Protein AF-0000000083313053 (afdb_homodimer)

Sequence (604 aa):
MGTRPRGRLARRENLEGWLFASPWILGFLIFTLGPMVASAALSFAQWDIVTPPKWIGFDNFERLGTDASALHALKVTTVYAVVSVPLQIVLGVILALLLNAKISGLRIYRTIYYLPAVLSGVAVALLWRWIFSKEFGLLNLGLSFLGIEGPGWLTDPDWALWALILMSLWGVGDSMVIYLAGLQGIPTELYEAAEVDGANIIRRFFNITLPLLTPVLFFQLIIGIIRSLQVFVQAFIMTDGGPADATLFYVLYLYRNAFLYFRMGYASLLAWVLFVYVLLLTLLVFRSARFWVYYESEARSRMGTRPRGRLARRENLEGWLFASPWILGFLIFTLGPMVASAALSFAQWDIVTPPKWIGFDNFERLGTDASALHALKVTTVYAVVSVPLQIVLGVILALLLNAKISGLRIYRTIYYLPAVLSGVAVALLWRWIFSKEFGLLNLGLSFLGIEGPGWLTDPDWALWALILMSLWGVGDSMVIYLAGLQGIPTELYEAAEVDGANIIRRFFNITLPLLTPVLFFQLIIGIIRSLQVFVQAFIMTDGGPADATLFYVLYLYRNAFLYFRMGYASLLAWVLFVYVLLLTLLVFRSARFWVYYESEARSR

InterPro domains:
  IPR000515 ABC transporter type 1, transmembrane domain MetI-like [PF00528] (89-290)
  IPR000515 ABC transporter type 1, transmembrane domain MetI-like [PS50928] (74-285)
  IPR000515 ABC transporter type 1, transmembrane domain MetI-like [cd06261] (74-265)
  IPR035906 MetI-like superfamily [G3DSA:1.10.3720.10] (54-292)
  IPR035906 MetI-like superfamily [SSF161098] (58-284)
  IPR051393 ABC transporter permease component [PTHR30193] (9-296)

Organism: NCBI:txid1204385

Solvent-accessible surface area (backbone atoms only — not comparable to full-atom values): 30892 Å² total; per-residue (Å²): 135,88,82,65,65,62,56,58,52,47,45,50,51,45,49,50,33,45,59,64,27,38,63,50,51,48,44,42,44,54,66,47,49,37,41,51,51,50,34,56,54,31,23,28,21,50,24,52,84,81,53,77,69,38,82,53,54,62,53,42,56,55,48,55,78,70,32,63,64,58,53,49,11,44,48,44,24,48,52,48,27,67,50,36,40,56,51,30,49,53,51,14,45,53,49,17,53,32,53,63,46,85,51,85,55,53,69,60,43,55,54,58,50,45,49,65,74,58,46,34,71,62,51,50,43,52,37,47,49,47,33,43,26,58,89,77,6,57,54,30,54,56,34,44,77,73,71,38,85,57,63,42,30,48,70,29,50,89,33,21,45,57,44,54,38,57,56,57,50,66,62,23,52,67,53,15,56,52,43,30,54,48,55,69,66,51,63,62,64,61,55,54,53,37,46,73,73,64,48,51,73,67,53,42,38,67,72,45,51,49,39,69,35,23,51,61,49,51,52,51,48,50,53,35,47,55,52,40,57,40,47,36,68,60,39,53,73,64,40,60,18,26,28,93,56,40,33,26,27,39,45,46,52,32,44,39,30,36,73,71,67,33,31,34,7,47,21,33,38,48,45,49,51,48,38,52,51,51,49,52,52,46,47,51,54,58,67,49,35,80,77,65,45,49,57,68,74,59,52,73,74,98,135,86,83,63,66,62,54,58,51,46,47,50,51,46,48,50,34,46,59,64,27,36,64,49,50,48,44,42,44,54,69,46,49,37,41,51,51,50,34,57,54,33,22,28,20,49,24,53,83,80,52,78,70,38,82,53,54,59,51,44,56,54,47,54,76,69,33,63,65,60,56,49,10,44,49,44,24,48,53,48,28,68,50,37,40,55,49,30,49,53,52,13,45,53,50,16,54,30,53,63,45,83,51,85,54,55,69,60,44,56,55,59,50,45,49,66,73,59,47,35,71,65,53,50,42,54,37,47,50,47,33,42,27,59,90,77,6,57,55,29,54,55,33,44,78,74,70,39,83,57,63,42,28,48,68,28,48,90,33,21,46,56,44,53,40,57,55,57,49,66,61,24,52,66,53,15,56,52,42,30,54,49,55,69,66,52,63,64,62,61,54,53,54,37,46,74,73,63,47,50,72,67,52,42,36,68,70,46,51,49,39,69,36,22,51,61,50,49,52,50,48,50,53,36,46,56,50,42,57,39,46,37,68,60,40,52,72,63,40,59,17,25,30,93,56,40,32,25,26,40,45,45,54,32,46,40,30,35,72,71,66,35,32,36,7,48,20,31,37,47,44,49,50,49,38,50,50,51,50,50,52,47,48,52,54,56,65,49,36,80,76,65,45,48,57,66,73,60,52,74,75,98

Foldseek 3Di:
DDPPVCVVVVVVVVVVVCVVCVVVVVCCCVVPVVVLVVLVQLLQWFFLPPDDTHGNGCVLVVCCVVPPLLVVQQVLLVVLLVPLLVVLLVVLLVLLVVVLPPDPCVVVCVVVLCVVVPDDPLRLLVLLLQLLDQPRHPVQVVVVVVVDRDDNCQADLVRVSVSVSVSSSSNSSVLSVVLNVQQVPFDCVLVVVCVVVVDDPVRCCVPGSCQSSQVSSLVSSLVSSVDSLQDDSNLCSNHLCDDVSSSNHLNSVLCCCVPVVSRSSSSSVSVVVSVVVSVVVSVVSVVCCVVRHDDVVVVVVD/DDPPVCVVVVVVVVVVVCVVCVVVVVCCCCVPVVVLVVLVQLLQWFFLPPDDTHGNGCVLVVCVVVPPLLVVQQVLLVVLLVPLLVVLLVVLLVLLVVVLPPDPCVVVCVVVLCVVVPDDPLRLLVLLLQLLDQPRHVVQVVVVVVVDRDDNCQADLVRVSVSVSVSSSSNSSVLSVVLNVQQVPFDCVLVVVCVVVVDDPVRCCVPGSCQSSQVSSLVSSLVSSVDSLQDDSNLCSNHLCDDVSSSNHLNSVLCCCVPVVSRSSSSSVSVVVSVVVSVVVSVVSVVCCVVRHDDVVVVVVD

Secondary structure (DSSP, 8-state):
----HHHHHHHHHHHHHHHHHHHHHHHHIIIIIHHHHHHHHHTTEE--SSS--EE-TTHHHHHHHT-HHHHHHHHHHHHHHHHHHHHHHHHHHHHHHHHHTT-TTHHHHHHHHHHHHHS-HHHHHHHHHHHT-TTT-HHHHHHHHTT-----TTT-HHHHHHHHHHHHGGGHHHHHHHHHHHHHTS-HHHHHHHHHTT--HHHHIIIIIHHHHHHHHHHHHHHHHHHHHT--HHHHHHTTT-STTTT--HHHHHHIIIIIS--HHHHHHHHHHHHHHHHHHHHHHHHHHHHH---HHHHHH-/----HHHHHHHHHHHHHHHHHHHHHHHHIIIIIHHHHHHHHHTTEE--SSS--EE-TTHHHHHHHT-HHHHHHHHHHHHHHHHHHHHHHHHHHHHHHHHHTT-TTHHHHHHHHHHHHHS-HHHHHHHHHHHT-TTT-HHHHHHHHTT-----TTT-HHHHHHHHHHHHGGGHHHHHHHHHHHHHTS-HHHHHHHHHTT--HHHHIIIIIHHHHHHHHHHHHHHHHHHHHT--HHHHHHTTT-STTTT--HHHHHHIIIIIS--HHHHHHHHHHHHHHHHHHHHHHHHHHHHH---HHHHHH-

Radius of gyration: 26.34 Å; Cα contacts (8 Å, |Δi|>4): 734; chains: 2; bounding box: 68×81×76 Å

Structure (mmCIF, N/CA/C/O backbone):
data_AF-0000000083313053-model_v1
#
loop_
_entity.id
_entity.type
_entity.pdbx_description
1 polymer 'Sugar ABC transporter permease'
#
loop_
_atom_site.group_PDB
_atom_site.id
_atom_site.type_symbol
_atom_site.label_atom_id
_atom_site.label_alt_id
_atom_site.label_comp_id
_atom_site.label_asym_id
_atom_site.label_entity_id
_atom_site.label_seq_id
_atom_site.pdbx_PDB_ins_code
_atom_site.Cartn_x
_atom_site.Cartn_y
_atom_site.Cartn_z
_atom_site.occupancy
_atom_site.B_iso_or_equiv
_atom_site.auth_seq_id
_atom_site.auth_comp_id
_atom_site.auth_asym_id
_atom_site.auth_atom_id
_atom_site.pdbx_PDB_model_num
ATOM 1 N N . MET A 1 1 ? 25.672 52.25 -6.988 1 32.47 1 MET A N 1
ATOM 2 C CA . MET A 1 1 ? 25.438 51.219 -5.984 1 32.47 1 MET A CA 1
ATOM 3 C C . MET A 1 1 ? 25.172 49.875 -6.641 1 32.47 1 MET A C 1
ATOM 5 O O . MET A 1 1 ? 24.203 49.688 -7.379 1 32.47 1 MET A O 1
ATOM 9 N N . GLY A 1 2 ? 26.219 49.062 -7.074 1 36.16 2 GLY A N 1
ATOM 10 C CA . GLY A 1 2 ? 26.312 48 -8.047 1 36.16 2 GLY A CA 1
ATOM 11 C C . GLY A 1 2 ? 25.5 46.781 -7.664 1 36.16 2 GLY A C 1
ATOM 12 O O . GLY A 1 2 ? 25.594 46.281 -6.539 1 36.16 2 GLY A O 1
ATOM 13 N N . THR A 1 3 ? 24.281 46.562 -8.133 1 42.94 3 THR A N 1
ATOM 14 C CA . THR A 1 3 ? 23.203 45.594 -8.094 1 42.94 3 THR A CA 1
ATOM 15 C C . THR A 1 3 ? 23.719 44.188 -8.352 1 42.94 3 THR A C 1
ATOM 17 O O . THR A 1 3 ? 22.938 43.25 -8.516 1 42.94 3 THR A O 1
ATOM 20 N N . ARG A 1 4 ? 24.984 44 -8.852 1 46.38 4 ARG A N 1
ATOM 21 C CA . ARG A 1 4 ? 25.328 42.844 -9.695 1 46.38 4 ARG A CA 1
ATOM 22 C C . ARG A 1 4 ? 25.531 41.594 -8.867 1 46.38 4 ARG A C 1
ATOM 24 O O . ARG A 1 4 ? 25.812 40.531 -9.414 1 46.38 4 ARG A O 1
ATOM 31 N N . PRO A 1 5 ? 26.078 41.5 -7.645 1 50.81 5 PRO A N 1
ATOM 32 C CA . PRO A 1 5 ? 26.734 40.344 -7.047 1 50.81 5 PRO A CA 1
ATOM 33 C C . PRO A 1 5 ? 25.734 39.281 -6.602 1 50.81 5 PRO A C 1
ATOM 35 O O . PRO A 1 5 ? 26.156 38.219 -6.129 1 50.81 5 PRO A O 1
ATOM 38 N N . ARG A 1 6 ? 24.516 39.625 -6.398 1 56.5 6 ARG A N 1
ATOM 39 C CA . ARG A 1 6 ? 23.469 38.719 -5.914 1 56.5 6 ARG A CA 1
ATOM 40 C C . ARG A 1 6 ? 23.219 37.594 -6.891 1 56.5 6 ARG A C 1
ATOM 42 O O . ARG A 1 6 ? 22.828 36.469 -6.488 1 56.5 6 ARG A O 1
ATOM 49 N N . GLY A 1 7 ? 23.531 37.938 -8.148 1 53.97 7 GLY A N 1
ATOM 50 C CA . GLY A 1 7 ? 23.297 36.969 -9.195 1 53.97 7 GLY A CA 1
ATOM 51 C C . GLY A 1 7 ? 24.266 35.781 -9.133 1 53.97 7 GLY A C 1
ATOM 52 O O . GLY A 1 7 ? 23.844 34.625 -9.297 1 53.97 7 GLY A O 1
ATOM 53 N N . ARG A 1 8 ? 25.562 36.156 -9.062 1 55.84 8 ARG A N 1
ATOM 54 C CA . ARG A 1 8 ? 26.594 35.125 -9.023 1 55.84 8 ARG A CA 1
ATOM 55 C C . ARG A 1 8 ? 26.438 34.281 -7.77 1 55.84 8 ARG A C 1
ATOM 57 O O . ARG A 1 8 ? 26.641 33.062 -7.82 1 55.84 8 ARG A O 1
ATOM 64 N N . LEU A 1 9 ? 26.188 34.969 -6.645 1 57.5 9 LEU A N 1
ATOM 65 C CA . LEU A 1 9 ? 25.984 34.25 -5.402 1 57.5 9 LEU A CA 1
ATOM 66 C C . LEU A 1 9 ? 24.766 33.344 -5.496 1 57.5 9 LEU A C 1
ATOM 68 O O . LEU A 1 9 ? 24.797 32.188 -5.023 1 57.5 9 LEU A O 1
ATOM 72 N N . ALA A 1 10 ? 23.812 33.969 -6.09 1 59.34 10 ALA A N 1
ATOM 73 C CA . ALA A 1 10 ? 22.594 33.156 -6.281 1 59.34 10 ALA A CA 1
ATOM 74 C C . ALA A 1 10 ? 22.875 31.984 -7.211 1 59.34 10 ALA A C 1
ATOM 76 O O . ALA A 1 10 ? 22.375 30.875 -6.973 1 59.34 10 ALA A O 1
ATOM 77 N N . ARG A 1 11 ? 23.625 32.281 -8.234 1 58 11 ARG A N 1
ATOM 78 C CA . ARG A 1 11 ? 23.969 31.219 -9.18 1 58 11 ARG A CA 1
ATOM 79 C C . ARG A 1 11 ? 24.844 30.156 -8.516 1 58 11 ARG A C 1
ATOM 81 O O . ARG A 1 11 ? 24.688 28.969 -8.781 1 58 11 ARG A O 1
ATOM 88 N N . ARG A 1 12 ? 25.766 30.578 -7.781 1 56.81 12 ARG A N 1
ATOM 89 C CA . ARG A 1 12 ? 26.625 29.641 -7.07 1 56.81 12 ARG A CA 1
ATOM 90 C C . ARG A 1 12 ? 25.828 28.812 -6.062 1 56.81 12 ARG A C 1
ATOM 92 O O . ARG A 1 12 ? 26.078 27.625 -5.902 1 56.81 12 ARG A O 1
ATOM 99 N N . GLU A 1 13 ? 24.984 29.5 -5.43 1 58.34 13 GLU A N 1
ATOM 100 C CA . GLU A 1 13 ? 24.141 28.812 -4.465 1 58.34 13 GLU A CA 1
ATOM 101 C C . GLU A 1 13 ? 23.234 27.797 -5.152 1 58.34 13 GLU A C 1
ATOM 103 O O . GLU A 1 13 ? 23.016 26.688 -4.633 1 58.34 13 GLU A O 1
ATOM 108 N N . ASN A 1 14 ? 22.859 28.234 -6.277 1 59.16 14 ASN A N 1
ATOM 109 C CA . ASN A 1 14 ? 22.047 27.328 -7.066 1 59.16 14 ASN A CA 1
ATOM 110 C C . ASN A 1 14 ? 22.859 26.125 -7.566 1 59.16 14 ASN A C 1
ATOM 112 O O . ASN A 1 14 ? 22.375 25 -7.559 1 59.16 14 ASN A O 1
ATOM 116 N N . LEU A 1 15 ? 23.969 26.453 -8.055 1 59.69 15 LEU A N 1
ATOM 117 C CA . LEU A 1 15 ? 24.844 25.391 -8.547 1 59.69 15 LEU A CA 1
ATOM 118 C C . LEU A 1 15 ? 25.219 24.422 -7.426 1 59.69 15 LEU A C 1
ATOM 120 O O . LEU A 1 15 ? 25.297 23.219 -7.637 1 59.69 15 LEU A O 1
ATOM 124 N N . GLU A 1 16 ? 25.469 24.953 -6.293 1 57.25 16 GLU A N 1
ATOM 125 C CA . GLU A 1 16 ? 25.781 24.109 -5.141 1 57.25 16 GLU A CA 1
ATOM 126 C C . GLU A 1 16 ? 24.578 23.266 -4.742 1 57.25 16 GLU A C 1
ATOM 128 O O . GLU A 1 16 ? 24.734 22.109 -4.352 1 57.25 16 GLU A O 1
ATOM 133 N N . GLY A 1 17 ? 23.5 23.938 -4.82 1 57.78 17 GLY A N 1
ATOM 134 C CA . GLY A 1 17 ? 22.281 23.172 -4.566 1 57.78 17 GLY A CA 1
ATOM 135 C C . GLY A 1 17 ? 22.094 22.016 -5.523 1 57.78 17 GLY A C 1
ATOM 136 O O . GLY A 1 17 ? 21.781 20.906 -5.102 1 57.78 17 GLY A O 1
ATOM 137 N N . TRP A 1 18 ? 22.406 22.375 -6.762 1 60.16 18 TRP A N 1
ATOM 138 C CA . TRP A 1 18 ? 22.281 21.328 -7.777 1 60.16 18 TRP A CA 1
ATOM 139 C C . TRP A 1 18 ? 23.328 20.234 -7.586 1 60.16 18 TRP A C 1
ATOM 141 O O . TRP A 1 18 ? 23.047 19.062 -7.777 1 60.16 18 TRP A O 1
ATOM 151 N N . LEU A 1 19 ? 24.469 20.641 -7.305 1 60.62 19 LEU A N 1
ATOM 152 C CA . LEU A 1 19 ? 25.531 19.672 -7.098 1 60.62 19 LEU A CA 1
ATOM 153 C C . LEU A 1 19 ? 25.219 18.766 -5.914 1 60.62 19 LEU A C 1
ATOM 155 O O . LEU A 1 19 ? 25.469 17.562 -5.969 1 60.62 19 LEU A O 1
ATOM 159 N N . PHE A 1 20 ? 24.625 19.406 -4.957 1 58.34 20 PHE A N 1
ATOM 160 C CA . PHE A 1 20 ? 24.266 18.641 -3.773 1 58.34 20 PHE A CA 1
ATOM 161 C C . PHE A 1 20 ? 23.109 17.703 -4.066 1 58.34 20 PHE A C 1
ATOM 163 O O . PHE A 1 20 ? 23.031 16.594 -3.521 1 58.34 20 PHE A O 1
ATOM 170 N N . ALA A 1 21 ? 22.344 18.203 -5.027 1 61.66 21 ALA A N 1
ATOM 171 C CA . ALA A 1 21 ? 21.172 17.406 -5.359 1 61.66 21 ALA A CA 1
ATOM 172 C C . ALA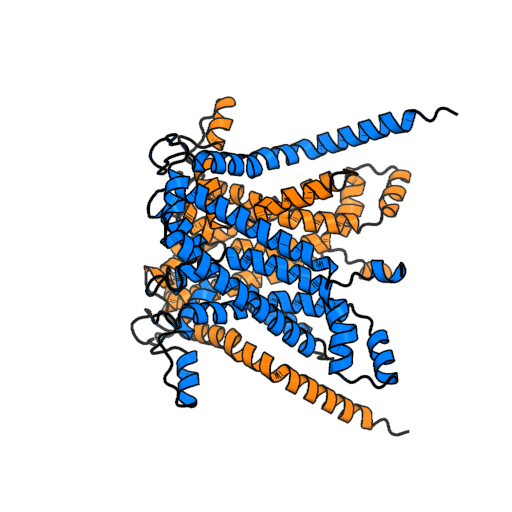 A 1 21 ? 21.5 16.359 -6.426 1 61.66 21 ALA A C 1
ATOM 174 O O . ALA A 1 21 ? 20.734 15.406 -6.633 1 61.66 21 ALA A O 1
ATOM 175 N N . SER A 1 22 ? 22.656 16.531 -7.016 1 67.25 22 SER A N 1
ATOM 176 C CA . SER A 1 22 ? 22.984 15.742 -8.203 1 67.25 22 SER A CA 1
ATOM 177 C C . SER A 1 22 ? 23 14.25 -7.898 1 67.25 22 SER A C 1
ATOM 179 O O . SER A 1 22 ? 22.531 13.438 -8.703 1 67.25 22 SER A O 1
ATOM 181 N N . PRO A 1 23 ? 23.547 13.82 -6.738 1 60.72 23 PRO A N 1
ATOM 182 C CA . PRO A 1 23 ? 23.531 12.367 -6.531 1 60.72 23 PRO A CA 1
ATOM 183 C C . PRO A 1 23 ? 22.109 11.789 -6.523 1 60.72 23 PRO A C 1
ATOM 185 O O . PRO A 1 23 ? 21.891 10.703 -7.059 1 60.72 23 PRO A O 1
ATOM 188 N N . TRP A 1 24 ? 21.328 12.539 -6 1 60.28 24 TRP A N 1
ATOM 189 C CA . TRP A 1 24 ? 19.953 12.086 -5.922 1 60.28 24 TRP A CA 1
ATOM 190 C C . TRP A 1 24 ? 19.281 12.109 -7.293 1 60.28 24 TRP A C 1
ATOM 192 O O . TRP A 1 24 ? 18.578 11.172 -7.668 1 60.28 24 TRP A O 1
ATOM 202 N N . ILE A 1 25 ? 19.531 13.273 -7.934 1 66.44 25 ILE A N 1
ATOM 203 C CA . ILE A 1 25 ? 18.938 13.398 -9.266 1 66.44 25 ILE A CA 1
ATOM 204 C C . ILE A 1 25 ? 19.438 12.258 -10.156 1 66.44 25 ILE A C 1
ATOM 206 O O . ILE A 1 25 ? 18.641 11.664 -10.898 1 66.44 25 ILE A O 1
ATOM 210 N N . LEU A 1 26 ? 20.656 11.992 -9.945 1 70 26 LEU A N 1
ATOM 211 C CA . LEU A 1 26 ? 21.219 10.914 -10.742 1 70 26 LEU A CA 1
ATOM 212 C C . LEU A 1 26 ? 20.609 9.57 -10.352 1 70 26 LEU A C 1
ATOM 214 O O . LEU A 1 26 ? 20.297 8.75 -11.227 1 70 26 LEU A O 1
ATOM 218 N N . GLY A 1 27 ? 20.516 9.445 -9.047 1 64.31 27 GLY A N 1
ATOM 219 C CA . GLY A 1 27 ? 19.891 8.211 -8.594 1 64.31 27 GLY A CA 1
ATOM 220 C C . GLY A 1 27 ? 18.453 8.062 -9.07 1 64.31 27 GLY A C 1
ATOM 221 O O . GLY A 1 27 ? 18.062 6.984 -9.523 1 64.31 27 GLY A O 1
ATOM 222 N N . PHE A 1 28 ? 17.797 9.109 -8.953 1 67.31 28 PHE A N 1
ATOM 223 C CA . PHE A 1 28 ? 16.422 9.117 -9.43 1 67.31 28 PHE A CA 1
ATOM 224 C C . PHE A 1 28 ? 16.359 8.828 -10.922 1 67.31 28 PHE A C 1
ATOM 226 O O . PHE A 1 28 ? 15.523 8.023 -11.367 1 67.31 28 PHE A O 1
ATOM 233 N N . LEU A 1 29 ? 17.172 9.562 -11.633 1 70.19 29 LEU A N 1
ATOM 234 C CA . LEU A 1 29 ? 17.172 9.414 -13.086 1 70.19 29 LEU A CA 1
ATOM 235 C C . LEU A 1 29 ? 17.547 7.988 -13.484 1 70.19 29 LEU A C 1
ATOM 237 O O . LEU A 1 29 ? 16.906 7.402 -14.367 1 70.19 29 LEU A O 1
ATOM 241 N N . ILE A 1 30 ? 18.438 7.438 -12.734 1 69.5 30 ILE A N 1
ATOM 242 C CA . ILE A 1 30 ? 18.969 6.137 -13.133 1 69.5 30 ILE A CA 1
ATOM 243 C C . ILE A 1 30 ? 18.047 5.031 -12.609 1 69.5 30 ILE A C 1
ATOM 245 O O . ILE A 1 30 ? 17.719 4.098 -13.336 1 69.5 30 ILE A O 1
ATOM 249 N N . PHE A 1 31 ? 17.547 5.273 -11.422 1 64.94 31 PHE A N 1
ATOM 250 C CA . PHE A 1 31 ? 16.891 4.133 -10.789 1 64.94 31 PHE A CA 1
ATOM 251 C C . PHE A 1 31 ? 15.375 4.27 -10.867 1 64.94 31 PHE A C 1
ATOM 253 O O . PHE A 1 31 ? 14.648 3.312 -10.586 1 64.94 31 PHE A O 1
ATOM 260 N N . THR A 1 32 ? 14.938 5.344 -11.234 1 69.62 32 THR A N 1
ATOM 261 C CA . THR A 1 32 ? 13.5 5.52 -11.391 1 69.62 32 THR A CA 1
ATOM 262 C C . THR A 1 32 ? 13.141 5.781 -12.852 1 69.62 32 THR A C 1
ATOM 264 O O . THR A 1 32 ? 12.547 4.93 -13.508 1 69.62 32 THR A O 1
ATOM 267 N N . LEU A 1 33 ? 13.711 6.848 -13.383 1 73.75 33 LEU A N 1
ATOM 268 C CA . LEU A 1 33 ? 13.375 7.223 -14.75 1 73.75 33 LEU A CA 1
ATOM 269 C C . LEU A 1 33 ? 13.992 6.242 -15.75 1 73.75 33 LEU A C 1
ATOM 271 O O . LEU A 1 33 ? 13.398 5.953 -16.781 1 73.75 33 LEU A O 1
ATOM 275 N N . GLY A 1 34 ? 15.102 5.773 -15.453 1 73.94 34 GLY A N 1
ATOM 276 C CA . GLY A 1 34 ? 15.773 4.824 -16.328 1 73.94 34 GLY A CA 1
ATOM 277 C C . GLY A 1 34 ? 14.945 3.58 -16.594 1 73.94 34 GLY A C 1
ATOM 278 O O . GLY A 1 34 ? 14.617 3.283 -17.75 1 73.94 34 GLY A O 1
ATOM 279 N N . PRO A 1 35 ? 14.578 2.943 -15.484 1 73.88 35 PRO A N 1
ATOM 280 C CA . PRO A 1 35 ? 13.742 1.751 -15.664 1 73.88 35 PRO A CA 1
ATOM 281 C C . PRO A 1 35 ? 12.406 2.059 -16.328 1 73.88 35 PRO A C 1
ATOM 283 O O . PRO A 1 35 ? 11.891 1.242 -17.094 1 73.88 35 PRO A O 1
ATOM 286 N N . MET A 1 36 ? 11.906 3.141 -16.047 1 78.44 36 MET A N 1
ATOM 287 C CA . MET A 1 36 ? 10.641 3.525 -16.672 1 78.44 36 MET A CA 1
ATOM 288 C C . MET A 1 36 ? 10.805 3.689 -18.172 1 78.44 36 MET A C 1
ATOM 290 O O . MET A 1 36 ? 9.977 3.219 -18.953 1 78.44 36 MET A O 1
ATOM 294 N N . VAL A 1 37 ? 11.875 4.355 -18.547 1 80.56 37 VAL A N 1
ATOM 295 C CA . VAL A 1 37 ? 12.148 4.559 -19.969 1 80.56 37 VAL A CA 1
ATOM 296 C C . VAL A 1 37 ? 12.438 3.217 -20.625 1 80.56 37 VAL A C 1
ATOM 298 O O . VAL A 1 37 ? 11.992 2.965 -21.75 1 80.56 37 VAL A O 1
ATOM 301 N N . ALA A 1 38 ? 13.164 2.428 -20 1 78.25 38 ALA A N 1
ATOM 302 C CA . ALA A 1 38 ? 13.461 1.097 -20.531 1 78.25 38 ALA A CA 1
ATOM 303 C C . ALA A 1 38 ? 12.18 0.287 -20.719 1 78.25 38 ALA A C 1
ATOM 305 O O . ALA A 1 38 ? 12.047 -0.432 -21.719 1 78.25 38 ALA A O 1
ATOM 306 N N . SER A 1 39 ? 11.344 0.428 -19.734 1 81.38 39 SER A N 1
ATOM 307 C CA . SER A 1 39 ? 10.078 -0.276 -19.859 1 81.38 39 SER A CA 1
ATOM 308 C C . SER A 1 39 ? 9.273 0.25 -21.047 1 81.38 39 SER A C 1
ATOM 310 O O . SER A 1 39 ? 8.562 -0.511 -21.719 1 81.38 39 SER A O 1
ATOM 312 N N . ALA A 1 40 ? 9.391 1.506 -21.297 1 87.88 40 ALA A N 1
ATOM 313 C CA . ALA A 1 40 ? 8.727 2.072 -22.469 1 87.88 40 ALA A CA 1
ATOM 314 C C . ALA A 1 40 ? 9.281 1.478 -23.75 1 87.88 40 ALA A C 1
ATOM 316 O O . ALA A 1 40 ? 8.531 1.181 -24.688 1 87.88 40 ALA A O 1
ATOM 317 N N . ALA A 1 41 ? 10.555 1.327 -23.75 1 87.62 41 ALA A N 1
ATOM 318 C CA . ALA A 1 41 ? 11.195 0.714 -24.922 1 87.62 41 ALA A CA 1
ATOM 319 C C . ALA A 1 41 ? 10.75 -0.737 -25.078 1 87.62 41 ALA A C 1
ATOM 321 O O . ALA A 1 41 ? 10.57 -1.212 -26.203 1 87.62 41 ALA A O 1
ATOM 322 N N . LEU A 1 42 ? 10.547 -1.406 -24.016 1 88.12 42 LEU A N 1
ATOM 323 C CA . LEU A 1 42 ? 10.141 -2.807 -24.047 1 88.12 42 LEU A CA 1
ATOM 324 C C . LEU A 1 42 ? 8.734 -2.949 -24.625 1 88.12 42 LEU A C 1
ATOM 326 O O . LEU A 1 42 ? 8.375 -4.008 -25.141 1 88.12 42 LEU A O 1
ATOM 330 N N . SER A 1 43 ? 7.938 -1.91 -24.469 1 92.5 43 SER A N 1
ATOM 331 C CA . SER A 1 43 ? 6.59 -1.936 -25.031 1 92.5 43 SER A CA 1
ATOM 332 C C . SER A 1 43 ? 6.633 -2.131 -26.547 1 92.5 43 SER A C 1
ATOM 334 O O . SER A 1 43 ? 5.645 -2.555 -27.141 1 92.5 43 SER A O 1
ATOM 336 N N . PHE A 1 44 ? 7.805 -1.822 -27.125 1 94.5 44 PHE A N 1
ATOM 337 C CA . PHE A 1 44 ? 7.973 -1.956 -28.578 1 94.5 44 PHE A CA 1
ATOM 338 C C . PHE A 1 44 ? 8.727 -3.234 -28.922 1 94.5 44 PHE A C 1
ATOM 340 O O . PHE A 1 44 ? 9.125 -3.438 -30.062 1 94.5 44 PHE A O 1
ATOM 347 N N . ALA A 1 45 ? 8.93 -4.059 -27.922 1 92.25 45 ALA A N 1
ATOM 348 C CA . ALA A 1 45 ? 9.719 -5.27 -28.125 1 92.25 45 ALA A CA 1
ATOM 349 C C . ALA A 1 45 ? 8.945 -6.512 -27.703 1 92.25 45 ALA A C 1
ATOM 351 O O . ALA A 1 45 ? 7.941 -6.414 -26.984 1 92.25 45 ALA A O 1
ATOM 352 N N . GLN A 1 46 ? 9.305 -7.602 -28.297 1 91.88 46 GLN A N 1
ATOM 353 C CA . GLN A 1 46 ? 8.93 -8.914 -27.797 1 91.88 46 GLN A CA 1
ATOM 354 C C . GLN A 1 46 ? 9.977 -9.453 -26.828 1 91.88 46 GLN A C 1
ATOM 356 O O . GLN A 1 46 ? 11.148 -9.586 -27.188 1 91.88 46 GLN A O 1
ATOM 361 N N . TRP A 1 47 ? 9.562 -9.602 -25.625 1 85.31 47 TRP A N 1
ATOM 362 C CA . TRP A 1 47 ? 10.5 -10.086 -24.625 1 85.31 47 TRP A CA 1
ATOM 363 C C . TRP A 1 47 ? 9.82 -11.047 -23.656 1 85.31 47 TRP A C 1
ATOM 365 O O . TRP A 1 47 ? 8.789 -10.719 -23.062 1 85.31 47 TRP A O 1
ATOM 375 N N . ASP A 1 48 ? 10.406 -12.258 -23.547 1 83.19 48 ASP A N 1
ATOM 376 C CA . ASP A 1 48 ? 9.836 -13.289 -22.688 1 83.19 48 ASP A CA 1
ATOM 377 C C . ASP A 1 48 ? 10.727 -13.531 -21.469 1 83.19 48 ASP A C 1
ATOM 379 O O . ASP A 1 48 ? 10.578 -14.555 -20.781 1 83.19 48 ASP A O 1
ATOM 383 N N . ILE A 1 49 ? 11.688 -12.703 -21.156 1 72.06 49 ILE A N 1
ATOM 384 C CA . ILE A 1 49 ? 12.555 -12.758 -19.984 1 72.06 49 ILE A CA 1
ATOM 385 C C . ILE A 1 49 ? 13.734 -13.695 -20.25 1 72.06 49 ILE A C 1
ATOM 387 O O . ILE A 1 49 ? 14.844 -13.453 -19.781 1 72.06 49 ILE A O 1
ATOM 391 N N . VAL A 1 50 ? 13.539 -14.703 -21.078 1 74.5 50 VAL A N 1
ATOM 392 C CA . VAL A 1 50 ? 14.539 -15.742 -21.297 1 74.5 50 VAL A CA 1
ATOM 393 C C . VAL A 1 50 ? 15.406 -15.367 -22.5 1 74.5 50 VAL A C 1
ATOM 395 O O . VAL A 1 50 ? 16.625 -15.547 -22.469 1 74.5 50 VAL A O 1
ATOM 398 N N . THR A 1 51 ? 14.773 -14.844 -23.5 1 81.81 51 THR A N 1
ATOM 399 C CA . THR A 1 51 ? 15.484 -14.5 -24.719 1 81.81 51 THR A CA 1
ATOM 400 C C . THR A 1 51 ? 15.672 -12.984 -24.828 1 81.81 51 THR A C 1
ATOM 402 O O . THR A 1 51 ? 14.945 -12.219 -24.188 1 81.81 51 THR A O 1
ATOM 405 N N . PRO A 1 52 ? 16.641 -12.578 -25.547 1 82.75 52 PRO A N 1
ATOM 406 C CA . PRO A 1 52 ? 16.812 -11.141 -25.734 1 82.75 52 PRO A CA 1
ATOM 407 C C . PRO A 1 52 ? 15.586 -10.477 -26.359 1 82.75 52 PRO A C 1
ATOM 409 O O . PRO A 1 52 ? 14.914 -11.086 -27.203 1 82.75 52 PRO A O 1
ATOM 412 N N . PRO A 1 53 ? 15.422 -9.328 -25.953 1 87.31 53 PRO A N 1
ATOM 413 C CA . PRO A 1 53 ? 14.289 -8.594 -26.531 1 87.31 53 PRO A CA 1
ATOM 414 C C . PRO A 1 53 ? 14.461 -8.328 -28.016 1 87.31 53 PRO A C 1
ATOM 416 O O . PRO A 1 53 ? 15.57 -8.062 -28.484 1 87.31 53 PRO A O 1
ATOM 419 N N . LYS A 1 54 ? 13.383 -8.555 -28.734 1 92.31 54 LYS A N 1
ATOM 420 C CA . LYS A 1 54 ? 13.344 -8.273 -30.172 1 92.31 54 LYS A CA 1
ATOM 421 C C . LYS A 1 54 ? 12.414 -7.105 -30.484 1 92.31 54 LYS A C 1
ATOM 423 O O . LYS A 1 54 ? 11.266 -7.086 -30.031 1 92.31 54 LYS A O 1
ATOM 428 N N . TRP A 1 55 ? 12.969 -6.176 -31.234 1 94.06 55 TRP A N 1
ATOM 429 C CA . TRP A 1 55 ? 12.164 -5.023 -31.609 1 94.06 55 TRP A CA 1
ATOM 430 C C . TRP A 1 55 ? 11.062 -5.426 -32.594 1 94.06 55 TRP A C 1
ATOM 432 O O . TRP A 1 55 ? 11.344 -6.016 -33.625 1 94.06 55 TRP A O 1
ATOM 442 N N . ILE A 1 56 ? 9.836 -5.172 -32.281 1 95.31 56 ILE A N 1
ATOM 443 C CA . ILE A 1 56 ? 8.727 -5.57 -33.125 1 95.31 56 ILE A CA 1
ATOM 444 C C . ILE A 1 56 ? 7.867 -4.352 -33.469 1 95.31 56 ILE A C 1
ATOM 446 O O . ILE A 1 56 ? 6.738 -4.492 -33.938 1 95.31 56 ILE A O 1
ATOM 450 N N . GLY A 1 57 ? 8.359 -3.189 -33.125 1 94.75 57 GLY A N 1
ATOM 451 C CA . GLY A 1 57 ? 7.66 -1.961 -33.438 1 94.75 57 GLY A CA 1
ATOM 452 C C . GLY A 1 57 ? 6.34 -1.809 -32.719 1 94.75 57 GLY A C 1
ATOM 453 O O . GLY A 1 57 ? 6.293 -1.919 -31.484 1 94.75 57 GLY A O 1
ATOM 454 N N . PHE A 1 58 ? 5.254 -1.722 -33.562 1 95.62 58 PHE A N 1
ATOM 455 C CA . PHE A 1 58 ? 3.971 -1.377 -32.938 1 95.62 58 PHE A CA 1
ATOM 456 C C . PHE A 1 58 ? 3.088 -2.611 -32.812 1 95.62 58 PHE A C 1
ATOM 458 O O . PHE A 1 58 ? 1.883 -2.496 -32.562 1 95.62 58 PHE A O 1
ATOM 465 N N . ASP A 1 59 ? 3.662 -3.785 -32.844 1 95.88 59 ASP A N 1
ATOM 466 C CA . ASP A 1 59 ? 2.898 -5.027 -32.812 1 95.88 59 ASP A CA 1
ATOM 467 C C . ASP A 1 59 ? 2.127 -5.148 -31.484 1 95.88 59 ASP A C 1
ATOM 469 O O . ASP A 1 59 ? 0.974 -5.586 -31.484 1 95.88 59 ASP A O 1
ATOM 473 N N . ASN A 1 60 ? 2.793 -4.793 -30.391 1 96.5 60 ASN A N 1
ATOM 474 C CA . ASN A 1 60 ? 2.107 -4.824 -29.094 1 96.5 60 ASN A CA 1
ATOM 475 C C . ASN A 1 60 ? 0.915 -3.871 -29.078 1 96.5 60 ASN A C 1
ATOM 477 O O . ASN A 1 60 ? -0.117 -4.176 -28.469 1 96.5 60 ASN A O 1
ATOM 481 N N . PHE A 1 61 ? 1.059 -2.773 -29.797 1 96.44 61 PHE A N 1
ATOM 482 C CA . PHE A 1 61 ? -0.009 -1.782 -29.844 1 96.44 61 PHE A CA 1
ATOM 483 C C . PHE A 1 61 ? -1.181 -2.295 -30.672 1 96.44 61 PHE A C 1
ATOM 485 O O . PHE A 1 61 ? -2.342 -2.072 -30.328 1 96.44 61 PHE A O 1
ATOM 492 N N . GLU A 1 62 ? -0.849 -2.941 -31.703 1 96.31 62 GLU A N 1
ATOM 493 C CA . GLU A 1 62 ? -1.888 -3.551 -32.531 1 96.31 62 GLU A CA 1
ATOM 494 C C . GLU A 1 62 ? -2.631 -4.641 -31.766 1 96.31 62 GLU A C 1
ATOM 496 O O . GLU A 1 62 ? -3.854 -4.758 -31.859 1 96.31 62 GLU A O 1
ATOM 501 N N . ARG A 1 63 ? -1.895 -5.383 -31.031 1 95.62 63 ARG A N 1
ATOM 502 C CA . ARG A 1 63 ? -2.496 -6.418 -30.203 1 95.62 63 ARG A CA 1
ATOM 503 C C . ARG A 1 63 ? -3.447 -5.809 -29.172 1 95.62 63 ARG A C 1
ATOM 505 O O . ARG A 1 63 ? -4.531 -6.344 -28.938 1 95.62 63 ARG A O 1
ATOM 512 N N . LEU A 1 64 ? -2.986 -4.801 -28.562 1 96.81 64 LEU A N 1
ATOM 513 C CA . LEU A 1 64 ? -3.805 -4.133 -27.562 1 96.81 64 LEU A CA 1
ATOM 514 C C . LEU A 1 64 ? -5.137 -3.684 -28.156 1 96.81 64 LEU A C 1
ATOM 516 O O . LEU A 1 64 ? -6.176 -3.783 -27.5 1 96.81 64 LEU A O 1
ATOM 520 N N . GLY A 1 65 ? -5.125 -3.146 -29.391 1 95.94 65 GLY A N 1
ATOM 521 C CA . GLY A 1 65 ? -6.328 -2.662 -30.047 1 95.94 65 GLY A CA 1
ATOM 522 C C . GLY A 1 65 ? -7.383 -3.74 -30.234 1 95.94 65 GLY A C 1
ATOM 523 O O . GLY A 1 65 ? -8.578 -3.443 -30.297 1 95.94 65 GLY A O 1
ATOM 524 N N . THR A 1 66 ? -6.996 -4.98 -30.234 1 95.38 66 THR A N 1
ATOM 525 C CA . THR A 1 66 ? -7.922 -6.082 -30.484 1 95.38 66 THR A CA 1
ATOM 526 C C . THR A 1 66 ? -8.062 -6.953 -29.234 1 95.38 66 THR A C 1
ATOM 528 O O . THR A 1 66 ? -8.672 -8.023 -29.281 1 95.38 66 THR A O 1
ATOM 531 N N . ASP A 1 67 ? -7.473 -6.574 -28.188 1 97.44 67 ASP A N 1
ATOM 532 C CA . ASP A 1 67 ? -7.461 -7.371 -26.969 1 97.44 67 ASP A CA 1
ATOM 533 C C . ASP A 1 67 ? -8.703 -7.105 -26.125 1 97.44 67 ASP A C 1
ATOM 535 O O . ASP A 1 67 ? -8.688 -6.234 -25.25 1 97.44 67 ASP A O 1
ATOM 539 N N . ALA A 1 68 ? -9.703 -7.914 -26.281 1 97.25 68 ALA A N 1
ATOM 540 C CA . ALA A 1 68 ? -10.969 -7.754 -25.562 1 97.25 68 ALA A CA 1
ATOM 541 C C . ALA A 1 68 ? -10.773 -7.949 -24.062 1 97.25 68 ALA A C 1
ATOM 543 O O . ALA A 1 68 ? -11.477 -7.336 -23.266 1 97.25 68 ALA A O 1
ATOM 544 N N . SER A 1 69 ? -9.805 -8.758 -23.688 1 97.56 69 SER A N 1
ATOM 545 C CA . SER A 1 69 ? -9.547 -9.016 -22.281 1 97.56 69 SER A CA 1
ATOM 546 C C . SER A 1 69 ? -8.969 -7.781 -21.594 1 97.56 69 SER A C 1
ATOM 548 O O . SER A 1 69 ? -9.297 -7.5 -20.438 1 97.56 69 SER A O 1
ATOM 550 N N . ALA A 1 70 ? -8.133 -7.094 -22.375 1 97.94 70 ALA A N 1
ATOM 551 C CA . ALA A 1 70 ? -7.555 -5.875 -21.812 1 97.94 70 ALA A CA 1
ATOM 552 C C . ALA A 1 70 ? -8.633 -4.828 -21.547 1 97.94 70 ALA A C 1
ATOM 554 O O . ALA A 1 70 ? -8.656 -4.199 -20.484 1 97.94 70 ALA A O 1
ATOM 555 N N . LEU A 1 71 ? -9.461 -4.68 -22.484 1 97.62 71 LEU A N 1
ATOM 556 C CA . LEU A 1 71 ? -10.547 -3.723 -22.328 1 97.62 71 LEU A CA 1
ATOM 557 C C . LEU A 1 71 ? -11.492 -4.145 -21.219 1 97.62 71 LEU A C 1
ATOM 559 O O . LEU A 1 71 ? -11.961 -3.305 -20.438 1 97.62 71 LEU A O 1
ATOM 563 N N . HIS A 1 72 ? -11.805 -5.422 -21.203 1 98.31 72 HIS A N 1
ATOM 564 C CA . HIS A 1 72 ? -12.656 -5.949 -20.141 1 98.31 72 HIS A CA 1
ATOM 565 C C . HIS A 1 72 ? -12.031 -5.719 -18.766 1 98.31 72 HIS A C 1
ATOM 567 O O . HIS A 1 72 ? -12.711 -5.305 -17.828 1 98.31 72 HIS A O 1
ATOM 573 N N . ALA A 1 73 ? -10.75 -5.973 -18.641 1 98.56 73 ALA A N 1
ATOM 574 C CA . ALA A 1 73 ? -10.031 -5.777 -17.375 1 98.56 73 ALA A CA 1
ATOM 575 C C . ALA A 1 73 ? -10.07 -4.312 -16.953 1 98.56 73 ALA A C 1
ATOM 577 O O . ALA A 1 73 ? -10.234 -4.004 -15.766 1 98.56 73 ALA A O 1
ATOM 578 N N . LEU A 1 74 ? -9.914 -3.457 -17.969 1 98.31 74 LEU A N 1
ATOM 579 C CA . LEU A 1 74 ? -9.969 -2.029 -17.672 1 98.31 74 LEU A CA 1
ATOM 580 C C . LEU A 1 74 ? -11.359 -1.631 -17.188 1 98.31 74 LEU A C 1
ATOM 582 O O . LEU A 1 74 ? -11.484 -0.818 -16.266 1 98.31 74 LEU A O 1
ATOM 586 N N . LYS A 1 75 ? -12.344 -2.164 -17.781 1 98.12 75 LYS A N 1
ATOM 587 C CA . LYS A 1 75 ? -13.727 -1.879 -17.391 1 98.12 75 LYS A CA 1
ATOM 588 C C . LYS A 1 75 ? -14.008 -2.357 -15.977 1 98.12 75 LYS A C 1
ATOM 590 O O . LYS A 1 75 ? -14.57 -1.616 -15.164 1 98.12 75 LYS A O 1
ATOM 595 N N . VAL A 1 76 ? -13.648 -3.607 -15.695 1 98.38 76 VAL A N 1
ATOM 596 C CA . VAL A 1 76 ? -13.859 -4.18 -14.367 1 98.38 76 VAL A CA 1
ATOM 597 C C . VAL A 1 76 ? -13.156 -3.318 -13.312 1 98.38 76 VAL A C 1
ATOM 599 O O . VAL A 1 76 ? -13.75 -2.986 -12.281 1 98.38 76 VAL A O 1
ATOM 602 N N . THR A 1 77 ? -11.93 -2.906 -13.602 1 98.5 77 THR A N 1
ATOM 603 C CA . THR A 1 77 ? -11.141 -2.094 -12.688 1 98.5 77 THR A CA 1
ATOM 604 C C . THR A 1 77 ? -11.781 -0.722 -12.492 1 98.5 77 THR A C 1
ATOM 606 O O . THR A 1 77 ? -11.805 -0.198 -11.375 1 98.5 77 THR A O 1
ATOM 609 N N . THR A 1 78 ? -12.258 -0.173 -13.586 1 98.44 78 THR A N 1
ATOM 610 C CA . THR A 1 78 ? -12.883 1.145 -13.523 1 98.44 78 THR A CA 1
ATOM 611 C C . THR A 1 78 ? -14.164 1.1 -12.695 1 98.44 78 THR A C 1
ATOM 613 O O . THR A 1 78 ? -14.414 1.987 -11.875 1 98.44 78 THR A O 1
ATOM 616 N N . VAL A 1 79 ? -14.953 0.093 -12.891 1 98.44 79 VAL A N 1
ATOM 617 C CA . VAL A 1 79 ? -16.188 -0.06 -12.117 1 98.44 79 VAL A CA 1
ATOM 618 C C . VAL A 1 79 ? -15.844 -0.208 -10.641 1 98.44 79 VAL A C 1
ATOM 620 O O . VAL A 1 79 ? -16.469 0.427 -9.789 1 98.44 79 VAL A O 1
ATOM 623 N N . TYR A 1 80 ? -14.914 -1.011 -10.359 1 98.19 80 TYR A N 1
ATOM 624 C CA . TYR A 1 80 ? -14.453 -1.184 -8.984 1 98.19 80 TYR A CA 1
ATOM 625 C C . TYR A 1 80 ? -14.062 0.154 -8.367 1 98.19 80 TYR A C 1
ATOM 627 O O . TYR A 1 80 ? -14.484 0.478 -7.258 1 98.19 80 TYR A O 1
ATOM 635 N N . ALA A 1 81 ? -13.258 0.896 -9.078 1 98.06 81 ALA A N 1
ATOM 636 C CA . ALA A 1 81 ? -12.758 2.172 -8.57 1 98.06 81 ALA A CA 1
ATOM 637 C C . ALA A 1 81 ? -13.898 3.168 -8.375 1 98.06 81 ALA A C 1
ATOM 639 O O . ALA A 1 81 ? -13.992 3.809 -7.328 1 98.06 81 ALA A O 1
ATOM 640 N N . VAL A 1 82 ? -14.781 3.289 -9.344 1 97.62 82 VAL A N 1
ATOM 641 C CA . VAL A 1 82 ? -15.836 4.293 -9.352 1 97.62 82 VAL A CA 1
ATOM 642 C C . VAL A 1 82 ? -16.828 4.008 -8.219 1 97.62 82 VAL A C 1
ATOM 644 O O . VAL A 1 82 ? -17.422 4.934 -7.66 1 97.62 82 VAL A O 1
ATOM 647 N N . VAL A 1 83 ? -16.922 2.789 -7.844 1 97.94 83 VAL A N 1
ATOM 648 C CA . VAL A 1 83 ? -17.906 2.436 -6.82 1 97.94 83 VAL A CA 1
ATOM 649 C C . VAL A 1 83 ? -17.234 2.424 -5.449 1 97.94 83 VAL A C 1
ATOM 651 O O . VAL A 1 83 ? -17.75 3.02 -4.496 1 97.94 83 VAL A O 1
ATOM 654 N N . SER A 1 84 ? -16.094 1.776 -5.324 1 97.19 84 SER A N 1
ATOM 655 C CA . SER A 1 84 ? -15.469 1.562 -4.023 1 97.19 84 SER A CA 1
ATOM 656 C C . SER A 1 84 ? -14.961 2.871 -3.436 1 97.19 84 SER A C 1
ATOM 658 O O . SER A 1 84 ? -15.07 3.104 -2.23 1 97.19 84 SER A O 1
ATOM 660 N N . VAL A 1 85 ? -14.367 3.762 -4.289 1 97.25 85 VAL A N 1
ATOM 661 C CA . VAL A 1 85 ? -13.711 4.961 -3.781 1 97.25 85 VAL A CA 1
ATOM 662 C C . VAL A 1 85 ? -14.75 5.895 -3.156 1 97.25 85 VAL A C 1
ATOM 664 O O . VAL A 1 85 ? -14.594 6.32 -2.008 1 97.25 85 VAL A O 1
ATOM 667 N N . PRO A 1 86 ? -15.852 6.223 -3.85 1 97 86 PRO A N 1
ATOM 668 C CA . PRO A 1 86 ? -16.875 7.051 -3.205 1 97 86 PRO A CA 1
ATOM 669 C C . PRO A 1 86 ? -17.469 6.398 -1.955 1 97 86 PRO A C 1
ATOM 671 O O . PRO A 1 86 ? -17.719 7.082 -0.963 1 97 86 PRO A O 1
ATOM 674 N N . LEU A 1 87 ? -17.672 5.148 -2.002 1 95.19 87 LEU A N 1
ATOM 675 C CA . LEU A 1 87 ? -18.203 4.457 -0.831 1 95.19 87 LEU A CA 1
ATOM 676 C C . LEU A 1 87 ? -17.25 4.574 0.349 1 95.19 87 LEU A C 1
ATOM 678 O O . LEU A 1 87 ? -17.672 4.773 1.487 1 95.19 87 LEU A O 1
ATOM 682 N N . GLN A 1 88 ? -15.984 4.414 0.06 1 93.38 88 GLN A N 1
ATOM 683 C CA . GLN A 1 88 ? -14.977 4.539 1.106 1 93.38 88 GLN A CA 1
ATOM 684 C C . GLN A 1 88 ? -14.953 5.949 1.683 1 93.38 88 GLN A C 1
ATOM 686 O O . GLN A 1 88 ? -14.789 6.129 2.893 1 93.38 88 GLN A O 1
ATOM 691 N N . ILE A 1 89 ? -15.086 6.91 0.802 1 95.56 89 ILE A N 1
ATOM 692 C CA . ILE A 1 89 ? -15.078 8.297 1.245 1 95.56 89 ILE A CA 1
ATOM 693 C C . ILE A 1 89 ? -16.297 8.57 2.125 1 95.56 89 ILE A C 1
ATOM 695 O O . ILE A 1 89 ? -16.172 9.094 3.232 1 95.56 89 ILE A O 1
ATOM 699 N N . VAL A 1 90 ? -17.438 8.18 1.664 1 93.62 90 VAL A N 1
ATOM 700 C CA . VAL A 1 90 ? -18.688 8.414 2.393 1 93.62 90 VAL A CA 1
ATOM 701 C C . VAL A 1 90 ? -18.625 7.715 3.748 1 93.62 90 VAL A C 1
ATOM 703 O O . VAL A 1 90 ? -18.906 8.328 4.781 1 93.62 90 VAL A O 1
ATOM 706 N N . LEU A 1 91 ? -18.234 6.508 3.732 1 88.25 91 LEU A N 1
ATOM 707 C CA . LEU A 1 91 ? -18.172 5.746 4.977 1 88.25 91 LEU A CA 1
ATOM 708 C C . LEU A 1 91 ? -17.109 6.309 5.91 1 88.25 91 LEU A C 1
ATOM 710 O O . LEU A 1 91 ? -17.312 6.379 7.125 1 88.25 91 LEU A O 1
ATOM 714 N N . GLY A 1 92 ? -15.977 6.633 5.32 1 88.88 92 GLY A N 1
ATOM 715 C CA . GLY A 1 92 ? -14.922 7.227 6.125 1 88.88 92 GLY A CA 1
ATOM 716 C C . GLY A 1 92 ? -15.336 8.523 6.789 1 88.88 92 GLY A C 1
ATOM 717 O O . GLY A 1 92 ? -15.055 8.742 7.969 1 88.88 92 GLY A O 1
ATOM 718 N N . VAL A 1 93 ? -15.992 9.367 6.07 1 91.12 93 VAL A N 1
ATOM 719 C CA . VAL A 1 93 ? -16.438 10.648 6.598 1 91.12 93 VAL A CA 1
ATOM 720 C C . VAL A 1 93 ? -17.5 10.422 7.676 1 91.12 93 VAL A C 1
ATOM 722 O O . VAL A 1 93 ? -17.469 11.062 8.727 1 91.12 93 VAL A O 1
ATOM 725 N N . ILE A 1 94 ? -18.422 9.523 7.383 1 86.5 94 ILE A N 1
ATOM 726 C CA . ILE A 1 94 ? -19.453 9.219 8.359 1 86.5 94 ILE A CA 1
ATOM 727 C C . ILE A 1 94 ? -18.812 8.75 9.664 1 86.5 94 ILE A C 1
ATOM 729 O O . ILE A 1 94 ? -19.188 9.219 10.742 1 86.5 94 ILE A O 1
ATOM 733 N N . LEU A 1 95 ? -17.844 7.918 9.57 1 82.12 95 LEU A N 1
ATOM 734 C CA . LEU A 1 95 ? -17.188 7.398 10.758 1 82.12 95 LEU A CA 1
ATOM 735 C C . LEU A 1 95 ? -16.422 8.5 11.477 1 82.12 95 LEU A C 1
ATOM 737 O O . LEU A 1 95 ? -16.422 8.562 12.711 1 82.12 95 LEU A O 1
ATOM 741 N N . ALA A 1 96 ? -15.766 9.305 10.711 1 85.56 96 ALA A N 1
ATOM 742 C CA . ALA A 1 96 ? -15.023 10.422 11.297 1 85.56 96 ALA A CA 1
ATOM 743 C C . ALA A 1 96 ? -15.961 11.375 12.031 1 85.56 96 ALA A C 1
ATOM 745 O O . ALA A 1 96 ? -15.633 11.867 13.117 1 85.56 96 ALA A O 1
ATOM 746 N N . LEU A 1 97 ? -17.125 11.648 11.5 1 84.94 97 LEU A N 1
ATOM 747 C CA . LEU A 1 97 ? -18.094 12.531 12.117 1 84.94 97 LEU A CA 1
ATOM 748 C C . LEU A 1 97 ? -18.609 11.953 13.43 1 84.94 97 LEU A C 1
ATOM 750 O O . LEU A 1 97 ? -18.781 12.68 14.406 1 84.94 97 LEU A O 1
ATOM 754 N N . LEU A 1 98 ? -18.828 10.727 13.398 1 78.38 98 LEU A N 1
ATOM 755 C CA . LEU A 1 98 ? -19.328 10.047 14.594 1 78.38 98 LEU A CA 1
ATOM 756 C C . LEU A 1 98 ? -18.281 10.094 15.711 1 78.38 98 LEU A C 1
ATOM 758 O O . LEU A 1 98 ? -18.641 10.242 16.875 1 78.38 98 LEU A O 1
ATOM 762 N N . LEU A 1 99 ? -17.094 9.984 15.344 1 75.75 99 LEU A N 1
ATOM 763 C CA . LEU A 1 99 ? -16.016 9.953 16.328 1 75.75 99 LEU A CA 1
ATOM 764 C C . LEU A 1 99 ? -15.68 11.367 16.812 1 75.75 99 LEU A C 1
ATOM 766 O O . LEU A 1 99 ? -15.172 11.547 17.922 1 75.75 99 LEU A O 1
ATOM 770 N N . ASN A 1 100 ? -15.766 12.25 15.844 1 75.94 100 ASN A N 1
ATOM 771 C CA . ASN A 1 100 ? -15.484 13.641 16.188 1 75.94 100 ASN A CA 1
ATOM 772 C C . ASN A 1 100 ? -16.438 14.156 17.266 1 75.94 100 ASN A C 1
ATOM 774 O O . ASN A 1 100 ? -16.094 15.078 18.016 1 75.94 100 ASN A O 1
ATOM 778 N N . ALA A 1 101 ? -17.484 13.602 17.266 1 62.5 101 ALA A N 1
ATOM 779 C CA . ALA A 1 101 ? -18.453 14 18.281 1 62.5 101 ALA A CA 1
ATOM 780 C C . ALA A 1 101 ? -18.016 13.523 19.672 1 62.5 101 ALA A C 1
ATOM 782 O O . ALA A 1 101 ? -17.875 12.32 19.906 1 62.5 101 ALA A O 1
ATOM 783 N N . LYS A 1 102 ? -17.453 14.281 20.609 1 56.34 102 LYS A N 1
ATOM 784 C CA . LYS A 1 102 ? -17.047 14.359 22 1 56.34 102 LYS A CA 1
ATOM 785 C C . LYS A 1 102 ? -16.75 12.977 22.562 1 56.34 102 LYS A C 1
ATOM 787 O O . LYS A 1 102 ? -16.984 12.719 23.75 1 56.34 102 LYS A O 1
ATOM 792 N N . ILE A 1 103 ? -16.391 12.031 21.734 1 53.84 103 ILE A N 1
ATOM 793 C CA . ILE A 1 103 ? -16.234 10.742 22.391 1 53.84 103 ILE A CA 1
ATOM 794 C C . ILE A 1 103 ? -14.875 10.68 23.094 1 53.84 103 ILE A C 1
ATOM 796 O O . ILE A 1 103 ? -13.852 11.016 22.5 1 53.84 103 ILE A O 1
ATOM 800 N N . SER A 1 104 ? -14.758 10.758 24.344 1 51.59 104 SER A N 1
ATOM 801 C CA . SER A 1 104 ? -13.602 10.664 25.219 1 51.59 104 SER A CA 1
ATOM 802 C C . SER A 1 104 ? -12.719 9.469 24.859 1 51.59 104 SER A C 1
ATOM 804 O O . SER A 1 104 ? -11.57 9.383 25.297 1 51.59 104 SER A O 1
ATOM 806 N N . GLY A 1 105 ? -13.109 8.539 24.094 1 54.88 105 GLY A N 1
ATOM 807 C CA . GLY A 1 105 ? -12.352 7.312 23.891 1 54.88 105 GLY A CA 1
ATOM 808 C C . GLY A 1 105 ? -11.484 7.352 22.641 1 54.88 105 GLY A C 1
ATOM 809 O O . GLY A 1 105 ? -11.25 6.316 22.016 1 54.88 105 GLY A O 1
ATOM 810 N N . LEU A 1 106 ? -10.969 8.484 22.312 1 58.19 106 LEU A N 1
ATOM 811 C CA . LEU A 1 106 ? -10.203 8.648 21.078 1 58.19 106 LEU A CA 1
ATOM 812 C C . LEU A 1 106 ? -8.922 7.82 21.109 1 58.19 106 LEU A C 1
ATOM 814 O O . LEU A 1 106 ? -8.508 7.262 20.094 1 58.19 106 LEU A O 1
ATOM 818 N N . ARG A 1 107 ? -8.398 7.746 22.344 1 59.25 107 ARG A N 1
ATOM 819 C CA . ARG A 1 107 ? -7.168 6.973 22.453 1 59.25 107 ARG A CA 1
ATOM 820 C C . ARG A 1 107 ? -7.418 5.5 22.141 1 59.25 107 ARG A C 1
ATOM 822 O O . ARG A 1 107 ? -6.605 4.852 21.484 1 59.25 107 ARG A O 1
ATOM 829 N N . ILE A 1 108 ? -8.469 5.012 22.656 1 61.66 108 ILE A N 1
ATOM 830 C CA . ILE A 1 108 ? -8.781 3.604 22.469 1 61.66 108 ILE A CA 1
ATOM 831 C C . ILE A 1 108 ? -9.141 3.352 21 1 61.66 108 ILE A C 1
ATOM 833 O O . ILE A 1 108 ? -8.758 2.328 20.422 1 61.66 108 ILE A O 1
ATOM 837 N N . TYR A 1 109 ? -9.625 4.34 20.469 1 60.22 109 TYR A N 1
ATOM 838 C CA . TYR A 1 109 ? -10.07 4.184 19.094 1 60.22 109 TYR A CA 1
ATOM 839 C C . TYR A 1 109 ? -8.891 4.152 18.125 1 60.22 109 TYR A C 1
ATOM 841 O O . TYR A 1 109 ? -8.867 3.354 17.188 1 60.22 109 TYR A O 1
ATOM 849 N N . ARG A 1 110 ? -7.918 4.984 18.438 1 59.91 110 ARG A N 1
ATOM 850 C CA . ARG A 1 110 ? -6.738 5 17.578 1 59.91 110 ARG A CA 1
ATOM 851 C C . ARG A 1 110 ? -6.016 3.658 17.609 1 59.91 110 ARG A C 1
ATOM 853 O O . ARG A 1 110 ? -5.516 3.189 16.594 1 59.91 110 ARG A O 1
ATOM 860 N N . THR A 1 111 ? -6.168 3.021 18.781 1 62.84 111 THR A N 1
ATOM 861 C CA . THR A 1 111 ? -5.504 1.731 18.922 1 62.84 111 THR A CA 1
ATOM 862 C C . THR A 1 111 ? -6.25 0.652 18.141 1 62.84 111 THR A C 1
ATOM 864 O O . THR A 1 111 ? -5.633 -0.145 17.438 1 62.84 111 THR A O 1
ATOM 867 N N . ILE A 1 112 ? -7.527 0.676 18.297 1 63.16 112 ILE A N 1
ATOM 868 C CA . ILE A 1 112 ? -8.352 -0.344 17.656 1 63.16 112 ILE A CA 1
ATOM 869 C C . ILE A 1 112 ? -8.336 -0.148 16.141 1 63.16 112 ILE A C 1
ATOM 871 O O . ILE A 1 112 ? -8.281 -1.119 15.383 1 63.16 112 ILE A O 1
ATOM 875 N N . TYR A 1 113 ? -8.25 1.07 15.883 1 61.28 113 TYR A N 1
ATOM 876 C CA . TYR A 1 113 ? -8.367 1.412 14.469 1 61.28 113 TYR A CA 1
ATOM 877 C C . TYR A 1 113 ? -7.082 1.074 13.727 1 61.28 113 TYR A C 1
ATOM 879 O O . TYR A 1 113 ? -7.113 0.754 12.531 1 61.28 113 TYR A O 1
ATOM 887 N N . TYR A 1 114 ? -6.012 1.055 14.461 1 61.81 114 TYR A N 1
ATOM 888 C CA . TYR A 1 114 ? -4.746 0.798 13.781 1 61.81 114 TYR A CA 1
ATOM 889 C C . TYR A 1 114 ? -4.5 -0.699 13.641 1 61.81 114 TYR A C 1
ATOM 891 O O . TYR A 1 114 ? -3.637 -1.12 12.859 1 61.81 114 TYR A O 1
ATOM 899 N N . LEU A 1 115 ? -5.453 -1.45 14.195 1 69.5 115 LEU A N 1
ATOM 900 C CA . LEU A 1 115 ? -5.258 -2.895 14.195 1 69.5 115 LEU A CA 1
ATOM 901 C C . LEU A 1 115 ? -5.301 -3.451 12.773 1 69.5 115 LEU A C 1
ATOM 903 O O . LEU A 1 115 ? -4.445 -4.25 12.391 1 69.5 115 LEU A O 1
ATOM 907 N N . PRO A 1 116 ? -6.246 -2.959 11.938 1 65.38 116 PRO A N 1
ATOM 908 C CA . PRO A 1 116 ? -6.285 -3.477 10.562 1 65.38 116 PRO A CA 1
ATOM 909 C C . PRO A 1 116 ? -5.051 -3.086 9.75 1 65.38 116 PRO A C 1
ATOM 911 O O . PRO A 1 116 ? -4.637 -3.83 8.859 1 65.38 116 PRO A O 1
ATOM 914 N N . ALA A 1 117 ? -4.5 -1.967 10.172 1 65.56 117 ALA A N 1
ATOM 915 C CA . ALA A 1 117 ? -3.354 -1.466 9.422 1 65.56 117 ALA A CA 1
ATOM 916 C C . ALA A 1 117 ? -2.127 -2.346 9.641 1 65.56 117 ALA A C 1
ATOM 918 O O . ALA A 1 117 ? -1.204 -2.352 8.82 1 65.56 117 ALA A O 1
ATOM 919 N N . VAL A 1 118 ? -2.299 -3.174 10.672 1 73.44 118 VAL A N 1
ATOM 920 C CA . VAL A 1 118 ? -1.155 -3.998 11.047 1 73.44 118 VAL A CA 1
ATOM 921 C C . VAL A 1 118 ? -1.231 -5.348 10.344 1 73.44 118 VAL A C 1
ATOM 923 O O . VAL A 1 118 ? -0.239 -6.074 10.266 1 73.44 118 VAL A O 1
ATOM 926 N N . LEU A 1 119 ? -2.322 -5.469 9.711 1 81.75 119 LEU A N 1
ATOM 927 C CA . LEU A 1 119 ? -2.459 -6.734 9 1 81.75 119 LEU A CA 1
ATOM 928 C C . LEU A 1 119 ? -1.976 -6.609 7.562 1 81.75 119 LEU A C 1
ATOM 930 O O . LEU A 1 119 ? -2.209 -5.586 6.91 1 81.75 119 LEU A O 1
ATOM 934 N N . SER A 1 120 ? -1.273 -7.664 7.137 1 81.75 120 SER A N 1
ATOM 935 C CA . SER A 1 120 ? -0.87 -7.668 5.738 1 81.75 120 SER A CA 1
ATOM 936 C C . SER A 1 120 ? -2.076 -7.797 4.812 1 81.75 120 SER A C 1
ATOM 938 O O . SER A 1 120 ? -3.143 -8.25 5.234 1 81.75 120 SER A O 1
ATOM 940 N N . GLY A 1 121 ? -1.894 -7.324 3.605 1 85.12 121 GLY A N 1
ATOM 941 C CA . GLY A 1 121 ? -2.926 -7.52 2.602 1 85.12 121 GLY A CA 1
ATOM 942 C C . GLY A 1 121 ? -3.309 -8.977 2.416 1 85.12 121 GLY A C 1
ATOM 943 O O . GLY A 1 121 ? -4.48 -9.297 2.205 1 85.12 121 GLY A O 1
ATOM 944 N N . VAL A 1 122 ? -2.357 -9.852 2.572 1 89.5 122 VAL A N 1
ATOM 945 C CA . VAL A 1 122 ? -2.59 -11.281 2.396 1 89.5 122 VAL A CA 1
ATOM 946 C C . VAL A 1 122 ? -3.436 -11.812 3.553 1 89.5 122 VAL A C 1
ATOM 948 O O . VAL A 1 122 ? -4.391 -12.562 3.338 1 89.5 122 VAL A O 1
ATOM 951 N N . ALA A 1 123 ? -3.062 -11.383 4.734 1 87.06 123 ALA A N 1
ATOM 952 C CA . ALA A 1 123 ? -3.828 -11.812 5.902 1 87.06 123 ALA A CA 1
ATOM 953 C C . ALA A 1 123 ? -5.273 -11.32 5.824 1 87.06 123 ALA A C 1
ATOM 955 O O . ALA A 1 123 ? -6.199 -12.055 6.18 1 87.06 123 ALA A O 1
ATOM 956 N N . VAL A 1 124 ? -5.406 -10.172 5.348 1 87.06 124 VAL A N 1
ATOM 957 C CA . VAL A 1 124 ? -6.75 -9.625 5.195 1 87.06 124 VAL A CA 1
ATOM 958 C C . VAL A 1 124 ? -7.52 -10.438 4.148 1 87.06 124 VAL A C 1
ATOM 960 O O . VAL A 1 124 ? -8.695 -10.742 4.332 1 87.06 124 VAL A O 1
ATOM 963 N N . ALA A 1 125 ? -6.848 -10.758 3.104 1 88.5 125 ALA A N 1
ATOM 964 C CA . ALA A 1 125 ? -7.48 -11.555 2.057 1 88.5 125 ALA A CA 1
ATOM 965 C C . ALA A 1 125 ? -7.906 -12.922 2.594 1 88.5 125 ALA A C 1
ATOM 967 O O . ALA A 1 125 ? -8.961 -13.438 2.225 1 88.5 125 ALA A O 1
ATOM 968 N N . LEU A 1 126 ? -7.07 -13.484 3.4 1 85.31 126 LEU A N 1
ATOM 969 C CA . LEU A 1 126 ? -7.391 -14.766 4.023 1 85.31 126 LEU A CA 1
ATOM 970 C C . LEU A 1 126 ? -8.656 -14.656 4.871 1 85.31 126 LEU A C 1
ATOM 972 O O . LEU A 1 126 ? -9.539 -15.516 4.781 1 85.31 126 LEU A O 1
ATOM 976 N N . LEU A 1 127 ? -8.719 -13.648 5.605 1 84.75 127 LEU A N 1
ATOM 977 C CA . LEU A 1 127 ? -9.867 -13.414 6.473 1 84.75 127 LEU A CA 1
ATOM 978 C C . LEU A 1 127 ? -11.141 -13.25 5.652 1 84.75 127 LEU A C 1
ATOM 980 O O . LEU A 1 127 ? -12.172 -13.852 5.961 1 84.75 127 LEU A O 1
ATOM 984 N N . TRP A 1 128 ? -11.039 -12.547 4.688 1 87.75 128 TRP A N 1
ATOM 985 C CA . TRP A 1 128 ? -12.227 -12.242 3.896 1 87.75 128 TRP A CA 1
ATOM 986 C C . TRP A 1 128 ? -12.633 -13.438 3.039 1 87.75 128 TRP A C 1
ATOM 988 O O . TRP A 1 128 ? -13.812 -13.617 2.73 1 87.75 128 TRP A O 1
ATOM 998 N N . ARG A 1 129 ? -11.695 -14.203 2.609 1 86.75 129 ARG A N 1
ATOM 999 C CA . ARG A 1 129 ? -12.039 -15.438 1.915 1 86.75 129 ARG A CA 1
ATOM 1000 C C . ARG A 1 129 ? -12.914 -16.328 2.791 1 86.75 129 ARG A C 1
ATOM 1002 O O . ARG A 1 129 ? -13.836 -16.984 2.299 1 86.75 129 ARG A O 1
ATOM 1009 N N . TRP A 1 130 ? -12.547 -16.375 3.986 1 82.56 130 TRP A N 1
ATOM 1010 C CA . TRP A 1 130 ? -13.344 -17.141 4.938 1 82.56 130 TRP A CA 1
ATOM 1011 C C . TRP A 1 130 ? -14.719 -16.5 5.129 1 82.56 130 TRP A C 1
ATOM 1013 O O . TRP A 1 130 ? -15.734 -17.203 5.156 1 82.56 130 TRP A O 1
ATOM 1023 N N . ILE A 1 131 ? -14.766 -15.227 5.301 1 86.88 131 ILE A N 1
ATOM 1024 C CA . ILE A 1 131 ? -16.016 -14.508 5.512 1 86.88 131 ILE A CA 1
ATOM 1025 C C . ILE A 1 131 ? -16.953 -14.742 4.336 1 86.88 131 ILE A C 1
ATOM 1027 O O . ILE A 1 131 ? -18.156 -14.906 4.52 1 86.88 131 ILE A O 1
ATOM 1031 N N . PHE A 1 132 ? -16.391 -14.852 3.158 1 90.56 132 PHE A N 1
ATOM 1032 C CA . PHE A 1 132 ? -17.172 -14.922 1.937 1 90.56 132 PHE A CA 1
ATOM 1033 C C . PHE A 1 132 ? -17.484 -16.375 1.575 1 90.56 132 PHE A C 1
ATOM 1035 O O . PHE A 1 132 ? -18.141 -16.641 0.566 1 90.56 132 PHE A O 1
ATOM 1042 N N . SER A 1 133 ? -16.922 -17.281 2.391 1 87.31 133 SER A N 1
ATOM 1043 C CA . SER A 1 133 ? -17.203 -18.688 2.104 1 87.31 133 SER A CA 1
ATOM 1044 C C . SER A 1 133 ? -18.703 -18.938 2.016 1 87.31 133 SER A C 1
ATOM 1046 O O . SER A 1 133 ? -19.469 -18.453 2.852 1 87.31 133 SER A O 1
ATOM 1048 N N . LYS A 1 134 ? -19.031 -19.672 0.946 1 86.31 134 LYS A N 1
ATOM 1049 C CA . LYS A 1 134 ? -20.453 -19.938 0.736 1 86.31 134 LYS A CA 1
ATOM 1050 C C . LYS A 1 134 ? -21.016 -20.812 1.85 1 86.31 134 LYS A C 1
ATOM 1052 O O . LYS A 1 134 ? -22.109 -20.531 2.375 1 86.31 134 LYS A O 1
ATOM 1057 N N . GLU A 1 135 ? -20.312 -21.797 2.213 1 82.5 135 GLU A N 1
ATOM 1058 C CA . GLU A 1 135 ? -20.828 -22.812 3.117 1 82.5 135 GLU A CA 1
ATOM 1059 C C . GLU A 1 135 ? -20.594 -22.438 4.574 1 82.5 135 GLU A C 1
ATOM 1061 O O . GLU A 1 135 ? -21.453 -22.688 5.434 1 82.5 135 GLU A O 1
ATOM 1066 N N . PHE A 1 136 ? -19.5 -21.719 4.848 1 77.62 136 PHE A N 1
ATOM 1067 C CA . PHE A 1 136 ? -19.125 -21.547 6.246 1 77.62 136 PHE A CA 1
ATOM 1068 C C . PHE A 1 136 ? -18.812 -20.094 6.559 1 77.62 136 PHE A C 1
ATOM 1070 O O . PHE A 1 136 ? -18.375 -19.766 7.66 1 77.62 136 PHE A O 1
ATOM 1077 N N . GLY A 1 137 ? -19.172 -19.25 5.668 1 82.06 137 GLY A N 1
ATOM 1078 C CA . GLY A 1 137 ? -18.797 -17.859 5.836 1 82.06 137 GLY A CA 1
ATOM 1079 C C . GLY A 1 137 ? -19.688 -17.109 6.805 1 82.06 137 GLY A C 1
ATOM 1080 O O . GLY A 1 137 ? -20.875 -17.391 6.914 1 82.06 137 GLY A O 1
ATOM 1081 N N . LEU A 1 138 ? -19.094 -16.172 7.445 1 81.75 138 LEU A N 1
ATOM 1082 C CA . LEU A 1 138 ? -19.797 -15.367 8.438 1 81.75 138 LEU A CA 1
ATOM 1083 C C . LEU A 1 138 ? -20.906 -14.547 7.785 1 81.75 138 LEU A C 1
ATOM 1085 O O . LEU A 1 138 ? -21.953 -14.328 8.391 1 81.75 138 LEU A O 1
ATOM 1089 N N . LEU A 1 139 ? -20.641 -14.109 6.613 1 85.69 139 LEU A N 1
ATOM 1090 C CA . LEU A 1 139 ? -21.625 -13.258 5.949 1 85.69 139 LEU A CA 1
ATOM 1091 C C . LEU A 1 139 ? -22.891 -14.047 5.625 1 85.69 139 LEU A C 1
ATOM 1093 O O . LEU A 1 139 ? -24 -13.57 5.875 1 85.69 139 LEU A O 1
ATOM 1097 N N . ASN A 1 140 ? -22.672 -15.18 5.078 1 88.56 140 ASN A N 1
ATOM 1098 C CA . ASN A 1 140 ? -23.828 -16 4.77 1 88.56 140 ASN A CA 1
ATOM 1099 C C . ASN A 1 140 ? -24.516 -16.5 6.039 1 88.56 140 ASN A C 1
ATOM 1101 O O . ASN A 1 140 ? -25.734 -16.656 6.066 1 88.56 140 ASN A O 1
ATOM 1105 N N . LEU A 1 141 ? -23.766 -16.766 7.074 1 83.62 141 LEU A N 1
ATOM 1106 C CA . LEU A 1 141 ? -24.359 -17.109 8.359 1 83.62 141 LEU A CA 1
ATOM 1107 C C . LEU A 1 141 ? -25.266 -15.984 8.852 1 83.62 141 LEU A C 1
ATOM 1109 O O . LEU A 1 141 ? -26.391 -16.234 9.297 1 83.62 141 LEU A O 1
ATOM 1113 N N . GLY A 1 142 ? -24.797 -14.82 8.773 1 83.81 142 GLY A N 1
ATOM 1114 C CA . GLY A 1 142 ? -25.594 -13.672 9.172 1 83.81 142 GLY A CA 1
ATOM 1115 C C . GLY A 1 142 ? -26.859 -13.508 8.328 1 83.81 142 GLY A C 1
ATOM 1116 O O . GLY A 1 142 ? -27.938 -13.234 8.859 1 83.81 142 GLY A O 1
ATOM 1117 N N . LEU A 1 143 ? -26.672 -13.648 7.094 1 88.38 143 LEU A N 1
ATOM 1118 C CA . LEU A 1 143 ? -27.812 -13.547 6.191 1 88.38 143 LEU A CA 1
ATOM 1119 C C . LEU A 1 143 ? -28.844 -14.625 6.492 1 88.38 143 LEU A C 1
ATOM 1121 O O . LEU A 1 143 ? -30.047 -14.406 6.34 1 88.38 143 LEU A O 1
ATOM 1125 N N . SER A 1 144 ? -28.391 -15.797 6.871 1 89.75 144 SER A N 1
ATOM 1126 C CA . SER A 1 144 ? -29.297 -16.906 7.168 1 89.75 144 SER A CA 1
ATOM 1127 C C . SER A 1 144 ? -30.219 -16.562 8.336 1 89.75 144 SER A C 1
ATOM 1129 O O . SER A 1 144 ? -31.344 -17.031 8.391 1 89.75 144 SER A O 1
ATOM 1131 N N . PHE A 1 145 ? -29.75 -15.789 9.25 1 88.75 145 PHE A N 1
ATOM 1132 C CA . PHE A 1 145 ? -30.594 -15.359 10.367 1 88.75 145 PHE A CA 1
ATOM 1133 C C . PHE A 1 145 ? -31.766 -14.523 9.883 1 88.75 145 PHE A C 1
ATOM 1135 O O . PHE A 1 145 ? -32.781 -14.422 10.562 1 88.75 145 PHE A O 1
ATOM 1142 N N . LEU A 1 146 ? -31.594 -13.938 8.734 1 91.38 146 LEU A N 1
ATOM 1143 C CA . LEU A 1 146 ? -32.656 -13.117 8.156 1 91.38 146 LEU A CA 1
ATOM 1144 C C . LEU A 1 146 ? -33.438 -13.906 7.125 1 91.38 146 LEU A C 1
ATOM 1146 O O . LEU A 1 146 ? -34.312 -13.352 6.441 1 91.38 146 LEU A O 1
ATOM 1150 N N . GLY A 1 147 ? -33.062 -15.164 6.965 1 91.94 147 GLY A N 1
ATOM 1151 C CA . GLY A 1 147 ? -33.781 -16.031 6.039 1 91.94 147 GLY A CA 1
ATOM 1152 C C . GLY A 1 147 ? -33.312 -15.898 4.609 1 91.94 147 GLY A C 1
ATOM 1153 O O . GLY A 1 147 ? -33.969 -16.328 3.674 1 91.94 147 GLY A O 1
ATOM 1154 N N . ILE A 1 148 ? -32.188 -15.281 4.434 1 92.5 148 ILE A N 1
ATOM 1155 C CA . ILE A 1 148 ? -31.656 -15.055 3.098 1 92.5 148 ILE A CA 1
ATOM 1156 C C . ILE A 1 148 ? -30.562 -16.078 2.809 1 92.5 148 ILE A C 1
ATOM 1158 O O . ILE A 1 148 ? -29.656 -16.266 3.621 1 92.5 148 ILE A O 1
ATOM 1162 N N . GLU A 1 149 ? -30.797 -16.797 1.728 1 91.81 149 GLU A N 1
ATOM 1163 C CA . GLU A 1 149 ? -29.703 -17.672 1.285 1 91.81 149 GLU A CA 1
ATOM 1164 C C . GLU A 1 149 ? -28.609 -16.859 0.575 1 91.81 149 GLU A C 1
ATOM 1166 O O . GLU A 1 149 ? -28.828 -16.344 -0.52 1 91.81 149 GLU A O 1
ATOM 1171 N N . GLY A 1 150 ? -27.484 -16.812 1.109 1 91.56 150 GLY A N 1
ATOM 1172 C CA . GLY A 1 150 ? -26.391 -16.031 0.572 1 91.56 150 GLY A CA 1
ATOM 1173 C C . GLY A 1 150 ? -25.812 -16.609 -0.708 1 91.56 150 GLY A C 1
ATOM 1174 O O . GLY A 1 150 ? -25.828 -17.828 -0.906 1 91.56 150 GLY A O 1
ATOM 1175 N N . PRO A 1 151 ? -25.375 -15.805 -1.562 1 92.94 151 PRO A N 1
ATOM 1176 C CA . PRO A 1 151 ? -24.781 -16.25 -2.82 1 92.94 151 PRO A CA 1
ATOM 1177 C C . PRO A 1 151 ? -23.344 -16.781 -2.643 1 92.94 151 PRO A C 1
ATOM 1179 O O . PRO A 1 151 ? -22.844 -16.859 -1.517 1 92.94 151 PRO A O 1
ATOM 1182 N N . GLY A 1 152 ? -22.797 -17.391 -3.766 1 94.19 152 GLY A N 1
ATOM 1183 C CA . GLY A 1 152 ? -21.359 -17.625 -3.812 1 94.19 152 GLY A CA 1
ATOM 1184 C C . GLY A 1 152 ? -20.562 -16.359 -4.047 1 94.19 152 GLY A C 1
ATOM 1185 O O . GLY A 1 152 ? -20.156 -16.078 -5.176 1 94.19 152 GLY A O 1
ATOM 1186 N N . TRP A 1 153 ? -20.344 -15.648 -3.027 1 94.69 153 TRP A N 1
ATOM 1187 C CA . TRP A 1 153 ? -19.75 -14.305 -3.08 1 94.69 153 TRP A CA 1
ATOM 1188 C C . TRP A 1 153 ? -18.547 -14.281 -4.012 1 94.69 153 TRP A C 1
ATOM 1190 O O . TRP A 1 153 ? -18.359 -13.32 -4.762 1 94.69 153 TRP A O 1
ATOM 1200 N N . LEU A 1 154 ? -17.75 -15.359 -3.977 1 95 154 LEU A N 1
ATOM 1201 C CA . LEU A 1 154 ? -16.516 -15.367 -4.746 1 95 154 LEU A CA 1
ATOM 1202 C C . LEU A 1 154 ? -16.625 -16.297 -5.945 1 95 154 LEU A C 1
ATOM 1204 O O . LEU A 1 154 ? -15.781 -16.266 -6.844 1 95 154 LEU A O 1
ATOM 1208 N N . THR A 1 155 ? -17.688 -17.109 -5.98 1 94.06 155 THR A N 1
ATOM 1209 C CA . THR A 1 155 ? -17.781 -18.141 -7.012 1 94.06 155 THR A CA 1
ATOM 1210 C C . THR A 1 155 ? -18.875 -17.781 -8.023 1 94.06 155 THR A C 1
ATOM 1212 O O . THR A 1 155 ? -18.969 -18.391 -9.086 1 94.06 155 THR A O 1
ATOM 1215 N N . ASP A 1 156 ? -19.672 -16.812 -7.684 1 96.12 156 ASP A N 1
ATOM 1216 C CA . ASP A 1 156 ? -20.703 -16.312 -8.578 1 96.12 156 ASP A CA 1
ATOM 1217 C C . ASP A 1 156 ? -20.25 -15.047 -9.297 1 96.12 156 ASP A C 1
ATOM 1219 O O . ASP A 1 156 ? -19.938 -14.047 -8.656 1 96.12 156 ASP A O 1
ATOM 1223 N N . PRO A 1 157 ? -20.266 -15.094 -10.656 1 96.44 157 PRO A N 1
ATOM 1224 C CA . PRO A 1 157 ? -19.75 -13.953 -11.422 1 96.44 157 PRO A CA 1
ATOM 1225 C C . PRO A 1 157 ? -20.547 -12.672 -11.156 1 96.44 157 PRO A C 1
ATOM 1227 O O . PRO A 1 157 ? -20 -11.57 -11.266 1 96.44 157 PRO A O 1
ATOM 1230 N N . ASP A 1 158 ? -21.75 -12.805 -10.703 1 96.19 158 ASP A N 1
ATOM 1231 C CA . ASP A 1 158 ? -22.578 -11.633 -10.484 1 96.19 158 ASP A CA 1
ATOM 1232 C C . ASP A 1 158 ? -22.281 -10.977 -9.141 1 96.19 158 ASP A C 1
ATOM 1234 O O . ASP A 1 158 ? -22.625 -9.812 -8.914 1 96.19 158 ASP A O 1
ATOM 1238 N N . TRP A 1 159 ? -21.547 -11.719 -8.258 1 96.44 159 TRP A N 1
ATOM 1239 C CA . TRP A 1 159 ? -21.375 -11.203 -6.906 1 96.44 159 TRP A CA 1
ATOM 1240 C C . TRP A 1 159 ? -19.906 -10.961 -6.59 1 96.44 159 TRP A C 1
ATOM 1242 O O . TRP A 1 159 ? -19.578 -10.25 -5.637 1 96.44 159 TRP A O 1
ATOM 1252 N N . ALA A 1 160 ? -19.047 -11.562 -7.395 1 97.44 160 ALA A N 1
ATOM 1253 C CA . ALA A 1 160 ? -17.625 -11.586 -7.062 1 97.44 160 ALA A CA 1
ATOM 1254 C C . ALA A 1 160 ? -17.062 -10.172 -6.969 1 97.44 160 ALA A C 1
ATOM 1256 O O . ALA A 1 160 ? -16.344 -9.844 -6.02 1 97.44 160 ALA A O 1
ATOM 1257 N N . LEU A 1 161 ? -17.406 -9.328 -7.949 1 97.81 161 LEU A N 1
ATOM 1258 C CA . LEU A 1 161 ? -16.906 -7.965 -7.93 1 97.81 161 LEU A CA 1
ATOM 1259 C C . LEU A 1 161 ? -17.438 -7.203 -6.719 1 97.81 161 LEU A C 1
ATOM 1261 O O . LEU A 1 161 ? -16.703 -6.441 -6.082 1 97.81 161 LEU A O 1
ATOM 1265 N N . TRP A 1 162 ? -18.656 -7.398 -6.355 1 96.31 162 TRP A N 1
ATOM 1266 C CA . TRP A 1 162 ? -19.281 -6.738 -5.211 1 96.31 162 TRP A CA 1
ATOM 1267 C C . TRP A 1 162 ? -18.625 -7.195 -3.906 1 96.31 162 TRP A C 1
ATOM 1269 O O . TRP A 1 162 ? -18.5 -6.414 -2.959 1 96.31 162 TRP A O 1
ATOM 1279 N N . ALA A 1 163 ? -18.281 -8.477 -3.873 1 95.56 163 ALA A N 1
ATOM 1280 C CA . ALA A 1 163 ? -17.562 -8.992 -2.703 1 95.56 163 ALA A CA 1
ATOM 1281 C C . ALA A 1 163 ? -16.25 -8.258 -2.488 1 95.56 163 ALA A C 1
ATOM 1283 O O . ALA A 1 163 ? -15.922 -7.867 -1.364 1 95.56 163 ALA A O 1
ATOM 1284 N N . LEU A 1 164 ? -15.547 -8.039 -3.615 1 96.19 164 LEU A N 1
ATOM 1285 C CA . LEU A 1 164 ? -14.266 -7.344 -3.51 1 96.19 164 LEU A CA 1
ATOM 1286 C C . LEU A 1 164 ? -14.469 -5.875 -3.148 1 96.19 164 LEU A C 1
ATOM 1288 O O . LEU A 1 164 ? -13.656 -5.285 -2.439 1 96.19 164 LEU A O 1
ATOM 1292 N N . ILE A 1 165 ? -15.555 -5.262 -3.613 1 96.38 165 ILE A N 1
ATOM 1293 C CA . ILE A 1 165 ? -15.883 -3.889 -3.25 1 96.38 165 ILE A CA 1
ATOM 1294 C C . ILE A 1 165 ? -16.188 -3.809 -1.756 1 96.38 165 ILE A C 1
ATOM 1296 O O . ILE A 1 165 ? -15.695 -2.912 -1.064 1 96.38 165 ILE A O 1
ATOM 1300 N N . LEU A 1 166 ? -16.938 -4.758 -1.303 1 91.31 166 LEU A N 1
ATOM 1301 C CA . LEU A 1 166 ? -17.25 -4.797 0.122 1 91.31 166 LEU A CA 1
ATOM 1302 C C . LEU A 1 166 ? -15.969 -4.926 0.953 1 91.31 166 LEU A C 1
ATOM 1304 O O . LEU A 1 166 ? -15.828 -4.262 1.979 1 91.31 166 LEU A O 1
ATOM 1308 N N . MET A 1 167 ? -15.109 -5.832 0.52 1 89.62 167 MET A N 1
ATOM 1309 C CA . MET A 1 167 ? -13.844 -6.039 1.212 1 89.62 167 MET A CA 1
ATOM 1310 C C . MET A 1 167 ? -13.039 -4.746 1.265 1 89.62 167 MET A C 1
ATOM 1312 O O . MET A 1 167 ? -12.367 -4.465 2.262 1 89.62 167 MET A O 1
ATOM 1316 N N . SER A 1 168 ? -13.094 -3.949 0.185 1 90.81 168 SER A N 1
ATOM 1317 C CA . SER A 1 168 ? -12.32 -2.717 0.105 1 90.81 168 SER A CA 1
ATOM 1318 C C . SER A 1 168 ? -12.734 -1.733 1.195 1 90.81 168 SER A C 1
ATOM 1320 O O . SER A 1 168 ? -11.961 -0.847 1.562 1 90.81 168 SER A O 1
ATOM 1322 N N . LEU A 1 169 ? -13.883 -1.855 1.715 1 86.62 169 LEU A N 1
ATOM 1323 C CA . LEU A 1 169 ? -14.391 -0.943 2.732 1 86.62 169 LEU A CA 1
ATOM 1324 C C . LEU A 1 169 ? -13.719 -1.201 4.078 1 86.62 169 LEU A C 1
ATOM 1326 O O . LEU A 1 169 ? -13.781 -0.361 4.98 1 86.62 169 LEU A O 1
ATOM 1330 N N . TRP A 1 170 ? -13.141 -2.332 4.078 1 78.62 170 TRP A N 1
ATOM 1331 C CA . TRP A 1 170 ? -12.375 -2.678 5.273 1 78.62 170 TRP A CA 1
ATOM 1332 C C . TRP A 1 170 ? -11.258 -1.669 5.516 1 78.62 170 TRP A C 1
ATOM 1334 O O . TRP A 1 170 ? -10.93 -1.365 6.664 1 78.62 170 TRP A O 1
ATOM 1344 N N . GLY A 1 171 ? -10.688 -1.035 4.523 1 76.69 171 GLY A N 1
ATOM 1345 C CA . GLY A 1 171 ? -9.547 -0.134 4.609 1 76.69 171 GLY A CA 1
ATOM 1346 C C . GLY A 1 171 ? -9.938 1.293 4.945 1 76.69 171 GLY A C 1
ATOM 1347 O O . GLY A 1 171 ? -9.094 2.184 4.984 1 76.69 171 GLY A O 1
ATOM 1348 N N . VAL A 1 172 ? -11.172 1.57 5.289 1 83.25 172 VAL A N 1
ATOM 1349 C CA . VAL A 1 172 ? -11.688 2.924 5.477 1 83.25 172 VAL A CA 1
ATOM 1350 C C . VAL A 1 172 ? -11.086 3.533 6.742 1 83.25 172 VAL A C 1
ATOM 1352 O O . VAL A 1 172 ? -11.023 4.758 6.883 1 83.25 172 VAL A O 1
ATOM 1355 N N . GLY A 1 173 ? -10.641 2.701 7.66 1 76.44 173 GLY A N 1
ATOM 1356 C CA . GLY A 1 173 ? -10.078 3.182 8.914 1 76.44 173 GLY A CA 1
ATOM 1357 C C . GLY A 1 173 ? -8.938 4.168 8.711 1 76.44 173 GLY A C 1
ATOM 1358 O O . GLY A 1 173 ? -8.852 5.172 9.422 1 76.44 173 GLY A O 1
ATOM 1359 N N . ASP A 1 174 ? -8.094 3.93 7.727 1 76.88 174 ASP A N 1
ATOM 1360 C CA . ASP A 1 174 ? -6.957 4.809 7.461 1 76.88 174 ASP A CA 1
ATOM 1361 C C . ASP A 1 174 ? -7.426 6.207 7.07 1 76.88 174 ASP A C 1
ATOM 1363 O O . ASP A 1 174 ? -6.918 7.207 7.59 1 76.88 174 ASP A O 1
ATOM 1367 N N . SER A 1 175 ? -8.406 6.246 6.188 1 85.31 175 SER A N 1
ATOM 1368 C CA . SER A 1 175 ? -8.891 7.543 5.727 1 85.31 175 SER A CA 1
ATOM 1369 C C . SER A 1 175 ? -9.719 8.234 6.805 1 85.31 175 SER A C 1
ATOM 1371 O O . SER A 1 175 ? -9.742 9.469 6.879 1 85.31 175 SER A O 1
ATOM 1373 N N . MET A 1 176 ? -10.359 7.461 7.59 1 84.25 176 MET A N 1
ATOM 1374 C CA . MET A 1 176 ? -11.18 8.016 8.664 1 84.25 176 MET A CA 1
ATOM 1375 C C . MET A 1 176 ? -10.336 8.867 9.609 1 84.25 176 MET A C 1
ATOM 1377 O O . MET A 1 176 ? -10.766 9.953 10.016 1 84.25 176 MET A O 1
ATOM 1381 N N . VAL A 1 177 ? -9.211 8.359 9.914 1 78.5 177 VAL A N 1
ATOM 1382 C CA . VAL A 1 177 ? -8.328 9.094 10.812 1 78.5 177 VAL A CA 1
ATOM 1383 C C . VAL A 1 177 ? -7.945 10.43 10.18 1 78.5 177 VAL A C 1
ATOM 1385 O O . VAL A 1 177 ? -7.871 11.453 10.875 1 78.5 177 VAL A O 1
ATOM 1388 N N . ILE A 1 178 ? -7.746 10.367 8.922 1 83.31 178 ILE A N 1
ATOM 1389 C CA . ILE A 1 178 ? -7.379 11.586 8.195 1 83.31 178 ILE A CA 1
ATOM 1390 C C . ILE A 1 178 ? -8.562 12.555 8.188 1 83.31 178 ILE A C 1
ATOM 1392 O O . ILE A 1 178 ? -8.391 13.75 8.422 1 83.31 178 ILE A O 1
ATOM 1396 N N . TYR A 1 179 ? -9.734 12.016 7.988 1 90.62 179 TYR A N 1
ATOM 1397 C CA . TYR A 1 179 ? -10.93 12.852 8.008 1 90.62 179 TYR A CA 1
ATOM 1398 C C . TYR A 1 179 ? -11.164 13.438 9.398 1 90.62 179 TYR A C 1
ATOM 1400 O O . TYR A 1 179 ? -11.57 14.594 9.531 1 90.62 179 TYR A O 1
ATOM 1408 N N . LEU A 1 180 ? -10.922 12.641 10.367 1 84.62 180 LEU A N 1
ATOM 1409 C CA . LEU A 1 180 ? -11.086 13.094 11.742 1 84.62 180 LEU A CA 1
ATOM 1410 C C . LEU A 1 180 ? -10.141 14.25 12.055 1 84.62 180 LEU A C 1
ATOM 1412 O O . LEU A 1 180 ? -10.547 15.242 12.664 1 84.62 180 LEU A O 1
ATOM 1416 N N . ALA A 1 181 ? -8.945 14.047 11.633 1 80.69 181 ALA A N 1
ATOM 1417 C CA . ALA A 1 181 ? -7.977 15.125 11.812 1 80.69 181 ALA A CA 1
ATOM 1418 C C . ALA A 1 181 ? -8.422 16.391 11.094 1 80.69 181 ALA A C 1
ATOM 1420 O O . ALA A 1 181 ? -8.273 17.5 11.617 1 80.69 181 ALA A O 1
ATOM 1421 N N . GLY A 1 182 ? -8.938 16.203 9.906 1 86.94 182 GLY A N 1
ATOM 1422 C CA . GLY A 1 182 ? -9.469 17.344 9.172 1 86.94 182 GLY A CA 1
ATOM 1423 C C . GLY A 1 182 ? -10.633 18.016 9.883 1 86.94 182 GLY A C 1
ATOM 1424 O O . GLY A 1 182 ? -10.711 19.25 9.922 1 86.94 182 GLY A O 1
ATOM 1425 N N . LEU A 1 183 ? -11.438 17.297 10.469 1 90 183 LEU A N 1
ATOM 1426 C CA . LEU A 1 183 ? -12.602 17.812 11.188 1 90 183 LEU A CA 1
ATOM 1427 C C . LEU A 1 183 ? -12.18 18.578 12.438 1 90 183 LEU A C 1
ATOM 1429 O O . LEU A 1 183 ? -12.758 19.625 12.758 1 90 183 LEU A O 1
ATOM 1433 N N . GLN A 1 184 ? -11.227 18.016 13.047 1 85.5 184 GLN A N 1
ATOM 1434 C CA . GLN A 1 184 ? -10.75 18.641 14.289 1 85.5 184 GLN A CA 1
ATOM 1435 C C . GLN A 1 184 ? -10.062 19.969 14.008 1 85.5 184 GLN A C 1
ATOM 1437 O O . GLN A 1 184 ? -9.906 20.797 14.914 1 85.5 184 GLN A O 1
ATOM 1442 N N . GLY A 1 185 ? -9.711 20.125 12.773 1 86 185 GLY A N 1
ATOM 1443 C CA . GLY A 1 185 ? -9.078 21.375 12.391 1 86 185 GLY A CA 1
ATOM 1444 C C . GLY A 1 185 ? -10.07 22.484 12.141 1 86 185 GLY A C 1
ATOM 1445 O O . GLY A 1 185 ? -9.688 23.656 12.039 1 86 185 GLY A O 1
ATOM 1446 N N . ILE A 1 186 ? -11.32 22.203 12.117 1 89.25 186 ILE A N 1
ATOM 1447 C CA . ILE A 1 186 ? -12.359 23.203 11.875 1 89.25 186 ILE A CA 1
ATOM 1448 C C . ILE A 1 186 ? -12.68 23.938 13.172 1 89.25 186 ILE A C 1
ATOM 1450 O O . ILE A 1 186 ? -13.016 23.312 14.18 1 89.25 186 ILE A O 1
ATOM 1454 N N . PRO A 1 187 ? -12.523 25.188 13.156 1 91.19 187 PRO A N 1
ATOM 1455 C CA . PRO A 1 187 ? -12.805 25.953 14.367 1 91.19 187 PRO A CA 1
ATOM 1456 C C . PRO A 1 187 ? -14.219 25.719 14.898 1 91.19 187 PRO A C 1
ATOM 1458 O O . PRO A 1 187 ? -15.188 25.828 14.141 1 91.19 187 PRO A O 1
ATOM 1461 N N . THR A 1 188 ? -14.266 25.531 16.109 1 89.06 188 THR A N 1
ATOM 1462 C CA . THR A 1 188 ? -15.547 25.266 16.75 1 89.06 188 THR A CA 1
ATOM 1463 C C . THR A 1 188 ? -16.438 26.5 16.719 1 89.06 188 THR A C 1
ATOM 1465 O O . THR A 1 188 ? -17.672 26.375 16.734 1 89.06 188 THR A O 1
ATOM 1468 N N . GLU A 1 189 ? -15.789 27.578 16.656 1 92.62 189 GLU A N 1
ATOM 1469 C CA . GLU A 1 189 ? -16.5 28.844 16.656 1 92.62 189 GLU A CA 1
ATOM 1470 C C . GLU A 1 189 ? -17.469 28.938 15.461 1 92.62 189 GLU A C 1
ATOM 1472 O O . GLU A 1 189 ? -18.516 29.547 15.555 1 92.62 189 GLU A O 1
ATOM 1477 N N . LEU A 1 190 ? -17.094 28.312 14.414 1 92.56 190 LEU A N 1
ATOM 1478 C CA . LEU A 1 190 ? -17.938 28.328 13.227 1 92.56 190 LEU A CA 1
ATOM 1479 C C . LEU A 1 190 ? -19.25 27.578 13.484 1 92.56 190 LEU A C 1
ATOM 1481 O O . LEU A 1 190 ? -20.312 28.016 13.031 1 92.56 190 LEU A O 1
ATOM 1485 N N . TYR A 1 191 ? -19.188 26.609 14.25 1 89.75 191 TYR A N 1
ATOM 1486 C CA . TYR A 1 191 ? -20.375 25.812 14.562 1 89.75 191 TYR A CA 1
ATOM 1487 C C . TYR 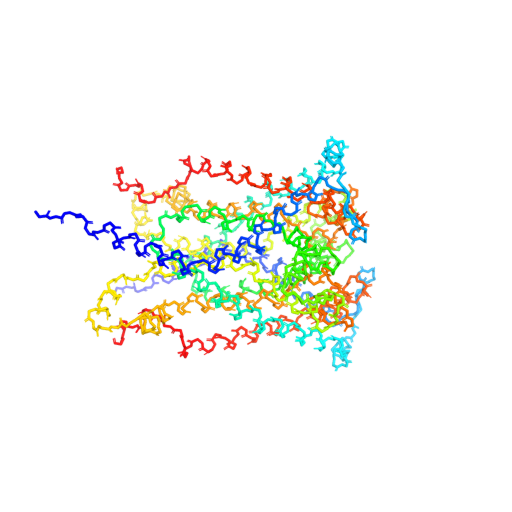A 1 191 ? -21.25 26.516 15.586 1 89.75 191 TYR A C 1
ATOM 1489 O O . TYR A 1 191 ? -22.469 26.484 15.484 1 89.75 191 TYR A O 1
ATOM 1497 N N . GLU A 1 192 ? -20.594 27.141 16.531 1 91.38 192 GLU A N 1
ATOM 1498 C CA . GLU A 1 192 ? -21.328 27.891 17.562 1 91.38 192 GLU A CA 1
ATOM 1499 C C . GLU A 1 192 ? -22.109 29.047 16.953 1 91.38 192 GLU A C 1
ATOM 1501 O O . GLU A 1 192 ? -23.266 29.281 17.297 1 91.38 192 GLU A O 1
ATOM 1506 N N . ALA A 1 193 ? -21.422 29.688 16.094 1 94.19 193 ALA A N 1
ATOM 1507 C CA . ALA A 1 193 ? -22.062 30.797 15.406 1 94.19 193 ALA A CA 1
ATOM 1508 C C . ALA A 1 193 ? -23.266 30.312 14.594 1 94.19 193 ALA A C 1
ATOM 1510 O O . ALA A 1 193 ? -24.312 30.969 14.586 1 94.19 193 ALA A O 1
ATOM 1511 N N . ALA A 1 194 ? -23.141 29.219 13.961 1 93.25 194 ALA A N 1
ATOM 1512 C CA . ALA A 1 194 ? -24.219 28.672 13.148 1 93.25 194 ALA A CA 1
ATOM 1513 C C . ALA A 1 194 ? -25.391 28.219 14.016 1 93.25 194 ALA A C 1
ATOM 1515 O O . ALA A 1 194 ? -26.562 28.344 13.617 1 93.25 194 ALA A O 1
ATOM 1516 N N . GLU A 1 195 ? -25.047 27.75 15.156 1 91 195 GLU A N 1
ATOM 1517 C CA . GLU A 1 195 ? -26.078 27.328 16.094 1 91 195 GLU A CA 1
ATOM 1518 C C . GLU A 1 195 ? -26.906 28.516 16.594 1 91 195 GLU A C 1
ATOM 1520 O O . GLU A 1 195 ? -28.125 28.406 16.766 1 91 195 GLU A O 1
ATOM 1525 N N . VAL A 1 196 ? -26.203 29.516 16.812 1 93.19 196 VAL A N 1
ATOM 1526 C CA . VAL A 1 196 ? -26.859 30.75 17.25 1 93.19 196 VAL A CA 1
ATOM 1527 C C . VAL A 1 196 ? -27.812 31.234 16.156 1 93.19 196 VAL A C 1
ATOM 1529 O O . VAL A 1 196 ? -28.906 31.719 16.453 1 93.19 196 VAL A O 1
ATOM 1532 N N . ASP A 1 197 ? -27.484 31 14.906 1 94.25 197 ASP A N 1
ATOM 1533 C CA . ASP A 1 197 ? -28.297 31.391 13.758 1 94.25 197 ASP A CA 1
ATOM 1534 C C . ASP A 1 197 ? -29.406 30.375 13.492 1 94.25 197 ASP A C 1
ATOM 1536 O O . ASP A 1 197 ? -30.188 30.531 12.555 1 94.25 197 ASP A O 1
ATOM 1540 N N . GLY A 1 198 ? -29.422 29.375 14.289 1 92.56 198 GLY A N 1
ATOM 1541 C CA . GLY A 1 198 ? -30.5 28.406 14.188 1 92.56 198 GLY A CA 1
ATOM 1542 C C . GLY A 1 198 ? -30.234 27.297 13.195 1 92.56 198 GLY A C 1
ATOM 1543 O O . GLY A 1 198 ? -31.141 26.578 12.781 1 92.56 198 GLY A O 1
ATOM 1544 N N . ALA A 1 199 ? -29.016 27.156 12.82 1 92.25 199 ALA A N 1
ATOM 1545 C CA . ALA A 1 199 ? -28.672 26.125 11.836 1 92.25 199 ALA A CA 1
ATOM 1546 C C . ALA A 1 199 ? -28.75 24.734 12.461 1 92.25 199 ALA A C 1
ATOM 1548 O O . ALA A 1 199 ? -28.25 24.516 13.578 1 92.25 199 ALA A O 1
ATOM 1549 N N . ASN A 1 200 ? -29.422 23.812 11.773 1 92.12 200 ASN A N 1
ATOM 1550 C CA . ASN A 1 200 ? -29.469 22.438 12.242 1 92.12 200 ASN A CA 1
ATOM 1551 C C . ASN A 1 200 ? -28.234 21.641 11.797 1 92.12 200 ASN A C 1
ATOM 1553 O O . ASN A 1 200 ? -27.328 22.203 11.172 1 92.12 200 ASN A O 1
ATOM 1557 N N . ILE A 1 201 ? -28.188 20.391 12.125 1 86.25 201 ILE A N 1
ATOM 1558 C CA . ILE A 1 201 ? -27.016 19.547 11.906 1 86.25 201 ILE A CA 1
ATOM 1559 C C . ILE A 1 201 ? -26.781 19.375 10.414 1 86.25 201 ILE A C 1
ATOM 1561 O O . ILE A 1 201 ? -25.625 19.344 9.961 1 86.25 201 ILE A O 1
ATOM 1565 N N . ILE A 1 202 ? -27.75 19.25 9.672 1 89.88 202 ILE A N 1
ATOM 1566 C CA . ILE A 1 202 ? -27.625 19.031 8.234 1 89.88 202 ILE A CA 1
ATOM 1567 C C . ILE A 1 202 ? -27.109 20.297 7.555 1 89.88 202 ILE A C 1
ATOM 1569 O O . ILE A 1 202 ? -26.234 20.219 6.688 1 89.88 202 ILE A O 1
ATOM 1573 N N . ARG A 1 203 ? -27.609 21.453 8.008 1 92.44 203 ARG A N 1
ATOM 1574 C CA . ARG A 1 203 ? -27.156 22.719 7.465 1 92.44 203 ARG A CA 1
ATOM 1575 C C . ARG A 1 203 ? -25.703 22.984 7.824 1 92.44 203 ARG A C 1
ATOM 1577 O O . ARG A 1 203 ? -24.938 23.484 6.996 1 92.44 203 ARG A O 1
ATOM 1584 N N . ARG A 1 204 ? -25.391 22.719 9.031 1 93.25 204 ARG A N 1
ATOM 1585 C CA . ARG A 1 204 ? -24.016 22.906 9.469 1 93.25 204 ARG A CA 1
ATOM 1586 C C . ARG A 1 204 ? -23.062 22 8.695 1 93.25 204 ARG A C 1
ATOM 1588 O O . ARG A 1 204 ? -21.953 22.391 8.367 1 93.25 204 ARG A O 1
ATOM 1595 N N . PHE A 1 205 ? -23.531 20.734 8.375 1 92.5 205 PHE A N 1
ATOM 1596 C CA . PHE A 1 205 ? -22.703 19.797 7.637 1 92.5 205 PHE A CA 1
ATOM 1597 C C . PHE A 1 205 ? -22.422 20.312 6.227 1 92.5 205 PHE A C 1
ATOM 1599 O O . PHE A 1 205 ? -21.266 20.359 5.797 1 92.5 205 PHE A O 1
ATOM 1606 N N . PHE A 1 206 ? -23.391 20.766 5.484 1 93.19 206 PHE A N 1
ATOM 1607 C CA . PHE A 1 206 ? -23.25 21.094 4.074 1 93.19 206 PHE A CA 1
ATOM 1608 C C . PHE A 1 206 ? -22.656 22.484 3.904 1 93.19 206 PHE A C 1
ATOM 1610 O O . PHE A 1 206 ? -22.047 22.797 2.879 1 93.19 206 PHE A O 1
ATOM 1617 N N . ASN A 1 207 ? -22.703 23.375 4.992 1 93.94 207 ASN A N 1
ATOM 1618 C CA . ASN A 1 207 ? -22.25 24.75 4.828 1 93.94 207 ASN A CA 1
ATOM 1619 C C . ASN A 1 207 ? -20.922 25 5.535 1 93.94 207 ASN A C 1
ATOM 1621 O O . ASN A 1 207 ? -20.219 25.969 5.227 1 93.94 207 ASN A O 1
ATOM 1625 N N . ILE A 1 208 ? -20.578 24.188 6.465 1 94.25 208 ILE A N 1
ATOM 1626 C CA . ILE A 1 208 ? -19.344 24.406 7.223 1 94.25 208 ILE A CA 1
ATOM 1627 C C . ILE A 1 208 ? -18.438 23.188 7.102 1 94.25 208 ILE A C 1
ATOM 1629 O O . ILE A 1 208 ? -17.375 23.25 6.48 1 94.25 208 ILE A O 1
ATOM 1633 N N . THR A 1 209 ? -18.953 22 7.52 1 93.75 209 THR A N 1
ATOM 1634 C CA . THR A 1 209 ? -18.125 20.812 7.645 1 93.75 209 THR A CA 1
ATOM 1635 C C . THR A 1 209 ? -17.641 20.344 6.273 1 93.75 209 THR A C 1
ATOM 1637 O O . THR A 1 209 ? -16.422 20.234 6.051 1 93.75 209 THR A O 1
ATOM 1640 N N . LEU A 1 210 ? -18.562 20.125 5.379 1 94.06 210 LEU A N 1
ATOM 1641 C CA . LEU A 1 210 ? -18.219 19.547 4.086 1 94.06 210 LEU A CA 1
ATOM 1642 C C . LEU A 1 210 ? -17.328 20.469 3.279 1 94.06 210 LEU A C 1
ATOM 1644 O O . LEU A 1 210 ? -16.266 20.062 2.797 1 94.06 210 LEU A O 1
ATOM 1648 N N . PRO A 1 211 ? -17.688 21.75 3.242 1 93.69 211 PRO A N 1
ATOM 1649 C CA . PRO A 1 211 ? -16.828 22.656 2.473 1 93.69 211 PRO A CA 1
ATOM 1650 C C . PRO A 1 211 ? -15.422 22.766 3.049 1 93.69 211 PRO A C 1
ATOM 1652 O O . PRO A 1 211 ? -14.445 22.781 2.299 1 93.69 211 PRO A O 1
ATOM 1655 N N . LEU A 1 212 ? -15.273 22.797 4.363 1 93.75 212 LEU A N 1
ATOM 1656 C CA . LEU A 1 212 ? -13.969 22.969 4.984 1 93.75 212 LEU A CA 1
ATOM 1657 C C . LEU A 1 212 ? -13.18 21.656 4.973 1 93.75 212 LEU A C 1
ATOM 1659 O O . LEU A 1 212 ? -11.969 21.656 5.188 1 93.75 212 LEU A O 1
ATOM 1663 N N . LEU A 1 213 ? -13.883 20.562 4.633 1 95.25 213 LEU A N 1
ATOM 1664 C CA . LEU A 1 213 ? -13.25 19.25 4.57 1 95.25 213 LEU A CA 1
ATOM 1665 C C . LEU A 1 213 ? -12.852 18.906 3.137 1 95.25 213 LEU A C 1
ATOM 1667 O O . LEU A 1 213 ? -12.172 17.906 2.898 1 95.25 213 LEU A O 1
ATOM 1671 N N . THR A 1 214 ? -13.242 19.672 2.18 1 94.88 214 THR A N 1
ATOM 1672 C CA . THR A 1 214 ? -13.109 19.344 0.767 1 94.88 214 THR A CA 1
ATOM 1673 C C . THR A 1 214 ? -11.641 19.172 0.387 1 94.88 214 THR A C 1
ATOM 1675 O O . THR A 1 214 ? -11.297 18.344 -0.457 1 94.88 214 THR A O 1
ATOM 1678 N N . PRO A 1 215 ? -10.75 19.906 0.957 1 91.06 215 PRO A N 1
ATOM 1679 C CA . PRO A 1 215 ? -9.352 19.672 0.601 1 91.06 215 PRO A CA 1
ATOM 1680 C C . PRO A 1 215 ? -8.875 18.266 0.982 1 91.06 215 PRO A C 1
ATOM 1682 O O . PRO A 1 215 ? -8.141 17.625 0.222 1 91.06 215 PRO A O 1
ATOM 1685 N N . VAL A 1 216 ? -9.297 17.875 2.113 1 91.94 216 VAL A N 1
ATOM 1686 C CA . VAL A 1 216 ? -8.945 16.531 2.576 1 91.94 216 VAL A CA 1
ATOM 1687 C C . VAL A 1 216 ? -9.641 15.492 1.707 1 91.94 216 VAL A C 1
ATOM 1689 O O . VAL A 1 216 ? -9.039 14.477 1.354 1 91.94 216 VAL A O 1
ATOM 1692 N N . LEU A 1 217 ? -10.859 15.742 1.406 1 95.62 217 LEU A N 1
ATOM 1693 C CA . LEU A 1 217 ? -11.609 14.82 0.562 1 95.62 217 LEU A CA 1
ATOM 1694 C C . LEU A 1 217 ? -10.984 14.711 -0.822 1 95.62 217 LEU A C 1
ATOM 1696 O O . LEU A 1 217 ? -10.969 13.633 -1.417 1 95.62 217 LEU A O 1
ATOM 1700 N N . PHE A 1 218 ? -10.539 15.852 -1.282 1 92.56 218 PHE A N 1
ATOM 1701 C CA . PHE A 1 218 ? -9.891 15.891 -2.588 1 92.56 218 PHE A CA 1
ATOM 1702 C C . PHE A 1 218 ? -8.656 14.992 -2.607 1 92.56 218 PHE A C 1
ATOM 1704 O O . PHE A 1 218 ? -8.484 14.188 -3.523 1 92.56 218 PHE A O 1
ATOM 1711 N N . PHE A 1 219 ? -7.855 15.172 -1.624 1 87.62 219 PHE A N 1
ATOM 1712 C CA . PHE A 1 219 ? -6.648 14.359 -1.52 1 87.62 219 PHE A CA 1
ATOM 1713 C C . PHE A 1 219 ? -6.992 12.875 -1.432 1 87.62 219 PHE A C 1
ATOM 1715 O O . PHE A 1 219 ? -6.371 12.047 -2.102 1 87.62 219 PHE A O 1
ATOM 1722 N N . GLN A 1 220 ? -7.949 12.562 -0.633 1 92.25 220 GLN A N 1
ATOM 1723 C CA . GLN A 1 220 ? -8.336 11.172 -0.433 1 92.25 220 GLN A CA 1
ATOM 1724 C C . GLN A 1 220 ? -8.961 10.594 -1.696 1 92.25 220 GLN A C 1
ATOM 1726 O O . GLN A 1 220 ? -8.828 9.391 -1.966 1 92.25 220 GLN A O 1
ATOM 1731 N N . LEU A 1 221 ? -9.625 11.406 -2.398 1 94.88 221 LEU A N 1
ATOM 1732 C CA . LEU A 1 221 ? -10.195 10.969 -3.668 1 94.88 221 LEU A CA 1
ATOM 1733 C C . LEU A 1 221 ? -9.102 10.594 -4.656 1 94.88 221 LEU A C 1
ATOM 1735 O O . LEU A 1 221 ? -9.172 9.555 -5.312 1 94.88 221 LEU A O 1
ATOM 1739 N N . ILE A 1 222 ? -8.109 11.438 -4.75 1 91.38 222 ILE A N 1
ATOM 1740 C CA . ILE A 1 222 ? -7 11.211 -5.68 1 91.38 222 ILE A CA 1
ATOM 1741 C C . ILE A 1 222 ? -6.262 9.93 -5.297 1 91.38 222 ILE A C 1
ATOM 1743 O O . ILE A 1 222 ? -6.066 9.047 -6.137 1 91.38 222 ILE A O 1
ATOM 1747 N N . ILE A 1 223 ? -5.934 9.789 -4.086 1 89.94 223 ILE A N 1
ATOM 1748 C CA . ILE A 1 223 ? -5.188 8.625 -3.623 1 89.94 223 ILE A CA 1
ATOM 1749 C C . ILE A 1 223 ? -6.051 7.371 -3.768 1 89.94 223 ILE A C 1
ATOM 1751 O O . ILE A 1 223 ? -5.547 6.301 -4.125 1 89.94 223 ILE A O 1
ATOM 1755 N N . GLY A 1 224 ? -7.297 7.52 -3.482 1 93.38 224 GLY A N 1
ATOM 1756 C CA . GLY A 1 224 ? -8.219 6.406 -3.635 1 93.38 224 GLY A CA 1
ATOM 1757 C C . GLY A 1 224 ? -8.312 5.898 -5.062 1 93.38 224 GLY A C 1
ATOM 1758 O O . GLY A 1 224 ? -8.32 4.688 -5.297 1 93.38 224 GLY A O 1
ATOM 1759 N N . ILE A 1 225 ? -8.375 6.844 -5.953 1 94.75 225 ILE A N 1
ATOM 1760 C CA . ILE A 1 225 ? -8.445 6.484 -7.367 1 94.75 225 ILE A CA 1
ATOM 1761 C C . ILE A 1 225 ? -7.16 5.766 -7.777 1 94.75 225 ILE A C 1
ATOM 1763 O O . ILE A 1 225 ? -7.207 4.699 -8.391 1 94.75 225 ILE A O 1
ATOM 1767 N N . ILE A 1 226 ? -6.059 6.301 -7.406 1 92.56 226 ILE A N 1
ATOM 1768 C CA . ILE A 1 226 ? -4.77 5.727 -7.773 1 92.56 226 ILE A CA 1
ATOM 1769 C C . ILE A 1 226 ? -4.656 4.309 -7.211 1 92.56 226 ILE A C 1
ATOM 1771 O O . ILE A 1 226 ? -4.344 3.367 -7.941 1 92.56 226 ILE A O 1
ATOM 1775 N N . ARG A 1 227 ? -5.016 4.09 -6.016 1 91.88 227 ARG A N 1
ATOM 1776 C CA . ARG A 1 227 ? -4.871 2.801 -5.348 1 91.88 227 ARG A CA 1
ATOM 1777 C C . ARG A 1 227 ? -5.871 1.787 -5.895 1 91.88 227 ARG A C 1
ATOM 1779 O O . ARG A 1 227 ? -5.547 0.608 -6.051 1 91.88 227 ARG A O 1
ATOM 1786 N N . SER A 1 228 ? -7.059 2.25 -6.137 1 96 228 SER A N 1
ATOM 1787 C CA . SER A 1 228 ? -8.102 1.34 -6.594 1 96 228 SER A CA 1
ATOM 1788 C C . SER A 1 228 ? -7.816 0.829 -8 1 96 228 SER A C 1
ATOM 1790 O O . SER A 1 228 ? -8.188 -0.296 -8.344 1 96 228 SER A O 1
ATOM 1792 N N . LEU A 1 229 ? -7.172 1.621 -8.797 1 96.75 229 LEU A N 1
ATOM 1793 C CA . LEU A 1 229 ? -6.875 1.216 -10.164 1 96.75 229 LEU A CA 1
ATOM 1794 C C . LEU A 1 229 ? -5.688 0.26 -10.203 1 96.75 229 LEU A C 1
ATOM 1796 O O . LEU A 1 229 ? -5.43 -0.378 -11.227 1 96.75 229 LEU A O 1
ATOM 1800 N N . GLN A 1 230 ? -5.047 0.124 -9.062 1 94.81 230 GLN A N 1
ATOM 1801 C CA . GLN A 1 230 ? -3.83 -0.682 -9.039 1 94.81 230 GLN A CA 1
ATOM 1802 C C . GLN A 1 230 ? -4 -1.903 -8.141 1 94.81 230 GLN A C 1
ATOM 1804 O O . GLN A 1 230 ? -3.016 -2.516 -7.719 1 94.81 230 GLN A O 1
ATOM 1809 N N . VAL A 1 231 ? -5.188 -2.268 -7.863 1 94.19 231 VAL A N 1
ATOM 1810 C CA . VAL A 1 231 ? -5.48 -3.4 -6.988 1 94.19 231 VAL A CA 1
ATOM 1811 C C . VAL A 1 231 ? -4.93 -4.684 -7.605 1 94.19 231 VAL A C 1
ATOM 1813 O O . VAL A 1 231 ? -5.125 -4.945 -8.797 1 94.19 231 VAL A O 1
ATOM 1816 N N . PHE A 1 232 ? -4.23 -5.484 -6.801 1 94.38 232 PHE A N 1
ATOM 1817 C CA . PHE A 1 232 ? -3.641 -6.719 -7.305 1 94.38 232 PHE A CA 1
ATOM 1818 C C . PHE A 1 232 ? -3.818 -7.852 -6.305 1 94.38 232 PHE A C 1
ATOM 1820 O O . PHE A 1 232 ? -4.438 -8.875 -6.617 1 94.38 232 PHE A O 1
ATOM 1827 N N . VAL A 1 233 ? -3.381 -7.68 -5.027 1 91.81 233 VAL A N 1
ATOM 1828 C CA . VAL A 1 233 ? -3.301 -8.758 -4.047 1 91.81 233 VAL A CA 1
ATOM 1829 C C . VAL A 1 233 ? -4.688 -9.352 -3.82 1 91.81 233 VAL A C 1
ATOM 1831 O O . VAL A 1 233 ? -4.867 -10.57 -3.898 1 91.81 233 VAL A O 1
ATOM 1834 N N . GLN A 1 234 ? -5.613 -8.445 -3.688 1 90.31 234 GLN A N 1
ATOM 1835 C CA . GLN A 1 234 ? -6.984 -8.898 -3.445 1 90.31 234 GLN A CA 1
ATOM 1836 C C . GLN A 1 234 ? -7.531 -9.664 -4.645 1 90.31 234 GLN A C 1
ATOM 1838 O O . GLN A 1 234 ? -8.141 -10.727 -4.484 1 90.31 234 GLN A O 1
ATOM 1843 N N . ALA A 1 235 ? -7.301 -9.125 -5.82 1 93.81 235 ALA A N 1
ATOM 1844 C CA . ALA A 1 235 ? -7.785 -9.766 -7.039 1 93.81 235 ALA A CA 1
ATOM 1845 C C . ALA A 1 235 ? -7.129 -11.125 -7.242 1 93.81 235 ALA A C 1
ATOM 1847 O O . ALA A 1 235 ? -7.797 -12.102 -7.602 1 93.81 235 ALA A O 1
ATOM 1848 N N . PHE A 1 236 ? -5.918 -11.18 -6.984 1 94.69 236 PHE A N 1
ATOM 1849 C CA . PHE A 1 236 ? -5.121 -12.375 -7.219 1 94.69 236 PHE A CA 1
ATOM 1850 C C . PHE A 1 236 ? -5.48 -13.469 -6.219 1 94.69 236 PHE A C 1
ATOM 1852 O O . PHE A 1 236 ? -5.727 -14.617 -6.602 1 94.69 236 PHE A O 1
ATOM 1859 N N . ILE A 1 237 ? -5.602 -13.133 -4.957 1 92.81 237 ILE A N 1
ATOM 1860 C CA . ILE A 1 237 ? -5.742 -14.102 -3.881 1 92.81 237 ILE A CA 1
ATOM 1861 C C . ILE A 1 237 ? -7.207 -14.531 -3.76 1 92.81 237 ILE A C 1
ATOM 1863 O O . ILE A 1 237 ? -7.5 -15.711 -3.559 1 92.81 237 ILE A O 1
ATOM 1867 N N . MET A 1 238 ? -8.117 -13.625 -3.959 1 92.5 238 MET A N 1
ATOM 1868 C CA . MET A 1 238 ? -9.523 -13.898 -3.66 1 92.5 238 MET A CA 1
ATOM 1869 C C . MET A 1 238 ? -10.18 -14.664 -4.797 1 92.5 238 MET A C 1
ATOM 1871 O O . MET A 1 238 ? -10.938 -15.609 -4.559 1 92.5 238 MET A O 1
ATOM 1875 N N . THR A 1 239 ? -9.844 -14.242 -6.062 1 94.31 239 THR A N 1
ATOM 1876 C CA . THR A 1 239 ? -10.617 -14.836 -7.148 1 94.31 239 THR A CA 1
ATOM 1877 C C . THR A 1 239 ? -9.727 -15.18 -8.328 1 94.31 239 THR A C 1
ATOM 1879 O O . THR A 1 239 ? -10.133 -15.914 -9.234 1 94.31 239 THR A O 1
ATOM 1882 N N . ASP A 1 240 ? -8.562 -14.664 -8.336 1 94.94 240 ASP A N 1
ATOM 1883 C CA . ASP A 1 240 ? -7.656 -14.82 -9.469 1 94.94 240 ASP A CA 1
ATOM 1884 C C . ASP A 1 240 ? -8.344 -14.445 -10.781 1 94.94 240 ASP A C 1
ATOM 1886 O O . ASP A 1 240 ? -8.203 -15.148 -11.781 1 94.94 240 ASP A O 1
ATOM 1890 N N . GLY A 1 241 ? -9.164 -13.438 -10.719 1 95.5 241 GLY A N 1
ATOM 1891 C CA . GLY A 1 241 ? -9.812 -12.891 -11.906 1 95.5 241 GLY A CA 1
ATOM 1892 C C . GLY A 1 241 ? -11.18 -13.484 -12.172 1 95.5 241 GLY A C 1
ATOM 1893 O O . GLY A 1 241 ? -11.945 -12.961 -12.977 1 95.5 241 GLY A O 1
ATOM 1894 N N . GLY A 1 242 ? -11.477 -14.594 -11.516 1 95.31 242 GLY A N 1
ATOM 1895 C CA . GLY A 1 242 ? -12.734 -15.281 -11.758 1 95.31 242 GLY A CA 1
ATOM 1896 C C . GLY A 1 242 ? -13.836 -14.883 -10.789 1 95.31 242 GLY A C 1
ATOM 1897 O O . GLY A 1 242 ? -13.656 -13.961 -9.992 1 95.31 242 GLY A O 1
ATOM 1898 N N . PRO A 1 243 ? -15.023 -15.469 -10.969 1 95.38 243 PRO A N 1
ATOM 1899 C CA . PRO A 1 243 ? -15.453 -16.375 -12.031 1 95.38 243 PRO A CA 1
ATOM 1900 C C . PRO A 1 243 ? -15.742 -15.664 -13.344 1 95.38 243 PRO A C 1
ATOM 1902 O O . PRO A 1 243 ? -16.25 -14.539 -13.344 1 95.38 243 PRO A O 1
ATOM 1905 N N . ALA A 1 244 ? -15.43 -16.312 -14.5 1 96.75 244 ALA A N 1
ATOM 1906 C CA . ALA A 1 244 ? -15.719 -15.781 -15.828 1 96.75 244 ALA A CA 1
ATOM 1907 C C . ALA A 1 244 ? -15.164 -14.367 -16 1 96.75 244 ALA A C 1
ATOM 1909 O O . ALA A 1 244 ? -15.859 -13.469 -16.469 1 96.75 244 ALA A O 1
ATOM 1910 N N . ASP A 1 245 ? -14.016 -14.117 -15.438 1 96.88 245 ASP A N 1
ATOM 1911 C CA . ASP A 1 245 ? -13.273 -12.859 -15.562 1 96.88 245 ASP A CA 1
ATOM 1912 C C . ASP A 1 245 ? -14.055 -11.703 -14.945 1 96.88 245 ASP A C 1
ATOM 1914 O O . ASP A 1 245 ? -13.828 -10.539 -15.289 1 96.88 245 ASP A O 1
ATOM 1918 N N . ALA A 1 246 ? -14.945 -12.078 -13.992 1 97.75 246 ALA A N 1
ATOM 1919 C CA . ALA A 1 246 ? -15.773 -11.055 -13.359 1 97.75 246 ALA A CA 1
ATOM 1920 C C . ALA A 1 246 ? -14.93 -10.141 -12.477 1 97.75 246 ALA A C 1
ATOM 1922 O O . ALA A 1 246 ? -15.352 -9.023 -12.156 1 97.75 246 ALA A O 1
ATOM 1923 N N . THR A 1 247 ? -13.766 -10.641 -12.094 1 98 247 THR A N 1
ATOM 1924 C CA . THR A 1 247 ? -12.867 -9.844 -11.258 1 98 247 THR A CA 1
ATOM 1925 C C . THR A 1 247 ? -11.477 -9.766 -11.883 1 98 247 THR A C 1
ATOM 1927 O O . THR A 1 247 ? -10.477 -9.727 -11.164 1 98 247 THR A O 1
ATOM 1930 N N . LEU A 1 248 ? -11.484 -9.844 -13.211 1 98.31 248 LEU A N 1
ATOM 1931 C CA . LEU A 1 248 ? -10.211 -9.656 -13.891 1 98.31 248 LEU A CA 1
ATOM 1932 C C . LEU A 1 248 ? -9.789 -8.188 -13.867 1 98.31 248 LEU A C 1
ATOM 1934 O O . LEU A 1 248 ? -10.086 -7.441 -14.805 1 98.31 248 LEU A O 1
ATOM 1938 N N . PHE A 1 249 ? -9.07 -7.871 -12.852 1 98.56 249 PHE A N 1
ATOM 1939 C CA . PHE A 1 249 ? -8.555 -6.512 -12.727 1 98.56 249 PHE A CA 1
ATOM 1940 C C . PHE A 1 249 ? -7.391 -6.281 -13.688 1 98.56 249 PHE A C 1
ATOM 1942 O O . PHE A 1 249 ? -6.703 -7.227 -14.07 1 98.56 249 PHE A O 1
ATOM 1949 N N . TYR A 1 250 ? -7.195 -5.047 -14.023 1 98.25 250 TYR A N 1
ATOM 1950 C CA . TYR A 1 250 ? -6.227 -4.672 -15.047 1 98.25 250 TYR A CA 1
ATOM 1951 C C . TYR A 1 250 ? -4.816 -5.09 -14.641 1 98.25 250 TYR A C 1
ATOM 1953 O O . TYR A 1 250 ? -4.078 -5.668 -15.445 1 98.25 250 TYR A O 1
ATOM 1961 N N . VAL A 1 251 ? -4.426 -4.852 -13.398 1 97.44 251 VAL A N 1
ATOM 1962 C CA . VAL A 1 251 ? -3.072 -5.168 -12.953 1 97.44 251 VAL A CA 1
ATOM 1963 C C . VAL A 1 251 ? -2.883 -6.68 -12.898 1 97.44 251 VAL A C 1
ATOM 1965 O O . VAL A 1 251 ? -1.785 -7.184 -13.148 1 97.44 251 VAL A O 1
ATOM 1968 N N . LEU A 1 252 ? -3.939 -7.41 -12.562 1 97.56 252 LEU A N 1
ATOM 1969 C CA . LEU A 1 252 ? -3.871 -8.867 -12.617 1 97.56 252 LEU A CA 1
ATOM 1970 C C . LEU A 1 252 ? -3.627 -9.344 -14.047 1 97.56 252 LEU A C 1
ATOM 1972 O O . LEU A 1 252 ? -2.83 -10.258 -14.273 1 97.56 252 LEU A O 1
ATOM 1976 N N . TYR A 1 253 ? -4.371 -8.766 -14.992 1 98.12 253 TYR A N 1
ATOM 1977 C CA . TYR A 1 253 ? -4.172 -9.094 -16.391 1 98.12 253 TYR A CA 1
ATOM 1978 C C . TYR A 1 253 ? -2.748 -8.781 -16.844 1 98.12 253 TYR A C 1
ATOM 1980 O O . TYR A 1 253 ? -2.127 -9.562 -17.562 1 98.12 253 TYR A O 1
ATOM 1988 N N . LEU A 1 254 ? -2.271 -7.648 -16.406 1 96.69 254 LEU A N 1
ATOM 1989 C CA . LEU A 1 254 ? -0.885 -7.262 -16.656 1 96.69 254 LEU A CA 1
ATOM 1990 C C . LEU A 1 254 ? 0.076 -8.305 -16.094 1 96.69 254 LEU A C 1
ATOM 1992 O O . LEU A 1 254 ? 0.999 -8.742 -16.797 1 96.69 254 LEU A O 1
ATOM 1996 N N . TYR A 1 255 ? -0.151 -8.734 -14.93 1 95.25 255 TYR A N 1
ATOM 1997 C CA . TYR A 1 255 ? 0.667 -9.734 -14.258 1 95.25 255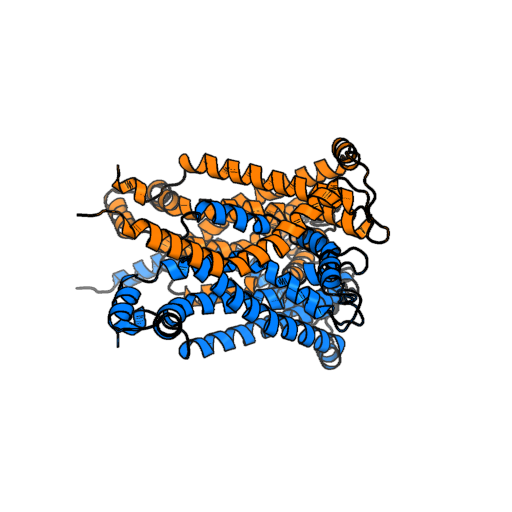 TYR A CA 1
ATOM 1998 C C . TYR A 1 255 ? 0.685 -11.039 -15.047 1 95.25 255 TYR A C 1
ATOM 2000 O O . TYR A 1 255 ? 1.745 -11.641 -15.25 1 95.25 255 TYR A O 1
ATOM 2008 N N . ARG A 1 256 ? -0.461 -11.5 -15.445 1 96.81 256 ARG A N 1
ATOM 2009 C CA . ARG A 1 256 ? -0.554 -12.742 -16.203 1 96.81 256 ARG A CA 1
ATOM 2010 C C . ARG A 1 256 ? 0.252 -12.656 -17.5 1 96.81 256 ARG A C 1
ATOM 2012 O O . ARG A 1 256 ? 0.958 -13.594 -17.859 1 96.81 256 ARG A O 1
ATOM 2019 N N . ASN A 1 257 ? 0.113 -11.531 -18.156 1 96.19 257 ASN A N 1
ATOM 2020 C CA . ASN A 1 257 ? 0.851 -11.359 -19.406 1 96.19 257 ASN A CA 1
ATOM 2021 C C . ASN A 1 257 ? 2.357 -11.328 -19.156 1 96.19 257 ASN A C 1
ATOM 2023 O O . ASN A 1 257 ? 3.131 -11.836 -19.969 1 96.19 257 ASN A O 1
ATOM 2027 N N . ALA A 1 258 ? 2.771 -10.742 -18.062 1 92.06 258 ALA A N 1
ATOM 2028 C CA . ALA A 1 258 ? 4.195 -10.602 -17.766 1 92.06 258 ALA A CA 1
ATOM 2029 C C . ALA A 1 258 ? 4.781 -11.922 -17.266 1 92.06 258 ALA A C 1
ATOM 2031 O O . ALA A 1 258 ? 5.852 -12.344 -17.719 1 92.06 258 ALA A O 1
ATOM 2032 N N . PHE A 1 259 ? 4.047 -12.609 -16.391 1 89.88 259 PHE A N 1
ATOM 2033 C CA . PHE A 1 259 ? 4.719 -13.641 -15.594 1 89.88 259 PHE A CA 1
ATOM 2034 C C . PHE A 1 259 ? 4.086 -15 -15.836 1 89.88 259 PHE A C 1
ATOM 2036 O O . PHE A 1 259 ? 4.664 -16.031 -15.477 1 89.88 259 PHE A O 1
ATOM 2043 N N . LEU A 1 260 ? 2.939 -15.078 -16.406 1 91.38 260 LEU A N 1
ATOM 2044 C CA . LEU A 1 260 ? 2.33 -16.359 -16.75 1 91.38 260 LEU A CA 1
ATOM 2045 C C . LEU A 1 260 ? 2.447 -16.641 -18.25 1 91.38 260 LEU A C 1
ATOM 2047 O O . LEU A 1 260 ? 2.838 -17.734 -18.641 1 91.38 260 LEU A O 1
ATOM 2051 N N . TYR A 1 261 ? 2.148 -15.586 -19.047 1 93.75 261 TYR A N 1
ATOM 2052 C CA . TYR A 1 261 ? 2.193 -15.75 -20.5 1 93.75 261 TYR A CA 1
ATOM 2053 C C . TYR A 1 261 ? 3.561 -15.367 -21.047 1 93.75 261 TYR A C 1
ATOM 2055 O O . TYR A 1 261 ? 3.846 -15.594 -22.234 1 93.75 261 TYR A O 1
ATOM 2063 N N . PHE A 1 262 ? 4.355 -14.758 -20.281 1 91.38 262 PHE A N 1
ATOM 2064 C CA . PHE A 1 262 ? 5.727 -14.391 -20.609 1 91.38 262 PHE A CA 1
ATOM 2065 C C . PHE A 1 262 ? 5.762 -13.422 -21.797 1 91.38 262 PHE A C 1
ATOM 2067 O O . PHE A 1 262 ? 6.578 -13.578 -22.703 1 91.38 262 PHE A O 1
ATOM 2074 N N . ARG A 1 263 ? 4.793 -12.602 -21.812 1 93.44 263 ARG A N 1
ATOM 2075 C CA . ARG A 1 263 ? 4.754 -11.492 -22.766 1 93.44 263 ARG A CA 1
ATOM 2076 C C . ARG A 1 263 ? 5.102 -10.172 -22.094 1 93.44 263 ARG A C 1
ATOM 2078 O O . ARG A 1 263 ? 4.27 -9.273 -22 1 93.44 263 ARG A O 1
ATOM 2085 N N . MET A 1 264 ? 6.348 -10.07 -21.797 1 90.25 264 MET A N 1
ATOM 2086 C CA . MET A 1 264 ? 6.801 -8.938 -21 1 90.25 264 MET A CA 1
ATOM 2087 C C . MET A 1 264 ? 6.688 -7.637 -21.781 1 90.25 264 MET A C 1
ATOM 2089 O O . MET A 1 264 ? 6.414 -6.582 -21.219 1 90.25 264 MET A O 1
ATOM 2093 N N . GLY A 1 265 ? 6.965 -7.715 -23.047 1 92.12 265 GLY A N 1
ATOM 2094 C CA . GLY A 1 265 ? 6.793 -6.527 -23.859 1 92.12 265 GLY A CA 1
ATOM 2095 C C . GLY A 1 265 ? 5.375 -5.992 -23.859 1 92.12 265 GLY A C 1
ATOM 2096 O O . GLY A 1 265 ? 5.156 -4.797 -23.641 1 92.12 265 GLY A O 1
ATOM 2097 N N . TYR A 1 266 ? 4.465 -6.918 -24.062 1 95.12 266 TYR A N 1
ATOM 2098 C CA . TYR A 1 266 ? 3.061 -6.527 -24.047 1 95.12 266 TYR A CA 1
ATOM 2099 C C . TYR A 1 266 ? 2.641 -6.051 -22.672 1 95.12 266 TYR A C 1
ATOM 2101 O O . TYR A 1 266 ? 1.887 -5.082 -22.531 1 95.12 266 TYR A O 1
ATOM 2109 N N . ALA A 1 267 ? 3.148 -6.734 -21.641 1 94.94 267 ALA A N 1
ATOM 2110 C CA . ALA A 1 267 ? 2.854 -6.336 -20.266 1 94.94 267 ALA A CA 1
ATOM 2111 C C . ALA A 1 267 ? 3.367 -4.926 -19.984 1 94.94 267 ALA A C 1
ATOM 2113 O O . ALA A 1 267 ? 2.729 -4.164 -19.25 1 94.94 267 ALA A O 1
ATOM 2114 N N . SER A 1 268 ? 4.512 -4.617 -20.531 1 93.12 268 SER A N 1
ATOM 2115 C CA . SER A 1 268 ? 5.055 -3.271 -20.375 1 93.12 268 SER A CA 1
ATOM 2116 C C . SER A 1 268 ? 4.141 -2.232 -21 1 93.12 268 SER A C 1
ATOM 2118 O O . SER A 1 268 ? 3.924 -1.158 -20.438 1 93.12 268 SER A O 1
ATOM 2120 N N . LEU A 1 269 ? 3.676 -2.547 -22.141 1 95.19 269 LEU A N 1
ATOM 2121 C CA . LEU A 1 269 ? 2.717 -1.648 -22.781 1 95.19 269 LEU A CA 1
ATOM 2122 C C . LEU A 1 269 ? 1.474 -1.479 -21.906 1 95.19 269 LEU A C 1
ATOM 2124 O O . LEU A 1 269 ? 0.986 -0.361 -21.734 1 95.19 269 LEU A O 1
ATOM 2128 N N . LEU A 1 270 ? 0.97 -2.598 -21.375 1 96.5 270 LEU A N 1
ATOM 2129 C CA . LEU A 1 270 ? -0.194 -2.537 -20.5 1 96.5 270 LEU A CA 1
ATOM 2130 C C . LEU A 1 270 ? 0.078 -1.642 -19.297 1 96.5 270 LEU A C 1
ATOM 2132 O O . LEU A 1 270 ? -0.802 -0.896 -18.859 1 96.5 270 LEU A O 1
ATOM 2136 N N . ALA A 1 271 ? 1.262 -1.739 -18.766 1 93.94 271 ALA A N 1
ATOM 2137 C CA . ALA A 1 271 ? 1.644 -0.909 -17.625 1 93.94 271 ALA A CA 1
ATOM 2138 C C . ALA A 1 271 ? 1.6 0.573 -17.984 1 93.94 271 ALA A C 1
ATOM 2140 O O . ALA A 1 271 ? 1.115 1.396 -17.203 1 93.94 271 ALA A O 1
ATOM 2141 N N . TRP A 1 272 ? 2.043 0.887 -19.141 1 92.62 272 TRP A N 1
ATOM 2142 C CA . TRP A 1 272 ? 2.055 2.281 -19.578 1 92.62 272 TRP A CA 1
ATOM 2143 C C . TRP A 1 272 ? 0.641 2.775 -19.859 1 92.62 272 TRP A C 1
ATOM 2145 O O . TRP A 1 272 ? 0.324 3.943 -19.609 1 92.62 272 TRP A O 1
ATOM 2155 N N . VAL A 1 273 ? -0.117 1.928 -20.422 1 95.56 273 VAL A N 1
ATOM 2156 C CA . VAL A 1 273 ? -1.512 2.287 -20.656 1 95.56 273 VAL A CA 1
ATOM 2157 C C . VAL A 1 273 ? -2.197 2.607 -19.328 1 95.56 273 VAL A C 1
ATOM 2159 O O . VAL A 1 273 ? -2.924 3.598 -19.219 1 95.56 273 VAL A O 1
ATOM 2162 N N . LEU A 1 274 ? -1.967 1.731 -18.375 1 94.88 274 LEU A N 1
ATOM 2163 C CA . LEU A 1 274 ? -2.539 1.988 -17.062 1 94.88 274 LEU A CA 1
ATOM 2164 C C . LEU A 1 274 ? -2.012 3.297 -16.484 1 94.88 274 LEU A C 1
ATOM 2166 O O . LEU A 1 274 ? -2.77 4.074 -15.898 1 94.88 274 LEU A O 1
ATOM 2170 N N . PHE A 1 275 ? -0.726 3.496 -16.672 1 91.19 275 PHE A N 1
ATOM 2171 C CA . PHE A 1 275 ? -0.091 4.711 -16.172 1 91.19 275 PHE A CA 1
ATOM 2172 C C . PHE A 1 275 ? -0.765 5.949 -16.766 1 91.19 275 PHE A C 1
ATOM 2174 O O . PHE A 1 275 ? -1.137 6.863 -16.031 1 91.19 275 PHE A O 1
ATOM 2181 N N . VAL A 1 276 ? -0.914 5.992 -18.016 1 92.81 276 VAL A N 1
ATOM 2182 C CA . VAL A 1 276 ? -1.525 7.125 -18.719 1 92.81 276 VAL A CA 1
ATOM 2183 C C . VAL A 1 276 ? -2.984 7.262 -18.281 1 92.81 276 VAL A C 1
ATOM 2185 O O . VAL A 1 276 ? -3.475 8.375 -18.078 1 92.81 276 VAL A O 1
ATOM 2188 N N . TYR A 1 277 ? -3.635 6.113 -18.172 1 95.62 277 TYR A N 1
ATOM 2189 C CA . TYR A 1 277 ? -5.031 6.113 -17.734 1 95.62 277 TYR A CA 1
ATOM 2190 C C . TYR A 1 277 ? -5.18 6.727 -16.359 1 95.62 277 TYR A C 1
ATOM 2192 O O . TYR A 1 277 ? -6.047 7.578 -16.141 1 95.62 277 TYR A O 1
ATOM 2200 N N . VAL A 1 278 ? -4.383 6.34 -15.391 1 93.94 278 VAL A N 1
ATOM 2201 C CA . VAL A 1 278 ? -4.406 6.867 -14.031 1 93.94 278 VAL A CA 1
ATOM 2202 C C . VAL A 1 278 ? -4.078 8.359 -14.047 1 93.94 278 VAL A C 1
ATOM 2204 O O . VAL A 1 278 ? -4.727 9.148 -13.359 1 93.94 278 VAL A O 1
ATOM 2207 N N . LEU A 1 279 ? -3.107 8.734 -14.844 1 89.44 279 LEU A N 1
ATOM 2208 C CA . LEU A 1 279 ? -2.707 10.133 -14.945 1 89.44 279 LEU A CA 1
ATOM 2209 C C . LEU A 1 279 ? -3.855 10.992 -15.477 1 89.44 279 LEU A C 1
ATOM 2211 O O . LEU A 1 279 ? -4.113 12.078 -14.961 1 89.44 279 LEU A O 1
ATOM 2215 N N . LEU A 1 280 ? -4.484 10.508 -16.5 1 93.56 280 LEU A N 1
ATOM 2216 C CA . LEU A 1 280 ? -5.582 11.25 -17.109 1 93.56 280 LEU A CA 1
ATOM 2217 C C . LEU A 1 280 ? -6.73 11.422 -16.109 1 93.56 280 LEU A C 1
ATOM 2219 O O . LEU A 1 280 ? -7.297 12.508 -15.992 1 93.56 280 LEU A O 1
ATOM 2223 N N . LEU A 1 281 ? -7.059 10.359 -15.406 1 93.62 281 LEU A N 1
ATOM 2224 C CA . LEU A 1 281 ? -8.125 10.445 -14.414 1 93.62 281 LEU A CA 1
ATOM 2225 C C . LEU A 1 281 ? -7.738 11.391 -13.281 1 93.62 281 LEU A C 1
ATOM 2227 O O . LEU A 1 281 ? -8.57 12.156 -12.797 1 93.62 281 LEU A O 1
ATOM 2231 N N . THR A 1 282 ? -6.527 11.266 -12.898 1 88.31 282 THR A N 1
ATOM 2232 C CA . THR A 1 282 ? -6.035 12.148 -11.844 1 88.31 282 THR A CA 1
ATOM 2233 C C . THR A 1 282 ? -6.098 13.609 -12.289 1 88.31 282 THR A C 1
ATOM 2235 O O . THR A 1 282 ? -6.512 14.477 -11.523 1 88.31 282 THR A O 1
ATOM 2238 N N . LEU A 1 283 ? -5.734 13.914 -13.531 1 89.44 283 LEU A N 1
ATOM 2239 C CA . LEU A 1 283 ? -5.785 15.266 -14.07 1 89.44 283 LEU A CA 1
ATOM 2240 C C . LEU A 1 283 ? -7.227 15.766 -14.164 1 89.44 283 LEU A C 1
ATOM 2242 O O . LEU A 1 283 ? -7.5 16.938 -13.914 1 89.44 283 LEU A O 1
ATOM 2246 N N . LEU A 1 284 ? -8.023 14.867 -14.516 1 93.56 284 LEU A N 1
ATOM 2247 C CA . LEU A 1 284 ? -9.438 15.227 -14.57 1 93.56 284 LEU A CA 1
ATOM 2248 C C . LEU A 1 284 ? -9.945 15.633 -13.188 1 93.56 284 LEU A C 1
ATOM 2250 O O . LEU A 1 284 ? -10.68 16.625 -13.062 1 93.56 284 LEU A O 1
ATOM 2254 N N . VAL A 1 285 ? -9.609 14.891 -12.195 1 92.12 285 VAL A N 1
ATOM 2255 C CA . VAL A 1 285 ? -10.023 15.211 -10.828 1 92.12 285 VAL A CA 1
ATOM 2256 C C . VAL A 1 285 ? -9.383 16.531 -10.391 1 92.12 285 VAL A C 1
ATOM 2258 O O . VAL A 1 285 ? -10.047 17.375 -9.781 1 92.12 285 VAL A O 1
ATOM 2261 N N . PHE A 1 286 ? -8.172 16.781 -10.789 1 88.31 286 PHE A N 1
ATOM 2262 C CA . PHE A 1 286 ? -7.48 18.031 -10.445 1 88.31 286 PHE A CA 1
ATOM 2263 C C . PHE A 1 286 ? -8.164 19.219 -11.094 1 88.31 286 PHE A C 1
ATOM 2265 O O . PHE A 1 286 ? -8.32 20.266 -10.461 1 88.31 286 PHE A O 1
ATOM 2272 N N . ARG A 1 287 ? -8.547 19.031 -12.234 1 90.31 287 ARG A N 1
ATOM 2273 C CA . ARG A 1 287 ? -9.211 20.109 -12.953 1 90.31 287 ARG A CA 1
ATOM 2274 C C . ARG A 1 287 ? -10.586 20.406 -12.359 1 90.31 287 ARG A C 1
ATOM 2276 O O . ARG A 1 287 ? -11.055 21.547 -12.383 1 90.31 287 ARG A O 1
ATOM 2283 N N . SER A 1 288 ? -11.148 19.422 -11.82 1 91 288 SER A N 1
ATOM 2284 C CA . SER A 1 288 ? -12.477 19.594 -11.242 1 91 288 SER A CA 1
ATOM 2285 C C . SER A 1 288 ? -12.398 20.266 -9.875 1 91 288 SER A C 1
ATOM 2287 O O . SER A 1 288 ? -13.406 20.75 -9.359 1 91 288 SER A O 1
ATOM 2289 N N . ALA A 1 289 ? -11.234 20.281 -9.281 1 88.81 289 ALA A N 1
ATOM 2290 C CA . ALA A 1 289 ? -11.039 20.781 -7.926 1 88.81 289 ALA A CA 1
ATOM 2291 C C . ALA A 1 289 ? -11.484 22.234 -7.801 1 88.81 289 ALA A C 1
ATOM 2293 O O . ALA A 1 289 ? -12.031 22.641 -6.77 1 88.81 289 ALA A O 1
ATOM 2294 N N . ARG A 1 290 ? -11.297 23.016 -8.805 1 86.81 290 ARG A N 1
ATOM 2295 C CA . ARG A 1 290 ? -11.617 24.438 -8.781 1 86.81 290 ARG A CA 1
ATOM 2296 C C . ARG A 1 290 ? -13.109 24.656 -8.562 1 86.81 290 ARG A C 1
ATOM 2298 O O . ARG A 1 290 ? -13.523 25.719 -8.086 1 86.81 290 ARG A O 1
ATOM 2305 N N . PHE A 1 291 ? -13.844 23.625 -8.812 1 86.94 291 PHE A N 1
ATOM 2306 C CA . PHE A 1 291 ? -15.289 23.797 -8.758 1 86.94 291 PHE A CA 1
ATOM 2307 C C . PHE A 1 291 ? -15.836 23.406 -7.391 1 86.94 291 PHE A C 1
ATOM 2309 O O . PHE A 1 291 ? -16.953 23.766 -7.035 1 86.94 291 PHE A O 1
ATOM 2316 N N . TRP A 1 292 ? -15 22.641 -6.652 1 86.94 292 TRP A N 1
ATOM 2317 C CA . TRP A 1 292 ? -15.688 22.156 -5.465 1 86.94 292 TRP A CA 1
ATOM 2318 C C . TRP A 1 292 ? -14.75 22.141 -4.258 1 86.94 292 TRP A C 1
ATOM 2320 O O . TRP A 1 292 ? -15.188 21.938 -3.125 1 86.94 292 TRP A O 1
ATOM 2330 N N . VAL A 1 293 ? -13.484 22.422 -4.41 1 83.19 293 VAL A N 1
ATOM 2331 C CA . VAL A 1 293 ? -12.57 22.391 -3.271 1 83.19 293 VAL A CA 1
ATOM 2332 C C . VAL A 1 293 ? -12.422 23.781 -2.684 1 83.19 293 VAL A C 1
ATOM 2334 O O . VAL A 1 293 ? -12.172 24.75 -3.412 1 83.19 293 VAL A O 1
ATOM 2337 N N . TYR A 1 294 ? -12.648 23.984 -1.373 1 80.31 294 TYR A N 1
ATOM 2338 C CA . TYR A 1 294 ? -12.547 25.266 -0.661 1 80.31 294 TYR A CA 1
ATOM 2339 C C . TYR A 1 294 ? -11.188 25.406 0.006 1 80.31 294 TYR A C 1
ATOM 2341 O O . TYR A 1 294 ? -10.805 24.594 0.846 1 80.31 294 TYR A O 1
ATOM 2349 N N . TYR A 1 295 ? -10.312 26.281 -0.536 1 66.69 295 TYR A N 1
ATOM 2350 C CA . TYR A 1 295 ? -9.047 26.562 0.129 1 66.69 295 TYR A CA 1
ATOM 2351 C C . TYR A 1 295 ? -9.141 27.844 0.948 1 66.69 295 TYR A C 1
ATOM 2353 O O . TYR A 1 295 ? -9.797 28.797 0.539 1 66.69 295 TYR A O 1
ATOM 2361 N N . GLU A 1 296 ? -9.039 27.734 2.266 1 57.34 296 GLU A N 1
ATOM 2362 C CA . GLU A 1 296 ? -9.117 28.922 3.129 1 57.34 296 GLU A CA 1
ATOM 2363 C C . GLU A 1 296 ? -8.32 30.078 2.553 1 57.34 296 GLU A C 1
ATOM 2365 O O . GLU A 1 296 ? -8.727 31.234 2.674 1 57.34 296 GLU A O 1
ATOM 2370 N N . SER A 1 297 ? -7.152 29.828 2.125 1 49.94 297 SER A N 1
ATOM 2371 C CA . SER A 1 297 ? -6.457 31.047 1.728 1 49.94 297 SER A CA 1
ATOM 2372 C C . SER A 1 297 ? -7.25 31.828 0.683 1 49.94 297 SER A C 1
ATOM 2374 O O . SER A 1 297 ? -7.098 33.031 0.557 1 49.94 297 SER A O 1
ATOM 2376 N N . GLU A 1 298 ? -7.836 31.219 -0.099 1 46.38 298 GLU A N 1
ATOM 2377 C CA . GLU A 1 298 ? -8.555 32 -1.098 1 46.38 298 GLU A CA 1
ATOM 2378 C C . GLU A 1 298 ? -9.758 32.719 -0.481 1 46.38 298 GLU A C 1
ATOM 2380 O O . GLU A 1 298 ? -10.281 33.656 -1.061 1 46.38 298 GLU A O 1
ATOM 2385 N N . ALA A 1 299 ? -10.273 32.312 0.571 1 43.88 299 ALA A N 1
ATOM 2386 C CA . ALA A 1 299 ? -11.375 33.094 1.14 1 43.88 299 ALA A CA 1
ATOM 2387 C C . ALA A 1 299 ? -10.883 34.438 1.684 1 43.88 299 ALA A C 1
ATOM 2389 O O . ALA A 1 299 ? -11.664 35.375 1.8 1 43.88 299 ALA A O 1
ATOM 2390 N N . ARG A 1 300 ? -9.695 34.625 2.195 1 40.38 300 ARG A N 1
ATOM 2391 C CA . ARG A 1 300 ? -9.297 35.938 2.619 1 40.38 300 ARG A CA 1
ATOM 2392 C C . ARG A 1 300 ? -9.141 36.875 1.421 1 40.38 300 ARG A C 1
ATOM 2394 O O . ARG A 1 300 ? -9.062 38.094 1.582 1 40.38 300 ARG A O 1
ATOM 2401 N N . SER A 1 301 ? -8.883 36.344 0.348 1 37.19 301 SER A N 1
ATOM 2402 C CA . SER A 1 301 ? -8.742 37.344 -0.697 1 37.19 301 SER A CA 1
ATOM 2403 C C . SER A 1 301 ? -10.102 37.781 -1.239 1 37.19 301 SER A C 1
ATOM 2405 O O . SER A 1 301 ? -10.195 38.719 -2.035 1 37.19 301 SER A O 1
ATOM 2407 N N . ARG A 1 302 ? -11.156 36.969 -0.951 1 34.84 302 ARG A N 1
ATOM 2408 C CA . ARG A 1 302 ? -12.398 37.625 -1.337 1 34.84 302 ARG A CA 1
ATOM 2409 C C . ARG A 1 302 ? -13.016 38.375 -0.155 1 34.84 302 ARG A C 1
ATOM 2411 O O . ARG A 1 302 ? -12.875 37.938 0.993 1 34.84 302 ARG A O 1
ATOM 2418 N N . MET B 1 1 ? -27.672 26.922 43.594 1 32.47 1 MET B N 1
ATOM 2419 C CA . MET B 1 1 ? -27.328 26.984 42.156 1 32.47 1 MET B CA 1
ATOM 2420 C C . MET B 1 1 ? -27.031 25.594 41.625 1 32.47 1 MET B C 1
ATOM 2422 O O . MET B 1 1 ? -26.062 24.938 42.031 1 32.47 1 MET B O 1
ATOM 2426 N N . GLY B 1 2 ? -28.047 24.75 41.281 1 36.34 2 GLY B N 1
ATOM 2427 C CA . GLY B 1 2 ? -28.109 23.312 41.094 1 36.34 2 GLY B CA 1
ATOM 2428 C C . GLY B 1 2 ? -27.25 22.812 39.938 1 36.34 2 GLY B C 1
ATOM 2429 O O . GLY B 1 2 ? -27.328 23.359 38.844 1 36.34 2 GLY B O 1
ATOM 2430 N N . THR B 1 3 ? -26.047 22.344 40.125 1 43.12 3 THR B N 1
ATOM 2431 C CA . THR B 1 3 ? -24.938 21.75 39.375 1 43.12 3 THR B CA 1
ATOM 2432 C C . THR B 1 3 ? -25.438 20.625 38.469 1 43.12 3 THR B C 1
ATOM 2434 O O . THR B 1 3 ? -24.641 19.859 37.906 1 43.12 3 THR B O 1
ATOM 2437 N N . ARG B 1 4 ? -26.734 20.188 38.594 1 46.09 4 ARG B N 1
ATOM 2438 C CA . ARG B 1 4 ? -27.156 18.812 38.281 1 46.09 4 ARG B CA 1
ATOM 2439 C C . ARG B 1 4 ? -27.234 18.609 36.75 1 46.09 4 ARG B C 1
ATOM 2441 O O . ARG B 1 4 ? -27.359 17.469 36.281 1 46.09 4 ARG B O 1
ATOM 2448 N N . PRO B 1 5 ? -27.812 19.422 35.875 1 50.56 5 PRO B N 1
ATOM 2449 C CA . PRO B 1 5 ? -28.438 19.062 34.594 1 50.56 5 PRO B CA 1
ATOM 2450 C C . PRO B 1 5 ? -27.422 18.766 33.5 1 50.56 5 PRO B C 1
ATOM 2452 O O . PRO B 1 5 ? -27.781 18.406 32.375 1 50.56 5 PRO B O 1
ATOM 2455 N N . ARG B 1 6 ? -26.219 19.203 33.625 1 56.62 6 ARG B N 1
ATOM 2456 C CA . ARG B 1 6 ? -25.141 19.047 32.656 1 56.62 6 ARG B CA 1
ATOM 2457 C C . ARG B 1 6 ? -24.797 17.578 32.406 1 56.62 6 ARG B C 1
ATOM 2459 O O . ARG B 1 6 ? -24.359 17.203 31.328 1 56.62 6 ARG B O 1
ATOM 2466 N N . GLY B 1 7 ? -25.109 16.844 33.5 1 54.28 7 GLY B N 1
ATOM 2467 C CA . GLY B 1 7 ? -24.781 15.43 33.438 1 54.28 7 GLY B CA 1
ATOM 2468 C C . GLY B 1 7 ? -25.672 14.664 32.469 1 54.28 7 GLY B C 1
ATOM 2469 O O . GLY B 1 7 ? -25.188 13.82 31.703 1 54.28 7 GLY B O 1
ATOM 2470 N N . ARG B 1 8 ? -27.016 14.891 32.719 1 56.12 8 ARG B N 1
ATOM 2471 C CA . ARG B 1 8 ? -27.969 14.18 31.875 1 56.12 8 ARG B CA 1
ATOM 2472 C C . ARG B 1 8 ? -27.828 14.586 30.406 1 56.12 8 ARG B C 1
ATOM 2474 O O . ARG B 1 8 ? -27.938 13.75 29.516 1 56.12 8 ARG B O 1
ATOM 2481 N N . LEU B 1 9 ? -27.656 15.93 30.219 1 58 9 LEU B N 1
ATOM 2482 C CA . LEU B 1 9 ? -27.453 16.406 28.859 1 58 9 LEU B CA 1
ATOM 2483 C C . LEU B 1 9 ? -26.188 15.82 28.25 1 58 9 LEU B C 1
ATOM 2485 O O . LEU B 1 9 ? -26.172 15.445 27.078 1 58 9 LEU B O 1
ATOM 2489 N N . ALA B 1 10 ? -25.25 15.844 29.141 1 59.59 10 ALA B N 1
ATOM 2490 C CA . ALA B 1 10 ? -24 15.258 28.672 1 59.59 10 ALA B CA 1
ATOM 2491 C C . ALA B 1 10 ? -24.156 13.773 28.375 1 59.59 10 ALA B C 1
ATOM 2493 O O . ALA B 1 10 ? -23.625 13.266 27.391 1 59.59 10 ALA B O 1
ATOM 2494 N N . ARG B 1 11 ? -24.891 13.141 29.266 1 58.5 11 ARG B N 1
ATOM 2495 C CA . ARG B 1 11 ? -25.141 11.719 29.062 1 58.5 11 ARG B CA 1
ATOM 2496 C C . ARG B 1 11 ? -25.969 11.477 27.812 1 58.5 11 ARG B C 1
ATOM 2498 O O . ARG B 1 11 ? -25.734 10.516 27.078 1 58.5 11 ARG B O 1
ATOM 2505 N N . ARG B 1 12 ? -26.938 12.242 27.641 1 57.22 12 ARG B N 1
ATOM 2506 C CA . ARG B 1 12 ? -27.781 12.125 26.453 1 57.22 12 ARG B CA 1
ATOM 2507 C C . ARG B 1 12 ? -26.984 12.414 25.188 1 57.22 12 ARG B C 1
ATOM 2509 O O . ARG B 1 12 ? -27.156 11.742 24.172 1 57.22 12 ARG B O 1
ATOM 2516 N N . GLU B 1 13 ? -26.188 13.383 25.312 1 58.59 13 GLU B N 1
ATOM 2517 C CA . GLU B 1 13 ? -25.344 13.727 24.172 1 58.59 13 GLU B CA 1
ATOM 2518 C C . GLU B 1 13 ? -24.359 12.609 23.859 1 58.59 13 GLU B C 1
ATOM 2520 O O . GLU B 1 13 ? -24.109 12.305 22.688 1 58.59 13 GLU B O 1
ATOM 2525 N N . ASN B 1 14 ? -23.953 12.062 24.938 1 59.44 14 ASN B N 1
ATOM 2526 C CA . ASN B 1 14 ? -23.062 10.922 24.766 1 59.44 14 ASN B CA 1
ATOM 2527 C C . ASN B 1 14 ? -23.781 9.719 24.172 1 59.44 14 ASN B C 1
ATOM 2529 O O . ASN B 1 14 ? -23.234 9.031 23.312 1 59.44 14 ASN B O 1
ATOM 2533 N N . LEU B 1 15 ? -24.906 9.484 24.703 1 59.94 15 LEU B N 1
ATOM 2534 C CA . LEU B 1 15 ? -25.688 8.359 24.203 1 59.94 15 LEU B CA 1
ATOM 2535 C C . LEU B 1 15 ? -26.047 8.57 22.734 1 59.94 15 LEU B C 1
ATOM 2537 O O . LEU B 1 15 ? -26.047 7.621 21.938 1 59.94 15 LEU B O 1
ATOM 2541 N N . GLU B 1 16 ? -26.375 9.75 22.391 1 57.59 16 GLU B N 1
ATOM 2542 C CA . GLU B 1 16 ? -26.688 10.062 21 1 57.59 16 GLU B CA 1
ATOM 2543 C C . GLU B 1 16 ? -25.453 9.898 20.109 1 57.59 16 GLU B C 1
ATOM 2545 O O . GLU B 1 16 ? -25.562 9.43 18.984 1 57.59 16 GLU B O 1
ATOM 2550 N N . GLY B 1 17 ? -24.406 10.352 20.688 1 58.06 17 GLY B N 1
ATOM 2551 C CA . GLY B 1 17 ? -23.156 10.133 19.969 1 58.06 17 GLY B CA 1
ATOM 2552 C C . GLY B 1 17 ? -22.859 8.664 19.703 1 58.06 17 GLY B C 1
ATOM 2553 O O . GLY B 1 17 ? -22.516 8.281 18.594 1 58.06 17 GLY B O 1
ATOM 2554 N N . TRP B 1 18 ? -23.156 7.922 20.781 1 60.44 18 TRP B N 1
ATOM 2555 C CA . TRP B 1 18 ? -22.922 6.488 20.641 1 60.44 18 TRP B CA 1
ATOM 2556 C C . TRP B 1 18 ? -23.922 5.859 19.672 1 60.44 18 TRP B C 1
ATOM 2558 O O . TRP B 1 18 ? -23.562 4.965 18.906 1 60.44 18 TRP B O 1
ATOM 2568 N N . LEU B 1 19 ? -25.094 6.266 19.781 1 60.78 19 LEU B N 1
ATOM 2569 C CA . LEU B 1 19 ? -26.109 5.727 18.891 1 60.78 19 LEU B CA 1
ATOM 2570 C C . LEU B 1 19 ? -25.797 6.055 17.438 1 60.78 19 LEU B C 1
ATOM 2572 O O . LEU B 1 19 ? -25.984 5.219 16.547 1 60.78 19 LEU B O 1
ATOM 2576 N N . PHE B 1 20 ? -25.266 7.242 17.312 1 58.41 20 PHE B N 1
ATOM 2577 C CA . PHE B 1 20 ? -24.922 7.656 15.961 1 58.41 20 PHE B CA 1
ATOM 2578 C C . PHE B 1 20 ? -23.703 6.902 15.461 1 58.41 20 PHE B C 1
ATOM 2580 O O . PHE B 1 20 ? -23.594 6.609 14.266 1 58.41 20 PHE B O 1
ATOM 2587 N N . ALA B 1 21 ? -22.922 6.559 16.469 1 61.88 21 ALA B N 1
ATOM 2588 C CA . ALA B 1 21 ? -21.688 5.859 16.094 1 61.88 21 ALA B CA 1
ATOM 2589 C C . ALA B 1 21 ? -21.922 4.355 15.992 1 61.88 21 ALA B C 1
ATOM 2591 O O . ALA B 1 21 ? -21.109 3.633 15.414 1 61.88 21 ALA B O 1
ATOM 2592 N N . SER B 1 22 ? -23.078 3.953 16.484 1 67.5 22 SER B N 1
ATOM 2593 C CA . SER B 1 22 ? -23.312 2.525 16.672 1 67.5 22 SER B CA 1
ATOM 2594 C C . SER B 1 22 ? -23.281 1.787 15.328 1 67.5 22 SER B C 1
ATOM 2596 O O . SER B 1 22 ? -22.75 0.677 15.25 1 67.5 22 SER B O 1
ATOM 2598 N N . PRO B 1 23 ? -23.828 2.355 14.25 1 60.94 23 PRO B N 1
ATOM 2599 C CA . PRO B 1 23 ? -23.75 1.574 13.008 1 60.94 23 PRO B CA 1
ATOM 2600 C C . PRO B 1 23 ? -22.312 1.28 12.586 1 60.94 23 PRO B C 1
ATOM 2602 O O . PRO B 1 23 ? -22.016 0.18 12.117 1 60.94 23 PRO B O 1
ATOM 2605 N N . TRP B 1 24 ? -21.578 2.205 12.82 1 60.44 24 TRP B N 1
ATOM 2606 C CA . TRP B 1 24 ? -20.172 2.047 12.445 1 60.44 24 TRP B CA 1
ATOM 2607 C C . TRP B 1 24 ? -19.469 1.065 13.375 1 60.44 24 TRP B C 1
ATOM 2609 O O . TRP B 1 24 ? -18.703 0.21 12.922 1 60.44 24 TRP B O 1
ATOM 2619 N N . ILE B 1 25 ? -19.75 1.336 14.664 1 66.62 25 ILE B N 1
ATOM 2620 C CA . ILE B 1 25 ? -19.125 0.448 15.641 1 66.62 25 ILE B CA 1
ATOM 2621 C C . ILE B 1 25 ? -19.531 -0.997 15.352 1 66.62 25 ILE B C 1
ATOM 2623 O O . ILE B 1 25 ? -18.703 -1.902 15.398 1 66.62 25 ILE B O 1
ATOM 2627 N N . LEU B 1 26 ? -20.75 -1.074 14.992 1 70.06 26 LEU B N 1
ATOM 2628 C CA . LEU B 1 26 ? -21.25 -2.414 14.688 1 70.06 26 LEU B CA 1
ATOM 2629 C C . LEU B 1 26 ? -20.578 -2.961 13.422 1 70.06 26 LEU B C 1
ATOM 2631 O O . LEU B 1 26 ? -20.203 -4.129 13.375 1 70.06 26 LEU B O 1
ATOM 2635 N N . GLY B 1 27 ? -20.516 -2.039 12.484 1 64.38 27 GLY B N 1
ATOM 2636 C CA . GLY B 1 27 ? -19.844 -2.467 11.266 1 64.38 27 GLY B CA 1
ATOM 2637 C C . GLY B 1 27 ? -18.406 -2.848 11.484 1 64.38 27 GLY B C 1
ATOM 2638 O O . GLY B 1 27 ? -17.938 -3.867 10.969 1 64.38 27 GLY B O 1
ATOM 2639 N N . PHE B 1 28 ? -17.781 -2.037 12.211 1 67.44 28 PHE B N 1
ATOM 2640 C CA . PHE B 1 28 ? -16.391 -2.314 12.547 1 67.44 28 PHE B CA 1
ATOM 2641 C C . PHE B 1 28 ? -16.266 -3.633 13.305 1 67.44 28 PHE B C 1
ATOM 2643 O O . PHE B 1 28 ? -15.398 -4.445 13.008 1 67.44 28 PHE B O 1
ATOM 2650 N N . LEU B 1 29 ? -17.109 -3.738 14.312 1 70.06 29 LEU B N 1
ATOM 2651 C CA . LEU B 1 29 ? -17.047 -4.938 15.148 1 70.06 29 LEU B CA 1
ATOM 2652 C C . LEU B 1 29 ? -17.344 -6.188 14.32 1 70.06 29 LEU B C 1
ATOM 2654 O O . LEU B 1 29 ? -16.656 -7.203 14.469 1 70.06 29 LEU B O 1
ATOM 2658 N N . ILE B 1 30 ? -18.219 -6.016 13.398 1 69.69 30 ILE B N 1
ATOM 2659 C CA . ILE B 1 30 ? -18.672 -7.191 12.656 1 69.69 30 ILE B CA 1
ATOM 2660 C C . ILE B 1 30 ? -17.719 -7.457 11.492 1 69.69 30 ILE B C 1
ATOM 2662 O O . ILE B 1 30 ? -17.297 -8.602 11.266 1 69.69 30 ILE B O 1
ATOM 2666 N N . PHE B 1 31 ? -17.266 -6.375 10.906 1 65.12 31 PHE B N 1
ATOM 2667 C CA . PHE B 1 31 ? -16.578 -6.602 9.648 1 65.12 31 PHE B CA 1
ATOM 2668 C C . PHE B 1 31 ? -15.07 -6.484 9.836 1 65.12 31 PHE B C 1
ATOM 2670 O O . PHE B 1 31 ? -14.297 -6.852 8.945 1 65.12 31 PHE B O 1
ATOM 2677 N N . THR B 1 32 ? -14.672 -6.043 10.898 1 69.62 32 THR B N 1
ATOM 2678 C CA . THR B 1 32 ? -13.234 -5.973 11.172 1 69.62 32 THR B CA 1
ATOM 2679 C C . THR B 1 32 ? -12.859 -6.898 12.328 1 69.62 32 THR B C 1
ATOM 2681 O O . THR B 1 32 ? -12.195 -7.918 12.125 1 69.62 32 THR B O 1
ATOM 2684 N N . LEU B 1 33 ? -13.469 -6.645 13.469 1 73.62 33 LEU B N 1
ATOM 2685 C CA . LEU B 1 33 ? -13.125 -7.434 14.648 1 73.62 33 LEU B CA 1
ATOM 2686 C C . LEU B 1 33 ? -13.664 -8.859 14.523 1 73.62 33 LEU B C 1
ATOM 2688 O O . LEU B 1 33 ? -13.023 -9.805 14.992 1 73.62 33 LEU B O 1
ATOM 2692 N N . GLY B 1 34 ? -14.75 -8.984 13.945 1 73.81 34 GLY B N 1
ATOM 2693 C CA . GLY B 1 34 ? -15.344 -10.297 13.766 1 73.81 34 GLY B CA 1
ATOM 2694 C C . GLY B 1 34 ? -14.445 -11.258 13.008 1 73.81 34 GLY B C 1
ATOM 2695 O O . GLY B 1 34 ? -14.07 -12.312 13.531 1 73.81 34 GLY B O 1
ATOM 2696 N N . PRO B 1 35 ? -14.07 -10.805 11.82 1 74 35 PRO B N 1
ATOM 2697 C CA . PRO B 1 35 ? -13.172 -11.664 11.047 1 74 35 PRO B CA 1
ATOM 2698 C C . PRO B 1 35 ? -11.836 -11.898 11.75 1 74 35 PRO B C 1
ATOM 2700 O O . PRO B 1 35 ? -11.25 -12.977 11.633 1 74 35 PRO B O 1
ATOM 2703 N N . MET B 1 36 ? -11.398 -10.961 12.398 1 78.38 36 MET B N 1
ATOM 2704 C CA . MET B 1 36 ? -10.141 -11.117 13.133 1 78.38 36 MET B CA 1
ATOM 2705 C C . MET B 1 36 ? -10.281 -12.18 14.227 1 78.38 36 MET B C 1
ATOM 2707 O O . MET B 1 36 ? -9.398 -13.023 14.383 1 78.38 36 MET B O 1
ATOM 2711 N N . VAL B 1 37 ? -11.367 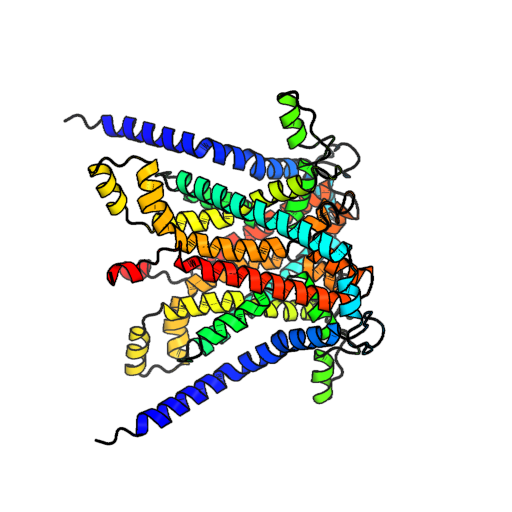-12.094 14.93 1 80.69 37 VAL B N 1
ATOM 2712 C CA . VAL B 1 37 ? -11.617 -13.062 15.992 1 80.69 37 VAL B CA 1
ATOM 2713 C C . VAL B 1 37 ? -11.812 -14.453 15.383 1 80.69 37 VAL B C 1
ATOM 2715 O O . VAL B 1 37 ? -11.328 -15.445 15.93 1 80.69 37 VAL B O 1
ATOM 2718 N N . ALA B 1 38 ? -12.508 -14.508 14.359 1 78.31 38 ALA B N 1
ATOM 2719 C CA . ALA B 1 38 ? -12.711 -15.781 13.672 1 78.31 38 ALA B CA 1
ATOM 2720 C C . ALA B 1 38 ? -11.391 -16.375 13.219 1 78.31 38 ALA B C 1
ATOM 2722 O O . ALA B 1 38 ? -11.18 -17.594 13.305 1 78.31 38 ALA B O 1
ATOM 2723 N N . SER B 1 39 ? -10.594 -15.477 12.703 1 81.56 39 SER B N 1
ATOM 2724 C CA . SER B 1 39 ? -9.281 -15.953 12.289 1 81.56 39 SER B CA 1
ATOM 2725 C C . SER B 1 39 ? -8.477 -16.484 13.469 1 81.56 39 SER B C 1
ATOM 2727 O O . SER B 1 39 ? -7.707 -17.438 13.336 1 81.56 39 SER B O 1
ATOM 2729 N N . ALA B 1 40 ? -8.664 -15.875 14.586 1 87.94 40 ALA B N 1
ATOM 2730 C CA . ALA B 1 40 ? -8 -16.375 15.789 1 87.94 40 ALA B CA 1
ATOM 2731 C C . ALA B 1 40 ? -8.492 -17.766 16.156 1 87.94 40 ALA B C 1
ATOM 2733 O O . ALA B 1 40 ? -7.699 -18.625 16.547 1 87.94 40 ALA B O 1
ATOM 2734 N N . ALA B 1 41 ? -9.758 -17.938 16 1 87.81 41 ALA B N 1
ATOM 2735 C CA . ALA B 1 41 ? -10.328 -19.266 16.266 1 87.81 41 ALA B CA 1
ATOM 2736 C C . ALA B 1 41 ? -9.805 -20.297 15.266 1 87.81 41 ALA B C 1
ATOM 2738 O O . ALA B 1 41 ? -9.562 -21.438 15.625 1 87.81 41 ALA B O 1
ATOM 2739 N N . LEU B 1 42 ? -9.594 -19.891 14.07 1 88.19 42 LEU B N 1
ATOM 2740 C CA . LEU B 1 42 ? -9.109 -20.797 13.031 1 88.19 42 LEU B CA 1
ATOM 2741 C C . LEU B 1 42 ? -7.684 -21.234 13.32 1 88.19 42 LEU B C 1
ATOM 2743 O O . LEU B 1 42 ? -7.25 -22.297 12.852 1 88.19 42 LEU B O 1
ATOM 2747 N N . SER B 1 43 ? -6.949 -20.406 14.031 1 92.62 43 SER B N 1
ATOM 2748 C CA . SER B 1 43 ? -5.59 -20.781 14.414 1 92.62 43 SER B CA 1
ATOM 2749 C C . SER B 1 43 ? -5.582 -22.078 15.227 1 92.62 43 SER B C 1
ATOM 2751 O O . SER B 1 43 ? -4.555 -22.75 15.312 1 92.62 43 SER B O 1
ATOM 2753 N N . PHE B 1 44 ? -6.758 -22.391 15.805 1 94.62 44 PHE B N 1
ATOM 2754 C CA . PHE B 1 44 ? -6.875 -23.594 16.625 1 94.62 44 PHE B CA 1
ATOM 2755 C C . PHE B 1 44 ? -7.555 -24.719 15.844 1 94.62 44 PHE B C 1
ATOM 2757 O O . PHE B 1 44 ? -7.926 -25.75 16.406 1 94.62 44 PHE B O 1
ATOM 2764 N N . ALA B 1 45 ? -7.719 -24.484 14.57 1 92.44 45 ALA B N 1
ATOM 2765 C CA . ALA B 1 45 ? -8.445 -25.453 13.75 1 92.44 45 ALA B CA 1
ATOM 2766 C C . ALA B 1 45 ? -7.609 -25.875 12.547 1 92.44 45 ALA B C 1
ATOM 2768 O O . ALA B 1 45 ? -6.625 -25.219 12.195 1 92.44 45 ALA B O 1
ATOM 2769 N N . GLN B 1 46 ? -7.906 -27.062 12.078 1 91.94 46 GLN B N 1
ATOM 2770 C CA . GLN B 1 46 ? -7.469 -27.484 10.75 1 91.94 46 GLN B CA 1
ATOM 2771 C C . GLN B 1 46 ? -8.516 -27.141 9.695 1 91.94 46 GLN B C 1
ATOM 2773 O O . GLN B 1 46 ? -9.672 -27.562 9.797 1 91.94 46 GLN B O 1
ATOM 2778 N N . TRP B 1 47 ? -8.133 -26.297 8.828 1 85.44 47 TRP B N 1
ATOM 2779 C CA . TRP B 1 47 ? -9.07 -25.891 7.785 1 85.44 47 TRP B CA 1
ATOM 2780 C C . TRP B 1 47 ? -8.359 -25.734 6.445 1 85.44 47 TRP B C 1
ATOM 2782 O O . TRP B 1 47 ? -7.367 -25.016 6.34 1 85.44 47 TRP B O 1
ATOM 2792 N N . ASP B 1 48 ? -8.883 -26.469 5.43 1 83.31 48 ASP B N 1
ATOM 2793 C CA . ASP B 1 48 ? -8.281 -26.438 4.102 1 83.31 48 ASP B CA 1
ATOM 2794 C C . ASP B 1 48 ? -9.18 -25.703 3.105 1 83.31 48 ASP B C 1
ATOM 2796 O O . ASP B 1 48 ? -9.008 -25.828 1.893 1 83.31 48 ASP B O 1
ATOM 2800 N N . ILE B 1 49 ? -10.188 -24.984 3.52 1 71.88 49 ILE B N 1
ATOM 2801 C CA . ILE B 1 49 ? -11.086 -24.172 2.707 1 71.88 49 ILE B CA 1
ATOM 2802 C C . ILE B 1 49 ? -12.195 -25.031 2.133 1 71.88 49 ILE B C 1
ATOM 2804 O O . ILE B 1 49 ? -13.336 -24.578 1.985 1 71.88 49 ILE B O 1
ATOM 2808 N N . VAL B 1 50 ? -11.938 -26.312 1.898 1 74.44 50 VAL B N 1
ATOM 2809 C CA . VAL B 1 50 ? -12.875 -27.188 1.221 1 74.44 50 VAL B CA 1
ATOM 2810 C C . VAL B 1 50 ? -13.734 -27.922 2.25 1 74.44 50 VAL B C 1
ATOM 2812 O O . VAL B 1 50 ? -14.945 -28.062 2.062 1 74.44 50 VAL B O 1
ATOM 2815 N N . THR B 1 51 ? -13.094 -28.312 3.305 1 81.62 51 THR B N 1
ATOM 2816 C CA . THR B 1 51 ? -13.805 -29.078 4.336 1 81.62 51 THR B CA 1
ATOM 2817 C C . THR B 1 51 ? -14.062 -28.203 5.562 1 81.62 51 THR B C 1
ATOM 2819 O O . THR B 1 51 ? -13.391 -27.188 5.758 1 81.62 51 THR B O 1
ATOM 2822 N N . PRO B 1 52 ? -15.031 -28.547 6.305 1 82.75 52 PRO B N 1
ATOM 2823 C CA . PRO B 1 52 ? -15.273 -27.781 7.531 1 82.75 52 PRO B CA 1
ATOM 2824 C C . PRO B 1 52 ? -14.078 -27.766 8.477 1 82.75 52 PRO B C 1
ATOM 2826 O O . PRO B 1 52 ? -13.344 -28.766 8.555 1 82.75 52 PRO B O 1
ATOM 2829 N N . PRO B 1 53 ? -13.977 -26.703 9.102 1 87.31 53 PRO B N 1
ATOM 2830 C CA . PRO B 1 53 ? -12.875 -26.609 10.055 1 87.31 53 PRO B CA 1
ATOM 2831 C C . PRO B 1 53 ? -13.016 -27.609 11.211 1 87.31 53 PRO B C 1
ATOM 2833 O O . PRO B 1 53 ? -14.125 -27.844 11.688 1 87.31 53 PRO B O 1
ATOM 2836 N N . LYS B 1 54 ? -11.906 -28.234 11.523 1 92.38 54 LYS B N 1
ATOM 2837 C CA . LYS B 1 54 ? -11.844 -29.156 12.656 1 92.38 54 LYS B CA 1
ATOM 2838 C C . LYS B 1 54 ? -10.969 -28.594 13.773 1 92.38 54 LYS B C 1
ATOM 2840 O O . LYS B 1 54 ? -9.836 -28.172 13.531 1 92.38 54 LYS B O 1
ATOM 2845 N N . TRP B 1 55 ? -11.562 -28.609 14.953 1 94.12 55 TRP B N 1
ATOM 2846 C CA . TRP B 1 55 ? -10.805 -28.109 16.109 1 94.12 55 TRP B CA 1
ATOM 2847 C C . TRP B 1 55 ? -9.672 -29.062 16.453 1 94.12 55 TRP B C 1
ATOM 2849 O O . TRP B 1 55 ? -9.891 -30.25 16.672 1 94.12 55 TRP B O 1
ATOM 2859 N N . ILE B 1 56 ? -8.453 -28.578 16.469 1 95.38 56 ILE B N 1
ATOM 2860 C CA . ILE B 1 56 ? -7.305 -29.438 16.75 1 95.38 56 ILE B CA 1
ATOM 2861 C C . ILE B 1 56 ? -6.508 -28.875 17.922 1 95.38 56 ILE B C 1
ATOM 2863 O O . ILE B 1 56 ? -5.363 -29.266 18.156 1 95.38 56 ILE B O 1
ATOM 2867 N N . GLY B 1 57 ? -7.07 -27.891 18.578 1 94.81 57 GLY B N 1
ATOM 2868 C CA . GLY B 1 57 ? -6.43 -27.312 19.75 1 94.81 57 GLY B CA 1
ATOM 2869 C C . GLY B 1 57 ? -5.141 -26.578 19.422 1 94.81 57 GLY B C 1
ATOM 2870 O O . GLY B 1 57 ? -5.117 -25.703 18.562 1 94.81 57 GLY B O 1
ATOM 2871 N N . PHE B 1 58 ? -4.043 -27.109 20.062 1 95.69 58 PHE B N 1
ATOM 2872 C CA . PHE B 1 58 ? -2.801 -26.344 19.969 1 95.69 58 PHE B CA 1
ATOM 2873 C C . PHE B 1 58 ? -1.854 -26.984 18.953 1 95.69 58 PHE B C 1
ATOM 2875 O O . PHE B 1 58 ? -0.665 -26.656 18.922 1 95.69 58 PHE B O 1
ATOM 2882 N N . ASP B 1 59 ? -2.354 -27.797 18.062 1 95.94 59 ASP B N 1
ATOM 2883 C CA . ASP B 1 59 ? -1.526 -28.516 17.109 1 95.94 59 ASP B CA 1
ATOM 2884 C C . ASP B 1 59 ? -0.785 -27.547 16.188 1 95.94 59 ASP B C 1
ATOM 2886 O O . ASP B 1 59 ? 0.391 -27.75 15.883 1 95.94 59 ASP B O 1
ATOM 2890 N N . ASN B 1 60 ? -1.501 -26.5 15.734 1 96.56 60 ASN B N 1
ATOM 2891 C CA . ASN B 1 60 ? -0.849 -25.5 14.906 1 96.56 60 ASN B CA 1
ATOM 2892 C C . ASN B 1 60 ? 0.288 -24.812 15.648 1 96.56 60 ASN B C 1
ATOM 2894 O O . ASN B 1 60 ? 1.319 -24.484 15.055 1 96.56 60 ASN B O 1
ATOM 2898 N N . PHE B 1 61 ? 0.104 -24.672 16.953 1 96.5 61 PHE B N 1
ATOM 2899 C CA . PHE B 1 61 ? 1.116 -24.016 17.781 1 96.5 61 PHE B CA 1
ATOM 2900 C C . PHE B 1 61 ? 2.336 -24.906 17.938 1 96.5 61 PHE B C 1
ATOM 2902 O O . PHE B 1 61 ? 3.473 -24.438 17.922 1 96.5 61 PHE B O 1
ATOM 2909 N N . GLU B 1 62 ? 2.068 -26.125 18.094 1 96.38 62 GLU B N 1
ATOM 2910 C CA . GLU B 1 62 ? 3.16 -27.094 18.172 1 96.38 62 GLU B CA 1
ATOM 2911 C C . GLU B 1 62 ? 3.941 -27.156 16.875 1 96.38 62 GLU B C 1
ATOM 2913 O O . GLU B 1 62 ? 5.172 -27.25 16.875 1 96.38 62 GLU B O 1
ATOM 2918 N N . ARG B 1 63 ? 3.227 -27.125 15.82 1 95.69 63 ARG B N 1
ATOM 2919 C CA . ARG B 1 63 ? 3.861 -27.109 14.508 1 95.69 63 ARG B CA 1
ATOM 2920 C C . ARG B 1 63 ? 4.75 -25.891 14.344 1 95.69 63 ARG B C 1
ATOM 2922 O O . ARG B 1 63 ? 5.859 -25.984 13.805 1 95.69 63 ARG B O 1
ATOM 2929 N N . LEU B 1 64 ? 4.227 -24.797 14.711 1 96.88 64 LEU B N 1
ATOM 2930 C CA . LEU B 1 64 ? 4.977 -23.562 14.602 1 96.88 64 LEU B CA 1
ATOM 2931 C C . LEU B 1 64 ? 6.297 -23.656 15.367 1 96.88 64 LEU B C 1
ATOM 2933 O O . LEU B 1 64 ? 7.324 -23.156 14.898 1 96.88 64 LEU B O 1
ATOM 2937 N N . GLY B 1 65 ? 6.289 -24.25 16.562 1 95.94 65 GLY B N 1
ATOM 2938 C CA . GLY B 1 65 ? 7.48 -24.375 17.375 1 95.94 65 GLY B CA 1
ATOM 2939 C C . GLY B 1 65 ? 8.594 -25.156 16.703 1 95.94 65 GLY B C 1
ATOM 2940 O O . GLY B 1 65 ? 9.773 -24.953 17 1 95.94 65 GLY B O 1
ATOM 2941 N N . THR B 1 66 ? 8.273 -25.969 15.75 1 95.38 66 THR B N 1
ATOM 2942 C CA . THR B 1 66 ? 9.266 -26.812 15.086 1 95.38 66 THR B CA 1
ATOM 2943 C C . THR B 1 66 ? 9.422 -26.406 13.625 1 95.38 66 THR B C 1
ATOM 2945 O O . THR B 1 66 ? 10.094 -27.094 12.852 1 95.38 66 THR B O 1
ATOM 2948 N N . ASP B 1 67 ? 8.789 -25.391 13.227 1 97.5 67 ASP B N 1
ATOM 2949 C CA . ASP B 1 67 ? 8.789 -24.969 11.828 1 97.5 67 ASP B CA 1
ATOM 2950 C C . ASP B 1 67 ? 9.992 -24.078 11.523 1 97.5 67 ASP B C 1
ATOM 2952 O O . ASP B 1 67 ? 9.914 -22.859 11.633 1 97.5 67 ASP B O 1
ATOM 2956 N N . ALA B 1 68 ? 11.039 -24.672 11.039 1 97.25 68 ALA B N 1
ATOM 2957 C CA . ALA B 1 68 ? 12.273 -23.938 10.734 1 97.25 68 ALA B CA 1
ATOM 2958 C C . ALA B 1 68 ? 12.055 -22.922 9.617 1 97.25 68 ALA B C 1
ATOM 2960 O O . ALA B 1 68 ? 12.703 -21.875 9.586 1 97.25 68 ALA B O 1
ATOM 2961 N N . SER B 1 69 ? 11.117 -23.203 8.734 1 97.62 69 SER B N 1
ATOM 2962 C CA . SER B 1 69 ? 10.836 -22.297 7.625 1 97.62 69 SER B CA 1
ATOM 2963 C C . SER B 1 69 ? 10.18 -21.016 8.109 1 97.62 69 SER B C 1
ATOM 2965 O O . SER B 1 69 ? 10.453 -19.938 7.594 1 97.62 69 SER B O 1
ATOM 2967 N N . ALA B 1 70 ? 9.328 -21.234 9.117 1 98 70 ALA B N 1
ATOM 2968 C CA . ALA B 1 70 ? 8.672 -20.047 9.68 1 98 70 ALA B CA 1
ATOM 2969 C C . ALA B 1 70 ? 9.68 -19.125 10.336 1 98 70 ALA B C 1
ATOM 2971 O O . ALA B 1 70 ? 9.641 -17.906 10.133 1 98 70 ALA B O 1
ATOM 2972 N N . LEU B 1 71 ? 10.523 -19.688 11.07 1 97.69 71 LEU B N 1
ATOM 2973 C CA . LEU B 1 71 ? 11.555 -18.906 11.734 1 97.69 71 LEU B CA 1
ATOM 2974 C C . LEU B 1 71 ? 12.492 -18.266 10.719 1 97.69 71 LEU B C 1
ATOM 2976 O O . LEU B 1 71 ? 12.898 -17.109 10.883 1 97.69 71 LEU B O 1
ATOM 2980 N N . HIS B 1 72 ? 12.875 -19.062 9.742 1 98.31 72 HIS B N 1
ATOM 2981 C CA . HIS B 1 72 ? 13.727 -18.531 8.68 1 98.31 72 HIS B CA 1
ATOM 2982 C C . HIS B 1 72 ? 13.055 -17.375 7.957 1 98.31 72 HIS B C 1
ATOM 2984 O O . HIS B 1 72 ? 13.688 -16.359 7.691 1 98.31 72 HIS B O 1
ATOM 2990 N N . ALA B 1 73 ? 11.781 -17.5 7.641 1 98.56 73 ALA B N 1
ATOM 2991 C CA . ALA B 1 73 ? 11.023 -16.453 6.965 1 98.56 73 ALA B CA 1
ATOM 2992 C C . ALA B 1 73 ? 10.969 -15.188 7.812 1 98.56 73 ALA B C 1
ATOM 2994 O O . ALA B 1 73 ? 11.086 -14.078 7.293 1 98.56 73 ALA B O 1
ATOM 2995 N N . LEU B 1 74 ? 10.789 -15.43 9.109 1 98.25 74 LEU B N 1
ATOM 2996 C CA . LEU B 1 74 ? 10.766 -14.289 10.016 1 98.25 74 LEU B CA 1
ATOM 2997 C C . LEU B 1 74 ? 12.117 -13.578 10.047 1 98.25 74 LEU B C 1
ATOM 2999 O O . LEU B 1 74 ? 12.18 -12.352 10.078 1 98.25 74 LEU B O 1
ATOM 3003 N N . LYS B 1 75 ? 13.148 -14.32 10.047 1 98.19 75 LYS B N 1
ATOM 3004 C CA . LYS B 1 75 ? 14.492 -13.766 10.055 1 98.19 75 LYS B CA 1
ATOM 3005 C C . LYS B 1 75 ? 14.766 -12.969 8.781 1 98.19 75 LYS B C 1
ATOM 3007 O O . LYS B 1 75 ? 15.273 -11.844 8.844 1 98.19 75 LYS B O 1
ATOM 3012 N N . VAL B 1 76 ? 14.469 -13.57 7.633 1 98.38 76 VAL B N 1
ATOM 3013 C CA . VAL B 1 76 ? 14.68 -12.906 6.352 1 98.38 76 VAL B CA 1
ATOM 3014 C C . VAL B 1 76 ? 13.898 -11.594 6.32 1 98.38 76 VAL B C 1
ATOM 3016 O O . VAL B 1 76 ? 14.445 -10.555 5.926 1 98.38 76 VAL B O 1
ATOM 3019 N N . THR B 1 77 ? 12.664 -11.617 6.789 1 98.5 77 THR B N 1
ATOM 3020 C CA . THR B 1 77 ? 11.805 -10.438 6.805 1 98.5 77 THR B CA 1
ATOM 3021 C C . THR B 1 77 ? 12.367 -9.375 7.746 1 98.5 77 THR B C 1
ATOM 3023 O O . THR B 1 77 ? 12.336 -8.188 7.43 1 98.5 77 THR B O 1
ATOM 3026 N N . THR B 1 78 ? 12.844 -9.828 8.875 1 98.44 78 THR B N 1
ATOM 3027 C CA . THR B 1 78 ? 13.398 -8.906 9.859 1 98.44 78 THR B CA 1
ATOM 3028 C C . THR B 1 78 ? 14.656 -8.234 9.328 1 98.44 78 THR B C 1
ATOM 3030 O O . THR B 1 78 ? 14.836 -7.023 9.492 1 98.44 78 THR B O 1
ATOM 3033 N N . VAL B 1 79 ? 15.5 -8.992 8.703 1 98.44 79 VAL B N 1
ATOM 3034 C CA . VAL B 1 79 ? 16.719 -8.43 8.117 1 98.44 79 VAL B CA 1
ATOM 3035 C C . VAL B 1 79 ? 16.344 -7.41 7.047 1 98.44 79 VAL B C 1
ATOM 3037 O O . VAL B 1 79 ? 16.922 -6.316 7 1 98.44 79 VAL B O 1
ATOM 3040 N N . TYR B 1 80 ? 15.453 -7.762 6.227 1 98.19 80 TYR B N 1
ATOM 3041 C CA . TYR B 1 80 ? 14.969 -6.848 5.203 1 98.19 80 TYR B CA 1
ATOM 3042 C C . TYR B 1 80 ? 14.492 -5.539 5.824 1 98.19 80 TYR B C 1
ATOM 3044 O O . TYR B 1 80 ? 14.867 -4.453 5.367 1 98.19 80 TYR B O 1
ATOM 3052 N N . ALA B 1 81 ? 13.664 -5.645 6.828 1 98.06 81 ALA B N 1
ATOM 3053 C CA . ALA B 1 81 ? 13.086 -4.469 7.469 1 98.06 81 ALA B CA 1
ATOM 3054 C C . ALA B 1 81 ? 14.164 -3.619 8.133 1 98.06 81 ALA B C 1
ATOM 3056 O O . ALA B 1 81 ? 14.195 -2.398 7.957 1 98.06 81 ALA B O 1
ATOM 3057 N N . VAL B 1 82 ? 15.062 -4.227 8.867 1 97.62 82 VAL B N 1
ATOM 3058 C CA . VAL B 1 82 ? 16.062 -3.533 9.664 1 97.62 82 VAL B CA 1
ATOM 3059 C C . VAL B 1 82 ? 17.031 -2.797 8.75 1 97.62 82 VAL B C 1
ATOM 3061 O O . VAL B 1 82 ? 17.562 -1.741 9.117 1 97.62 82 VAL B O 1
ATOM 3064 N N . VAL B 1 83 ? 17.188 -3.289 7.578 1 97.88 83 VAL B N 1
ATOM 3065 C CA . VAL B 1 83 ? 18.156 -2.676 6.676 1 97.88 83 VAL B CA 1
ATOM 3066 C C . VAL B 1 83 ? 17.453 -1.67 5.77 1 97.88 83 VAL B C 1
ATOM 3068 O O . VAL B 1 83 ? 17.906 -0.53 5.629 1 97.88 83 VAL B O 1
ATOM 3071 N N . SER B 1 84 ? 16.359 -2.057 5.168 1 97.25 84 SER B N 1
ATOM 3072 C CA . SER B 1 84 ? 15.711 -1.231 4.156 1 97.25 84 SER B CA 1
ATOM 3073 C C . SER B 1 84 ? 15.109 0.029 4.77 1 97.25 84 SER B C 1
ATOM 3075 O O . SER B 1 84 ? 15.18 1.108 4.176 1 97.25 84 SER B O 1
ATOM 3077 N N . VAL B 1 85 ? 14.5 -0.086 5.977 1 97.31 85 VAL B N 1
ATOM 3078 C CA . VAL B 1 85 ? 13.766 1.035 6.555 1 97.31 85 VAL B CA 1
ATOM 3079 C C . VAL B 1 85 ? 14.734 2.168 6.895 1 97.31 85 VAL B C 1
ATOM 3081 O O . VAL B 1 85 ? 14.531 3.311 6.473 1 97.31 85 VAL B O 1
ATOM 3084 N N . PRO B 1 86 ? 15.844 1.906 7.609 1 97 86 PRO B N 1
ATOM 3085 C CA . PRO B 1 86 ? 16.797 2.986 7.855 1 97 86 PRO B CA 1
ATOM 3086 C C . PRO B 1 86 ? 17.391 3.561 6.566 1 97 86 PRO B C 1
ATOM 3088 O O . PRO B 1 86 ? 17.578 4.773 6.465 1 97 86 PRO B O 1
ATOM 3091 N N . LEU B 1 87 ? 17.656 2.729 5.648 1 95.12 87 LEU B N 1
ATOM 3092 C CA . LEU B 1 87 ? 18.188 3.215 4.379 1 95.12 87 LEU B CA 1
ATOM 3093 C C . LEU B 1 87 ? 17.203 4.145 3.691 1 95.12 87 LEU B C 1
ATOM 3095 O O . LEU B 1 87 ? 17.594 5.168 3.125 1 95.12 87 LEU B O 1
ATOM 3099 N N . GLN B 1 88 ? 15.961 3.746 3.719 1 93.31 88 GLN B N 1
ATOM 3100 C CA . GLN B 1 88 ? 14.922 4.57 3.117 1 93.31 88 GLN B CA 1
ATOM 3101 C C . GLN B 1 88 ? 14.805 5.918 3.83 1 93.31 88 GLN B C 1
ATOM 3103 O O . GLN B 1 88 ? 14.602 6.949 3.188 1 93.31 88 GLN B O 1
ATOM 3108 N N . ILE B 1 89 ? 14.914 5.863 5.133 1 95.56 89 ILE B N 1
ATOM 3109 C CA . ILE B 1 89 ? 14.82 7.094 5.914 1 95.56 89 ILE B CA 1
ATOM 3110 C C . ILE B 1 89 ? 15.992 8.008 5.586 1 95.56 89 ILE B C 1
ATOM 3112 O O . ILE B 1 89 ? 15.805 9.188 5.277 1 95.56 89 ILE B O 1
ATOM 3116 N N . VAL B 1 90 ? 17.172 7.469 5.605 1 93.56 90 VAL B N 1
ATOM 3117 C CA . VAL B 1 90 ? 18.375 8.25 5.352 1 93.56 90 VAL B CA 1
ATOM 3118 C C . VAL B 1 90 ? 18.328 8.836 3.943 1 93.56 90 VAL B C 1
ATOM 3120 O O . VAL B 1 90 ? 18.547 10.031 3.754 1 93.56 90 VAL B O 1
ATOM 3123 N N . LEU B 1 91 ? 18 8.023 3.023 1 88.31 91 LEU B N 1
ATOM 3124 C CA . LEU B 1 91 ? 17.953 8.484 1.641 1 88.31 91 LEU B CA 1
ATOM 3125 C C . LEU B 1 91 ? 16.844 9.508 1.445 1 88.31 91 LEU B C 1
ATOM 3127 O O . LEU B 1 91 ? 17 10.492 0.722 1 88.31 91 LEU B O 1
ATOM 3131 N N . GLY B 1 92 ? 15.703 9.203 2.045 1 88.88 92 GLY B N 1
ATOM 3132 C CA . GLY B 1 92 ? 14.594 10.141 1.958 1 88.88 92 GLY B CA 1
ATOM 3133 C C . GLY B 1 92 ? 14.922 11.5 2.537 1 88.88 92 GLY B C 1
ATOM 3134 O O . GLY B 1 92 ? 14.602 12.531 1.938 1 88.88 92 GLY B O 1
ATOM 3135 N N . VAL B 1 93 ? 15.555 11.531 3.652 1 91 93 VAL B N 1
ATOM 3136 C CA . VAL B 1 93 ? 15.93 12.781 4.309 1 91 93 VAL B CA 1
ATOM 3137 C C . VAL B 1 93 ? 16.969 13.516 3.467 1 91 93 VAL B C 1
ATOM 3139 O O . VAL B 1 93 ? 16.875 14.734 3.281 1 91 93 VAL B O 1
ATOM 3142 N N . ILE B 1 94 ? 17.938 12.766 2.992 1 86.38 94 ILE B N 1
ATOM 3143 C CA . ILE B 1 94 ? 18.969 13.375 2.154 1 86.38 94 ILE B CA 1
ATOM 3144 C C . ILE B 1 94 ? 18.312 14.039 0.941 1 86.38 94 ILE B C 1
ATOM 3146 O O . ILE B 1 94 ? 18.625 15.188 0.614 1 86.38 94 ILE B O 1
ATOM 3150 N N . LEU B 1 95 ? 17.391 13.375 0.34 1 82.06 95 LEU B N 1
ATOM 3151 C CA . LEU B 1 95 ? 16.719 13.922 -0.839 1 82.06 95 LEU B CA 1
ATOM 3152 C C . LEU B 1 95 ? 15.883 15.133 -0.476 1 82.06 95 LEU B C 1
ATOM 3154 O O . LEU B 1 95 ? 15.852 16.125 -1.22 1 82.06 95 LEU B O 1
ATOM 3158 N N . ALA B 1 96 ? 15.211 15.031 0.623 1 85.56 96 ALA B N 1
ATOM 3159 C CA . ALA B 1 96 ? 14.398 16.156 1.078 1 85.56 96 ALA B CA 1
ATOM 3160 C C . ALA B 1 96 ? 15.266 17.391 1.356 1 85.56 96 ALA B C 1
ATOM 3162 O O . ALA B 1 96 ? 14.875 18.516 1.036 1 85.56 96 ALA B O 1
ATOM 3163 N N . LEU B 1 97 ? 16.422 17.219 1.937 1 84.88 97 LEU B N 1
ATOM 3164 C CA . LEU B 1 97 ? 17.328 18.312 2.244 1 84.88 97 LEU B CA 1
ATOM 3165 C C . LEU B 1 97 ? 17.844 18.969 0.966 1 84.88 97 LEU B C 1
ATOM 3167 O O . LEU B 1 97 ? 17.953 20.203 0.899 1 84.88 97 LEU B O 1
ATOM 3171 N N . LEU B 1 98 ? 18.109 18.172 0.049 1 78.44 98 LEU B N 1
ATOM 3172 C CA . LEU B 1 98 ? 18.609 18.688 -1.224 1 78.44 98 LEU B CA 1
ATOM 3173 C C . LEU B 1 98 ? 17.547 19.516 -1.934 1 78.44 98 LEU B C 1
ATOM 3175 O O . LEU B 1 98 ? 17.859 20.531 -2.564 1 78.44 98 LEU B O 1
ATOM 3179 N N . LEU B 1 99 ? 16.375 19.094 -1.806 1 75.69 99 LEU B N 1
ATOM 3180 C CA . LEU B 1 99 ? 15.281 19.781 -2.488 1 75.69 99 LEU B CA 1
ATOM 3181 C C . LEU B 1 99 ? 14.859 21.031 -1.718 1 75.69 99 LEU B C 1
ATOM 3183 O O . LEU B 1 99 ? 14.32 21.969 -2.301 1 75.69 99 LEU B O 1
ATOM 3187 N N . ASN B 1 100 ? 14.922 20.875 -0.415 1 76 100 ASN B N 1
ATOM 3188 C CA . ASN B 1 100 ? 14.562 22 0.426 1 76 100 ASN B CA 1
ATOM 3189 C C . ASN B 1 100 ? 15.453 23.219 0.151 1 76 100 ASN B C 1
ATOM 3191 O O . ASN B 1 100 ? 15.055 24.359 0.374 1 76 100 ASN B O 1
ATOM 3195 N N . ALA B 1 101 ? 16.531 22.922 -0.262 1 62.56 101 ALA B N 1
ATOM 3196 C CA . ALA B 1 101 ? 17.453 24.016 -0.586 1 62.56 101 ALA B CA 1
ATOM 3197 C C . ALA B 1 101 ? 17 24.75 -1.843 1 62.56 101 ALA B C 1
ATOM 3199 O O . ALA B 1 101 ? 16.906 24.156 -2.918 1 62.56 101 ALA B O 1
ATOM 3200 N N . LYS B 1 102 ? 16.344 25.906 -1.856 1 56.22 102 LYS B N 1
ATOM 3201 C CA . LYS B 1 102 ? 15.875 27 -2.697 1 56.22 102 LYS B CA 1
ATOM 3202 C C . LYS B 1 102 ? 15.664 26.531 -4.137 1 56.22 102 LYS B C 1
ATOM 3204 O O . LYS B 1 102 ? 15.891 27.297 -5.078 1 56.22 102 LYS B O 1
ATOM 3209 N N . ILE B 1 103 ? 15.406 25.266 -4.336 1 53.75 103 ILE B N 1
ATOM 3210 C CA . ILE B 1 103 ? 15.32 24.953 -5.758 1 53.75 103 ILE B CA 1
ATOM 3211 C C . ILE B 1 103 ? 13.953 25.359 -6.297 1 53.75 103 ILE B C 1
ATOM 3213 O O . ILE B 1 103 ? 12.922 25.062 -5.684 1 53.75 103 ILE B O 1
ATOM 3217 N N . SER B 1 104 ? 13.797 26.359 -7.047 1 51.34 104 SER B N 1
ATOM 3218 C CA . SER B 1 104 ? 12.625 26.906 -7.723 1 51.34 104 SER B CA 1
ATOM 3219 C C . SER B 1 104 ? 11.828 25.812 -8.414 1 51.34 104 SER B C 1
ATOM 3221 O O . SER B 1 104 ? 10.688 26.016 -8.828 1 51.34 104 SER B O 1
ATOM 3223 N N . GLY B 1 105 ? 12.273 24.641 -8.617 1 54.88 105 GLY B N 1
ATOM 3224 C CA . GLY B 1 105 ? 11.609 23.641 -9.438 1 54.88 105 GLY B CA 1
ATOM 3225 C C . GLY B 1 105 ? 10.758 22.672 -8.633 1 54.88 105 GLY B C 1
ATOM 3226 O O . GLY B 1 105 ? 10.594 21.516 -9.016 1 54.88 105 GLY B O 1
ATOM 3227 N N . LEU B 1 106 ? 10.18 23.109 -7.566 1 58.34 106 LEU B N 1
ATOM 3228 C CA . LEU B 1 106 ? 9.438 22.234 -6.664 1 58.34 106 LEU B CA 1
ATOM 3229 C C . LEU B 1 106 ? 8.203 21.672 -7.355 1 58.34 106 LEU B C 1
ATOM 3231 O O . LEU B 1 106 ? 7.848 20.5 -7.141 1 58.34 106 LEU B O 1
ATOM 3235 N N . ARG B 1 107 ? 7.652 22.531 -8.203 1 59.25 107 ARG B N 1
ATOM 3236 C CA . ARG B 1 107 ? 6.461 22.062 -8.898 1 59.25 107 ARG B CA 1
ATOM 3237 C C . ARG B 1 107 ? 6.793 20.891 -9.82 1 59.25 107 ARG B C 1
ATOM 3239 O O . ARG B 1 107 ? 6.035 19.922 -9.906 1 59.25 107 ARG B O 1
ATOM 3246 N N . ILE B 1 108 ? 7.84 21.031 -10.508 1 61.84 108 ILE B N 1
ATOM 3247 C CA . ILE B 1 108 ? 8.242 20 -11.453 1 61.84 108 ILE B CA 1
ATOM 3248 C C . ILE B 1 108 ? 8.648 18.734 -10.695 1 61.84 108 ILE B C 1
ATOM 3250 O O . ILE B 1 108 ? 8.328 17.625 -11.125 1 61.84 108 ILE B O 1
ATOM 3254 N N . TYR B 1 109 ? 9.094 18.984 -9.586 1 60.22 109 TYR B N 1
ATOM 3255 C CA . TYR B 1 109 ? 9.586 17.859 -8.812 1 60.22 109 TYR B CA 1
ATOM 3256 C C . TYR B 1 109 ? 8.43 17.047 -8.242 1 60.22 109 TYR B C 1
ATOM 3258 O O . TYR B 1 109 ? 8.469 15.812 -8.25 1 60.22 109 TYR B O 1
ATOM 3266 N N . ARG B 1 110 ? 7.406 17.766 -7.824 1 59.94 110 ARG B N 1
ATOM 3267 C CA . ARG B 1 110 ? 6.254 17.062 -7.285 1 59.94 110 ARG B CA 1
ATOM 3268 C C . ARG B 1 110 ? 5.602 16.188 -8.352 1 59.94 110 ARG B C 1
ATOM 3270 O O . ARG B 1 110 ? 5.148 15.078 -8.062 1 59.94 110 ARG B O 1
ATOM 3277 N N . THR B 1 111 ? 5.762 16.672 -9.586 1 63.03 111 THR B N 1
ATOM 3278 C CA . THR B 1 111 ? 5.156 15.922 -10.68 1 63.03 111 THR B CA 1
ATOM 3279 C C . THR B 1 111 ? 5.977 14.672 -10.984 1 63.03 111 THR B C 1
ATOM 3281 O O . THR B 1 111 ? 5.422 13.586 -11.164 1 63.03 111 THR B O 1
ATOM 3284 N N . ILE B 1 112 ? 7.242 14.867 -11.023 1 63.22 112 ILE B N 1
ATOM 3285 C CA . ILE B 1 112 ? 8.133 13.773 -11.383 1 63.22 112 ILE B CA 1
ATOM 3286 C C . ILE B 1 112 ? 8.156 12.734 -10.258 1 63.22 112 ILE B C 1
ATOM 3288 O O . ILE B 1 112 ? 8.164 11.531 -10.516 1 63.22 112 ILE B O 1
ATOM 3292 N N . TYR B 1 113 ? 8.023 13.32 -9.156 1 61.16 113 TYR B N 1
ATOM 3293 C CA . TYR B 1 113 ? 8.156 12.461 -7.984 1 61.16 113 TYR B CA 1
ATOM 3294 C C . TYR B 1 113 ? 6.914 11.602 -7.793 1 61.16 113 TYR B C 1
ATOM 3296 O O . TYR B 1 113 ? 6.992 10.492 -7.254 1 61.16 113 TYR B O 1
ATOM 3304 N N . TYR B 1 114 ? 5.824 12.094 -8.32 1 62.09 114 TYR B N 1
ATOM 3305 C CA . TYR B 1 114 ? 4.594 11.344 -8.109 1 62.09 114 TYR B CA 1
ATOM 3306 C C . TYR B 1 114 ? 4.438 10.258 -9.172 1 62.09 114 TYR B C 1
ATOM 3308 O O . TYR B 1 114 ? 3.611 9.352 -9.023 1 62.09 114 TYR B O 1
ATOM 3316 N N . LEU B 1 115 ? 5.418 10.242 -10.086 1 69.81 115 LEU B N 1
ATOM 3317 C CA . LEU B 1 115 ? 5.305 9.305 -11.203 1 69.81 115 LEU B CA 1
ATOM 3318 C C . LEU B 1 115 ? 5.418 7.867 -10.711 1 69.81 115 LEU B C 1
ATOM 3320 O O . LEU B 1 115 ? 4.625 7.008 -11.109 1 69.81 115 LEU B O 1
ATOM 3324 N N . PRO B 1 116 ? 6.348 7.594 -9.766 1 66.19 116 PRO B N 1
ATOM 3325 C CA . PRO B 1 116 ? 6.449 6.215 -9.281 1 66.19 116 PRO B CA 1
ATOM 3326 C C . PRO B 1 116 ? 5.219 5.773 -8.492 1 66.19 116 PRO B C 1
ATOM 3328 O O . PRO B 1 116 ? 4.867 4.594 -8.508 1 66.19 116 PRO B O 1
ATOM 3331 N N . ALA B 1 117 ? 4.598 6.785 -7.926 1 65.94 117 ALA B N 1
ATOM 3332 C CA . ALA B 1 117 ? 3.441 6.465 -7.094 1 65.94 117 ALA B CA 1
ATOM 3333 C C . ALA B 1 117 ? 2.262 6.004 -7.945 1 65.94 117 ALA B C 1
ATOM 3335 O O . ALA B 1 117 ? 1.359 5.324 -7.449 1 65.94 117 ALA B O 1
ATOM 3336 N N . VAL B 1 118 ? 2.451 6.281 -9.234 1 73.81 118 VAL B N 1
ATOM 3337 C CA . VAL B 1 118 ? 1.347 5.984 -10.141 1 73.81 118 VAL B CA 1
ATOM 3338 C C . VAL B 1 118 ? 1.516 4.582 -10.719 1 73.81 118 VAL B C 1
ATOM 3340 O O . VAL B 1 118 ? 0.565 4.004 -11.25 1 73.81 118 VAL B O 1
ATOM 3343 N N . LEU B 1 119 ? 2.629 4.082 -10.383 1 82.06 119 LEU B N 1
ATOM 3344 C CA . LEU B 1 119 ? 2.854 2.734 -10.898 1 82.06 119 LEU B CA 1
ATOM 3345 C C . LEU B 1 119 ? 2.398 1.687 -9.883 1 82.06 119 LEU B C 1
ATOM 3347 O O . LEU B 1 119 ? 2.592 1.855 -8.68 1 82.06 119 LEU B O 1
ATOM 3351 N N . SER B 1 120 ? 1.767 0.647 -10.445 1 82.06 120 SER B N 1
ATOM 3352 C CA . SER B 1 120 ? 1.396 -0.454 -9.562 1 82.06 120 SER B CA 1
ATOM 3353 C C . SER B 1 120 ? 2.629 -1.179 -9.039 1 82.06 120 SER B C 1
ATOM 3355 O O . SER B 1 120 ? 3.707 -1.096 -9.633 1 82.06 120 SER B O 1
ATOM 3357 N N . GLY B 1 121 ? 2.457 -1.815 -7.898 1 85.31 121 GLY B N 1
ATOM 3358 C CA . GLY B 1 121 ? 3.523 -2.656 -7.375 1 85.31 121 GLY B CA 1
ATOM 3359 C C . GLY B 1 121 ? 3.988 -3.711 -8.359 1 85.31 121 GLY B C 1
ATOM 3360 O O . GLY B 1 121 ? 5.18 -4.016 -8.438 1 85.31 121 GLY B O 1
ATOM 3361 N N . VAL B 1 122 ? 3.078 -4.191 -9.156 1 89.62 122 VAL B N 1
ATOM 3362 C CA . VAL B 1 122 ? 3.393 -5.23 -10.13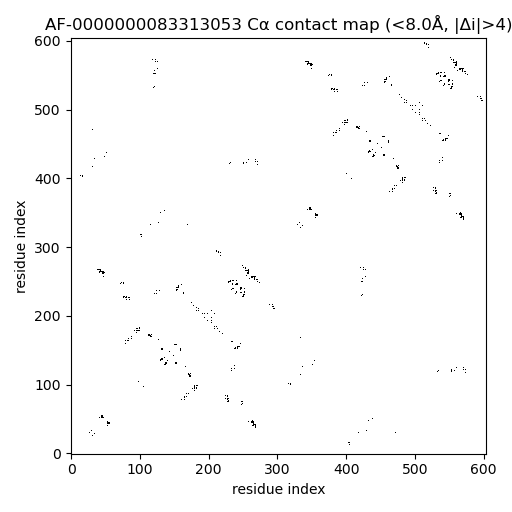3 1 89.62 122 VAL B CA 1
ATOM 3363 C C . VAL B 1 122 ? 4.234 -4.637 -11.258 1 89.62 122 VAL B C 1
ATOM 3365 O O . VAL B 1 122 ? 5.234 -5.23 -11.672 1 89.62 122 VAL B O 1
ATOM 3368 N N . ALA B 1 123 ? 3.82 -3.479 -11.695 1 87.12 123 ALA B N 1
ATOM 3369 C CA . ALA B 1 123 ? 4.578 -2.814 -12.758 1 87.12 123 ALA B CA 1
ATOM 3370 C C . ALA B 1 123 ? 5.992 -2.486 -12.289 1 87.12 123 ALA B C 1
ATOM 3372 O O . ALA B 1 123 ? 6.953 -2.625 -13.055 1 87.12 123 ALA B O 1
ATOM 3373 N N . VAL B 1 124 ? 6.07 -2.105 -11.102 1 87 124 VAL B N 1
ATOM 3374 C CA . VAL B 1 124 ? 7.387 -1.804 -10.547 1 87 124 VAL B CA 1
ATOM 3375 C C . VAL B 1 124 ? 8.219 -3.08 -10.477 1 87 124 VAL B C 1
ATOM 3377 O O . VAL B 1 124 ? 9.414 -3.068 -10.797 1 87 124 VAL B O 1
ATOM 3380 N N . ALA B 1 125 ? 7.594 -4.121 -10.07 1 88.5 125 ALA B N 1
ATOM 3381 C CA . ALA B 1 125 ? 8.297 -5.402 -10 1 88.5 125 ALA B CA 1
ATOM 3382 C C . ALA B 1 125 ? 8.781 -5.84 -11.375 1 88.5 125 ALA B C 1
ATOM 3384 O O . ALA B 1 125 ? 9.875 -6.395 -11.508 1 88.5 125 ALA B O 1
ATOM 3385 N N . LEU B 1 126 ? 7.965 -5.629 -12.352 1 85.19 126 LEU B N 1
ATOM 3386 C CA . LEU B 1 126 ? 8.336 -5.949 -13.727 1 85.19 126 LEU B CA 1
ATOM 3387 C C . LEU B 1 126 ? 9.57 -5.164 -14.148 1 85.19 126 LEU B C 1
ATOM 3389 O O . LEU B 1 126 ? 10.508 -5.73 -14.727 1 85.19 126 LEU B O 1
ATOM 3393 N N . LEU B 1 127 ? 9.555 -3.949 -13.852 1 84.56 127 LEU B N 1
ATOM 3394 C CA . LEU B 1 127 ? 10.664 -3.074 -14.203 1 84.56 127 LEU B CA 1
ATOM 3395 C C . LEU B 1 127 ? 11.953 -3.527 -13.508 1 84.56 127 LEU B C 1
ATOM 3397 O O . LEU B 1 127 ? 13 -3.615 -14.148 1 84.56 127 LEU B O 1
ATOM 3401 N N . TRP B 1 128 ? 11.828 -3.828 -12.344 1 87.62 128 TRP B N 1
ATOM 3402 C CA . TRP B 1 128 ? 13.023 -4.172 -11.578 1 87.62 128 TRP B CA 1
ATOM 3403 C C . TRP B 1 128 ? 13.508 -5.574 -11.93 1 87.62 128 TRP B C 1
ATOM 3405 O O . TRP B 1 128 ? 14.703 -5.863 -11.836 1 87.62 128 TRP B O 1
ATOM 3415 N N . ARG B 1 129 ? 12.625 -6.445 -12.273 1 86.75 129 ARG B N 1
ATOM 3416 C CA . ARG B 1 129 ? 13.055 -7.746 -12.766 1 86.75 129 ARG B CA 1
ATOM 3417 C C . ARG B 1 129 ? 13.945 -7.602 -13.992 1 86.75 129 ARG B C 1
ATOM 3419 O O . ARG B 1 129 ? 14.922 -8.344 -14.148 1 86.75 129 ARG B O 1
ATOM 3426 N N . TRP B 1 130 ? 13.562 -6.73 -14.789 1 82.56 130 TRP B N 1
ATOM 3427 C CA . TRP B 1 130 ? 14.375 -6.449 -15.969 1 82.56 130 TRP B CA 1
ATOM 3428 C C . TRP B 1 130 ? 15.711 -5.824 -15.578 1 82.56 130 TRP B C 1
ATOM 3430 O O . TRP B 1 130 ? 16.766 -6.191 -16.109 1 82.56 130 TRP B O 1
ATOM 3440 N N . ILE B 1 131 ? 15.68 -4.871 -14.711 1 86.75 131 ILE B N 1
ATOM 3441 C CA . ILE B 1 131 ? 16.875 -4.176 -14.266 1 86.75 131 ILE B CA 1
ATOM 3442 C C . ILE B 1 131 ? 17.859 -5.18 -13.664 1 86.75 131 ILE B C 1
ATOM 3444 O O . ILE B 1 131 ? 19.078 -5.074 -13.875 1 86.75 131 ILE B O 1
ATOM 3448 N N . PHE B 1 132 ? 17.328 -6.184 -13.008 1 90.5 132 PHE B N 1
ATOM 3449 C CA . PHE B 1 132 ? 18.156 -7.121 -12.258 1 90.5 132 PHE B CA 1
ATOM 3450 C C . PHE B 1 132 ? 18.547 -8.312 -13.125 1 90.5 132 PHE B C 1
ATOM 3452 O O . PHE B 1 132 ? 19.25 -9.219 -12.672 1 90.5 132 PHE B O 1
ATOM 3459 N N . SER B 1 133 ? 18.031 -8.289 -14.359 1 87.31 133 SER B N 1
ATOM 3460 C CA . SER B 1 133 ? 18.391 -9.391 -15.242 1 87.31 133 SER B CA 1
ATOM 3461 C C . SER B 1 133 ? 19.906 -9.547 -15.344 1 87.31 133 SER B C 1
ATOM 3463 O O . SER B 1 133 ? 20.625 -8.562 -15.492 1 87.31 133 SER B O 1
ATOM 3465 N N . LYS B 1 134 ? 20.297 -10.812 -15.219 1 86.25 134 LYS B N 1
ATOM 3466 C CA . LYS B 1 134 ? 21.734 -11.07 -15.25 1 86.25 134 LYS B CA 1
ATOM 3467 C C . LYS B 1 134 ? 22.312 -10.75 -16.625 1 86.25 134 LYS B C 1
ATOM 3469 O O . LYS B 1 134 ? 23.375 -10.125 -16.719 1 86.25 134 LYS B O 1
ATOM 3474 N N . GLU B 1 135 ? 21.656 -11.133 -17.625 1 82.38 135 GLU B N 1
ATOM 3475 C CA . GLU B 1 135 ? 22.203 -11.062 -18.984 1 82.38 135 GLU B CA 1
ATOM 3476 C C . GLU B 1 135 ? 21.906 -9.711 -19.625 1 82.38 135 GLU B C 1
ATOM 3478 O O . GLU B 1 135 ? 22.766 -9.172 -20.344 1 82.38 135 GLU B O 1
ATOM 3483 N N . PHE B 1 136 ? 20.766 -9.102 -19.281 1 77.44 136 PHE B N 1
ATOM 3484 C CA . PHE B 1 136 ? 20.359 -7.938 -20.047 1 77.44 136 PHE B CA 1
ATOM 3485 C C . PHE B 1 136 ? 19.969 -6.781 -19.141 1 77.44 136 PHE B C 1
ATOM 3487 O O . PHE B 1 136 ? 19.484 -5.754 -19.609 1 77.44 136 PHE B O 1
ATOM 3494 N N . GLY B 1 137 ? 20.312 -6.898 -17.922 1 81.81 137 GLY B N 1
ATOM 3495 C CA . GLY B 1 137 ? 19.844 -5.902 -16.969 1 81.81 137 GLY B CA 1
ATOM 3496 C C . GLY B 1 137 ? 20.672 -4.629 -16.984 1 81.81 137 GLY B C 1
ATOM 3497 O O . GLY B 1 137 ? 21.875 -4.668 -17.25 1 81.81 137 GLY B O 1
ATOM 3498 N N . LEU B 1 138 ? 20.031 -3.574 -16.703 1 81.56 138 LEU B N 1
ATOM 3499 C CA . LEU B 1 138 ? 20.656 -2.258 -16.688 1 81.56 138 LEU B CA 1
ATOM 3500 C C . LEU B 1 138 ? 21.734 -2.18 -15.617 1 81.56 138 LEU B C 1
ATOM 3502 O O . LEU B 1 138 ? 22.75 -1.519 -15.812 1 81.56 138 LEU B O 1
ATOM 3506 N N . LEU B 1 139 ? 21.484 -2.809 -14.531 1 85.56 139 LEU B N 1
ATOM 3507 C CA . LEU B 1 139 ? 22.438 -2.727 -13.438 1 85.56 139 LEU B CA 1
ATOM 3508 C C . LEU B 1 139 ? 23.75 -3.414 -13.797 1 85.56 139 LEU B C 1
ATOM 3510 O O . LEU B 1 139 ? 24.828 -2.863 -13.57 1 85.56 139 LEU B O 1
ATOM 3514 N N . ASN B 1 140 ? 23.594 -4.578 -14.32 1 88.38 140 ASN B N 1
ATOM 3515 C CA . ASN B 1 140 ? 24.797 -5.285 -14.734 1 88.38 140 ASN B CA 1
ATOM 3516 C C . ASN B 1 140 ? 25.484 -4.598 -15.914 1 88.38 140 ASN B C 1
ATOM 3518 O O . ASN B 1 140 ? 26.703 -4.613 -16.031 1 88.38 140 ASN B O 1
ATOM 3522 N N . LEU B 1 141 ? 24.703 -4.012 -16.797 1 83.5 141 LEU B N 1
ATOM 3523 C CA . LEU B 1 141 ? 25.297 -3.215 -17.875 1 83.5 141 LEU B CA 1
ATOM 3524 C C . LEU B 1 141 ? 26.125 -2.07 -17.297 1 83.5 141 LEU B C 1
ATOM 3526 O O . LEU B 1 141 ? 27.25 -1.831 -17.75 1 83.5 141 LEU B O 1
ATOM 3530 N N . GLY B 1 142 ? 25.594 -1.41 -16.359 1 83.75 142 GLY B N 1
ATOM 3531 C CA . GLY B 1 142 ? 26.328 -0.337 -15.719 1 83.75 142 GLY B CA 1
ATOM 3532 C C . GLY B 1 142 ? 27.594 -0.814 -15.023 1 83.75 142 GLY B C 1
ATOM 3533 O O . GLY B 1 142 ? 28.641 -0.175 -15.125 1 83.75 142 GLY B O 1
ATOM 3534 N N . LEU B 1 143 ? 27.453 -1.858 -14.352 1 88.38 143 LEU B N 1
ATOM 3535 C CA . LEU B 1 143 ? 28.609 -2.426 -13.664 1 88.38 143 LEU B CA 1
ATOM 3536 C C . LEU B 1 143 ? 29.688 -2.838 -14.664 1 88.38 143 LEU B C 1
ATOM 3538 O O . LEU B 1 143 ? 30.891 -2.75 -14.367 1 88.38 143 LEU B O 1
ATOM 3542 N N . SER B 1 144 ? 29.297 -3.314 -15.805 1 89.62 144 SER B N 1
ATOM 3543 C CA . SER B 1 144 ? 30.234 -3.752 -16.828 1 89.62 144 SER B CA 1
ATOM 3544 C C . SER B 1 144 ? 31.109 -2.596 -17.297 1 89.62 144 SER B C 1
ATOM 3546 O O . SER B 1 144 ? 32.281 -2.797 -17.656 1 89.62 144 SER B O 1
ATOM 3548 N N . PHE B 1 145 ? 30.609 -1.413 -17.297 1 88.69 145 PHE B N 1
ATOM 3549 C CA . PHE B 1 145 ? 31.391 -0.243 -17.672 1 88.69 145 PHE B CA 1
ATOM 3550 C C . PHE B 1 145 ? 32.531 -0.02 -16.688 1 88.69 145 PHE B C 1
ATOM 3552 O O . PHE B 1 145 ? 33.531 0.61 -17.016 1 88.69 145 PHE B O 1
ATOM 3559 N N . LEU B 1 146 ? 32.344 -0.532 -15.492 1 91.38 146 LEU B N 1
ATOM 3560 C CA . LEU B 1 146 ? 33.375 -0.399 -14.469 1 91.38 146 LEU B CA 1
ATOM 3561 C C . LEU B 1 146 ? 34.25 -1.654 -14.398 1 91.38 146 LEU B C 1
ATOM 3563 O O . LEU B 1 146 ? 35.094 -1.782 -13.516 1 91.38 146 LEU B O 1
ATOM 3567 N N . GLY B 1 147 ? 33.969 -2.594 -15.273 1 91.88 147 GLY B N 1
ATOM 3568 C CA . GLY B 1 147 ? 34.719 -3.828 -15.328 1 91.88 147 GLY B CA 1
ATOM 3569 C C . GLY B 1 147 ? 34.281 -4.863 -14.32 1 91.88 147 GLY B C 1
ATOM 3570 O O . GLY B 1 147 ? 35 -5.816 -14.031 1 91.88 147 GLY B O 1
ATOM 3571 N N . ILE B 1 148 ? 33.125 -4.656 -13.766 1 92.38 148 ILE B N 1
ATOM 3572 C CA . ILE B 1 148 ? 32.625 -5.566 -12.75 1 92.38 148 ILE B CA 1
ATOM 3573 C C . ILE B 1 148 ? 31.578 -6.496 -13.375 1 92.38 148 ILE B C 1
ATOM 3575 O O . ILE B 1 148 ? 30.672 -6.043 -14.062 1 92.38 148 ILE B O 1
ATOM 3579 N N . GLU B 1 149 ? 31.859 -7.773 -13.219 1 91.81 149 GLU B N 1
ATOM 3580 C CA . GLU B 1 149 ? 30.828 -8.727 -13.625 1 91.81 149 GLU B CA 1
ATOM 3581 C C . GLU B 1 149 ? 29.719 -8.812 -12.586 1 91.81 149 GLU B C 1
ATOM 3583 O O . GLU B 1 149 ? 29.938 -9.312 -11.477 1 91.81 149 GLU B O 1
ATOM 3588 N N . GLY B 1 150 ? 28.594 -8.414 -12.906 1 91.44 150 GLY B N 1
ATOM 3589 C CA . GLY B 1 150 ? 27.469 -8.383 -11.984 1 91.44 150 GLY B CA 1
ATOM 3590 C C . GLY B 1 150 ? 26.953 -9.758 -11.625 1 91.44 150 GLY B C 1
ATOM 3591 O O . GLY B 1 150 ? 27.016 -10.688 -12.43 1 91.44 150 GLY B O 1
ATOM 3592 N N . PRO B 1 151 ? 26.484 -9.922 -10.477 1 92.88 151 PRO B N 1
ATOM 3593 C CA . PRO B 1 151 ? 25.938 -11.203 -10.031 1 92.88 151 PRO B CA 1
ATOM 3594 C C . PRO B 1 151 ? 24.531 -11.477 -10.586 1 92.88 151 PRO B C 1
ATOM 3596 O O . PRO B 1 151 ? 24.016 -10.688 -11.383 1 92.88 151 PRO B O 1
ATOM 3599 N N . GLY B 1 152 ? 24.047 -12.766 -10.344 1 94.19 152 GLY B N 1
ATOM 3600 C CA . GLY B 1 152 ? 22.625 -13.031 -10.539 1 94.19 152 GLY B CA 1
ATOM 3601 C C . GLY B 1 152 ? 21.766 -12.438 -9.438 1 94.19 152 GLY B C 1
ATOM 3602 O O . GLY B 1 152 ? 21.375 -13.148 -8.508 1 94.19 152 GLY B O 1
ATOM 3603 N N . TRP B 1 153 ? 21.484 -11.211 -9.555 1 94.69 153 TRP B N 1
ATOM 3604 C CA . TRP B 1 153 ? 20.828 -10.43 -8.508 1 94.69 153 TRP B CA 1
ATOM 3605 C C . TRP B 1 153 ? 19.641 -11.188 -7.918 1 94.69 153 TRP B C 1
ATOM 3607 O O . TRP B 1 153 ? 19.422 -11.156 -6.703 1 94.69 153 TRP B O 1
ATOM 3617 N N . LEU B 1 154 ? 18.906 -11.898 -8.781 1 95 154 LEU B N 1
ATOM 3618 C CA . LEU B 1 154 ? 17.688 -12.562 -8.32 1 95 154 LEU B CA 1
ATOM 3619 C C . LEU B 1 154 ? 17.875 -14.07 -8.266 1 95 154 LEU B C 1
ATOM 3621 O O . LEU B 1 154 ? 17.062 -14.789 -7.676 1 95 154 LEU B O 1
ATOM 3625 N N . THR B 1 155 ? 18.984 -14.562 -8.844 1 94.06 155 THR B N 1
ATOM 3626 C CA . THR B 1 155 ? 19.172 -16 -8.961 1 94.06 155 THR B CA 1
ATOM 3627 C C . THR B 1 155 ? 20.266 -16.484 -8.016 1 94.06 155 THR B C 1
ATOM 3629 O O . THR B 1 155 ? 20.406 -17.688 -7.793 1 94.06 155 THR B O 1
ATOM 3632 N N . ASP B 1 156 ? 21 -15.57 -7.48 1 96.12 156 ASP B N 1
ATOM 3633 C CA . ASP B 1 156 ? 22.031 -15.875 -6.492 1 96.12 156 ASP B CA 1
ATOM 3634 C C . ASP B 1 156 ? 21.516 -15.641 -5.07 1 96.12 156 ASP B C 1
ATOM 3636 O O . ASP B 1 156 ? 21.125 -14.523 -4.723 1 96.12 156 ASP B O 1
ATOM 3640 N N . PRO B 1 157 ? 21.562 -16.719 -4.23 1 96.44 157 PRO B N 1
ATOM 3641 C CA . PRO B 1 157 ? 21.016 -16.594 -2.875 1 96.44 157 PRO B CA 1
ATOM 3642 C C . PRO B 1 157 ? 21.734 -15.531 -2.043 1 96.44 157 PRO B C 1
ATOM 3644 O O . PRO B 1 157 ? 21.125 -14.945 -1.139 1 96.44 157 PRO B O 1
ATOM 3647 N N . ASP B 1 158 ? 22.922 -15.203 -2.412 1 96.19 158 ASP B N 1
ATOM 3648 C CA . ASP B 1 158 ? 23.703 -14.234 -1.63 1 96.19 158 ASP B CA 1
ATOM 3649 C C . ASP B 1 158 ? 23.312 -12.805 -1.998 1 96.19 158 ASP B C 1
ATOM 3651 O O . ASP B 1 158 ? 23.609 -11.867 -1.247 1 96.19 158 ASP B O 1
ATOM 3655 N N . TRP B 1 159 ? 22.594 -12.648 -3.152 1 96.44 159 TRP B N 1
ATOM 3656 C CA . TRP B 1 159 ? 22.375 -11.289 -3.629 1 96.44 159 TRP B CA 1
ATOM 3657 C C . TRP B 1 159 ? 20.875 -10.977 -3.686 1 96.44 159 TRP B C 1
ATOM 3659 O O . TRP B 1 159 ? 20.484 -9.805 -3.758 1 96.44 159 TRP B O 1
ATOM 3669 N N . ALA B 1 160 ? 20.062 -12.008 -3.65 1 97.44 160 ALA B N 1
ATOM 3670 C CA . ALA B 1 160 ? 18.641 -11.844 -3.918 1 97.44 160 ALA B CA 1
ATOM 3671 C C . ALA B 1 160 ? 18 -10.898 -2.908 1 97.44 160 ALA B C 1
ATOM 3673 O O . ALA B 1 160 ? 17.234 -10 -3.283 1 97.44 160 ALA B O 1
ATOM 3674 N N . LEU B 1 161 ? 18.328 -11.102 -1.63 1 97.81 161 LEU B N 1
ATOM 3675 C CA . LEU B 1 161 ? 17.75 -10.234 -0.605 1 97.81 161 LEU B CA 1
ATOM 3676 C C . LEU B 1 161 ? 18.219 -8.797 -0.782 1 97.81 161 LEU B C 1
ATOM 3678 O O . LEU B 1 161 ? 17.438 -7.859 -0.627 1 97.81 161 LEU B O 1
ATOM 3682 N N . TRP B 1 162 ? 19.438 -8.578 -1.136 1 96.31 162 TRP B N 1
ATOM 3683 C CA . TRP B 1 162 ? 19.984 -7.246 -1.348 1 96.31 162 TRP B CA 1
ATOM 3684 C C . TRP B 1 162 ? 19.328 -6.574 -2.551 1 96.31 162 TRP B C 1
ATOM 3686 O O . TRP B 1 162 ? 19.141 -5.355 -2.562 1 96.31 162 TRP B O 1
ATOM 3696 N N . ALA B 1 163 ? 19.047 -7.391 -3.557 1 95.56 163 ALA B N 1
ATOM 3697 C CA . ALA B 1 163 ? 18.344 -6.859 -4.723 1 95.56 163 ALA B CA 1
ATOM 3698 C C . ALA B 1 163 ? 16.984 -6.297 -4.332 1 95.56 163 ALA B C 1
ATOM 3700 O O . ALA B 1 163 ? 16.609 -5.203 -4.762 1 95.56 163 ALA B O 1
ATOM 3701 N N . LEU B 1 164 ? 16.297 -7.055 -3.455 1 96.19 164 LEU B N 1
ATOM 3702 C CA . LEU B 1 164 ? 14.977 -6.598 -3.025 1 96.19 164 LEU B CA 1
ATOM 3703 C C . LEU B 1 164 ? 15.094 -5.367 -2.127 1 96.19 164 LEU B C 1
ATOM 3705 O O . LEU B 1 164 ? 14.227 -4.492 -2.152 1 96.19 164 LEU B O 1
ATOM 3709 N N . ILE B 1 165 ? 16.156 -5.281 -1.339 1 96.38 165 ILE B N 1
ATOM 3710 C CA . ILE B 1 165 ? 16.391 -4.105 -0.509 1 96.38 165 ILE B CA 1
ATOM 3711 C C . ILE B 1 165 ? 16.656 -2.891 -1.397 1 96.38 165 ILE B C 1
ATOM 3713 O O . ILE B 1 165 ? 16.109 -1.814 -1.168 1 96.38 165 ILE B O 1
ATOM 3717 N N . LEU B 1 166 ? 17.453 -3.115 -2.395 1 91.31 166 LEU B N 1
ATOM 3718 C CA . LEU B 1 166 ? 17.734 -2.035 -3.332 1 91.31 166 LEU B CA 1
ATOM 3719 C C . LEU B 1 166 ? 16.438 -1.549 -4 1 91.31 166 LEU B C 1
ATOM 3721 O O . LEU B 1 166 ? 16.234 -0.343 -4.152 1 91.31 166 LEU B O 1
ATOM 3725 N N . MET B 1 167 ? 15.648 -2.498 -4.438 1 89.56 167 MET B N 1
ATOM 3726 C CA . MET B 1 167 ? 14.375 -2.166 -5.074 1 89.56 167 MET B CA 1
ATOM 3727 C C . MET B 1 167 ? 13.5 -1.341 -4.141 1 89.56 167 MET B C 1
ATOM 3729 O O . MET B 1 167 ? 12.789 -0.435 -4.586 1 89.56 167 MET B O 1
ATOM 3733 N N . SER B 1 168 ? 13.539 -1.652 -2.84 1 90.75 168 SER B N 1
ATOM 3734 C CA . SER B 1 168 ? 12.695 -0.965 -1.867 1 90.75 168 SER B CA 1
ATOM 3735 C C . SER B 1 168 ? 13.023 0.523 -1.806 1 90.75 168 SER B C 1
ATOM 3737 O O . SER B 1 168 ? 12.188 1.331 -1.388 1 90.75 168 SER B O 1
ATOM 3739 N N . LEU B 1 169 ? 14.172 0.905 -2.207 1 86.62 169 LEU B N 1
ATOM 3740 C CA . LEU B 1 169 ? 14.602 2.297 -2.15 1 86.62 169 LEU B CA 1
ATOM 3741 C C . LEU B 1 169 ? 13.922 3.125 -3.23 1 86.62 169 LEU B C 1
ATOM 3743 O O . LEU B 1 169 ? 13.914 4.355 -3.166 1 86.62 169 LEU B O 1
ATOM 3747 N N . TRP B 1 170 ? 13.391 2.363 -4.117 1 78.75 170 TRP B N 1
ATOM 3748 C CA . TRP B 1 170 ? 12.625 3.018 -5.172 1 78.75 170 TRP B CA 1
ATOM 3749 C C . TRP B 1 170 ? 11.445 3.791 -4.586 1 78.75 170 TRP B C 1
ATOM 3751 O O . TRP B 1 170 ? 11.07 4.848 -5.102 1 78.75 170 TRP B O 1
ATOM 3761 N N . GLY B 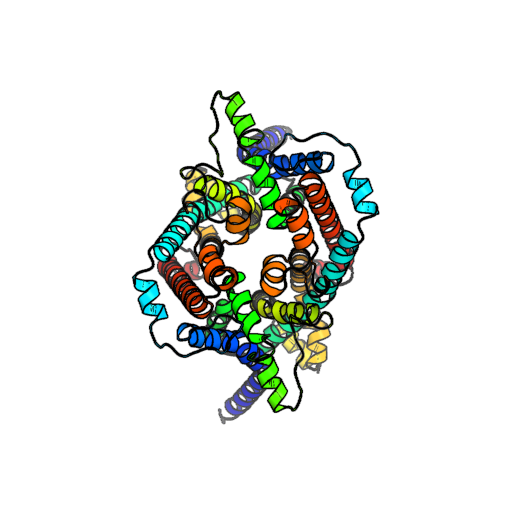1 171 ? 10.867 3.406 -3.48 1 77 171 GLY B N 1
ATOM 3762 C CA . GLY B 1 171 ? 9.68 3.988 -2.881 1 77 171 GLY B CA 1
ATOM 3763 C C . GLY B 1 171 ? 9.977 5.176 -1.987 1 77 171 GLY B C 1
ATOM 37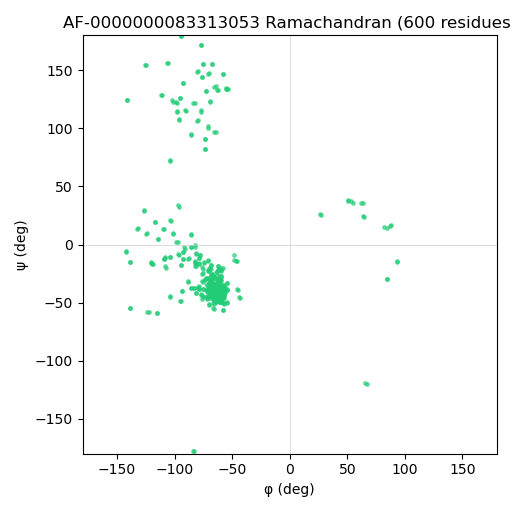64 O O . GLY B 1 171 ? 9.078 5.727 -1.349 1 77 171 GLY B O 1
ATOM 3765 N N . VAL B 1 172 ? 11.188 5.688 -1.951 1 83.25 172 VAL B N 1
ATOM 3766 C CA . VAL B 1 172 ? 11.609 6.719 -1.013 1 83.25 172 VAL B CA 1
ATOM 3767 C C . VAL B 1 172 ? 10.953 8.047 -1.373 1 83.25 172 VAL B C 1
ATOM 3769 O O . VAL B 1 172 ? 10.828 8.938 -0.527 1 83.25 172 VAL B O 1
ATOM 3772 N N . GLY B 1 173 ? 10.523 8.195 -2.604 1 76.44 173 GLY B N 1
ATOM 3773 C CA . GLY B 1 173 ? 9.906 9.43 -3.051 1 76.44 173 GLY B CA 1
ATOM 3774 C C . GLY B 1 173 ? 8.727 9.852 -2.193 1 76.44 173 GLY B C 1
ATOM 3775 O O . GLY B 1 173 ? 8.562 11.031 -1.881 1 76.44 173 GLY B O 1
ATOM 3776 N N . ASP B 1 174 ? 7.918 8.906 -1.764 1 76.69 174 ASP B N 1
ATOM 3777 C CA . ASP B 1 174 ? 6.746 9.211 -0.948 1 76.69 174 ASP B CA 1
ATOM 3778 C C . ASP B 1 174 ? 7.148 9.828 0.387 1 76.69 174 ASP B C 1
ATOM 3780 O O . ASP B 1 174 ? 6.582 10.836 0.808 1 76.69 174 ASP B O 1
ATOM 3784 N N . SER B 1 175 ? 8.148 9.227 1.008 1 85.25 175 SER B N 1
ATOM 3785 C CA . SER B 1 175 ? 8.578 9.727 2.309 1 85.25 175 SER B CA 1
ATOM 3786 C C . SER B 1 175 ? 9.344 11.039 2.17 1 85.25 175 SER B C 1
ATOM 3788 O O . SER B 1 175 ? 9.297 11.891 3.062 1 85.25 175 SER B O 1
ATOM 3790 N N . MET B 1 176 ? 9.992 11.188 1.084 1 84.25 176 MET B N 1
ATOM 3791 C CA . MET B 1 176 ? 10.75 12.406 0.836 1 84.25 176 MET B CA 1
ATOM 3792 C C . MET B 1 176 ? 9.844 13.633 0.864 1 84.25 176 MET B C 1
ATOM 3794 O O . MET B 1 176 ? 10.203 14.656 1.438 1 84.25 176 MET B O 1
ATOM 3798 N N . VAL B 1 177 ? 8.742 13.477 0.254 1 78.38 177 VAL B N 1
ATOM 3799 C CA . VAL B 1 177 ? 7.793 14.586 0.216 1 78.38 177 VAL B CA 1
ATOM 3800 C C . VAL B 1 177 ? 7.359 14.945 1.636 1 78.38 177 VAL B C 1
ATOM 3802 O O . VAL B 1 177 ? 7.215 16.125 1.971 1 78.38 177 VAL B O 1
ATOM 3805 N N . ILE B 1 178 ? 7.199 13.93 2.395 1 83 178 ILE B N 1
ATOM 3806 C CA . ILE B 1 178 ? 6.785 14.141 3.779 1 83 178 ILE B CA 1
ATOM 3807 C C . ILE B 1 178 ? 7.91 14.812 4.555 1 83 178 ILE B C 1
ATOM 3809 O O . ILE B 1 178 ? 7.672 15.758 5.312 1 83 178 ILE B O 1
ATOM 3813 N N . TYR B 1 179 ? 9.125 14.375 4.297 1 90.69 179 TYR B N 1
ATOM 3814 C CA . TYR B 1 179 ? 10.273 14.992 4.953 1 90.69 179 TYR B CA 1
ATOM 3815 C C . TYR B 1 179 ? 10.438 16.438 4.516 1 90.69 179 TYR B C 1
ATOM 3817 O O . TYR B 1 179 ? 10.781 17.312 5.328 1 90.69 179 TYR B O 1
ATOM 3825 N N . LEU B 1 180 ? 10.219 16.656 3.281 1 84.69 180 LEU B N 1
ATOM 3826 C CA . LEU B 1 180 ? 10.328 18.016 2.748 1 84.69 180 LEU B CA 1
ATOM 3827 C C . LEU B 1 180 ? 9.312 18.953 3.408 1 84.69 180 LEU B C 1
ATOM 3829 O O . LEU B 1 180 ? 9.648 20.078 3.785 1 84.69 180 LEU B O 1
ATOM 3833 N N . ALA B 1 181 ? 8.141 18.422 3.492 1 80.56 181 ALA B N 1
ATOM 3834 C CA . ALA B 1 181 ? 7.109 19.203 4.176 1 80.56 181 ALA B CA 1
ATOM 3835 C C . ALA B 1 181 ? 7.508 19.5 5.621 1 80.56 181 ALA B C 1
ATOM 3837 O O . ALA B 1 181 ? 7.289 20.594 6.125 1 80.56 181 ALA B O 1
ATOM 3838 N N . GLY B 1 182 ? 8.062 18.484 6.262 1 87 182 GLY B N 1
ATOM 3839 C CA . GLY B 1 182 ? 8.555 18.688 7.617 1 87 182 GLY B CA 1
ATOM 3840 C C . GLY B 1 182 ? 9.656 19.719 7.707 1 87 182 GLY B C 1
ATOM 3841 O O . GLY B 1 182 ? 9.672 20.547 8.617 1 87 182 GLY B O 1
ATOM 3842 N N . LEU B 1 183 ? 10.484 19.75 6.793 1 89.94 183 LEU B N 1
ATOM 3843 C CA . LEU B 1 183 ? 11.609 20.688 6.75 1 89.94 183 LEU B CA 1
ATOM 3844 C C . LEU B 1 183 ? 11.117 22.125 6.527 1 89.94 183 LEU B C 1
ATOM 3846 O O . LEU B 1 183 ? 11.633 23.062 7.129 1 89.94 183 LEU B O 1
ATOM 3850 N N . GLN B 1 184 ? 10.172 22.172 5.684 1 85.56 184 GLN B N 1
ATOM 3851 C CA . GLN B 1 184 ? 9.641 23.484 5.348 1 85.56 184 GLN B CA 1
ATOM 3852 C C . GLN B 1 184 ? 8.891 24.094 6.527 1 85.56 184 GLN B C 1
ATOM 3854 O O . GLN B 1 184 ? 8.68 25.312 6.578 1 85.56 184 GLN B O 1
ATOM 3859 N N . GLY B 1 185 ? 8.555 23.234 7.422 1 86.06 185 GLY B N 1
ATOM 3860 C CA . GLY B 1 185 ? 7.871 23.719 8.617 1 86.06 185 GLY B CA 1
ATOM 3861 C C . GLY B 1 185 ? 8.812 24.281 9.656 1 86.06 185 GLY B C 1
ATOM 3862 O O . GLY B 1 185 ? 8.375 24.938 10.609 1 86.06 185 GLY B O 1
ATOM 3863 N N . ILE B 1 186 ? 10.078 24.156 9.469 1 89.25 186 ILE B N 1
ATOM 3864 C CA . ILE B 1 186 ? 11.07 24.656 10.422 1 89.25 186 ILE B CA 1
ATOM 3865 C C . ILE B 1 186 ? 11.328 26.141 10.156 1 89.25 186 ILE B C 1
ATOM 3867 O O . ILE B 1 186 ? 11.672 26.516 9.039 1 89.25 186 ILE B O 1
ATOM 3871 N N . PRO B 1 187 ? 11.102 26.922 11.125 1 91.25 187 PRO B N 1
ATOM 3872 C CA . PRO B 1 187 ? 11.32 28.359 10.945 1 91.25 187 PRO B CA 1
ATOM 3873 C C . PRO B 1 187 ? 12.734 28.688 10.469 1 91.25 187 PRO B C 1
ATOM 3875 O O . PRO B 1 187 ? 13.711 28.203 11.055 1 91.25 187 PRO B O 1
ATOM 3878 N N . THR B 1 188 ? 12.758 29.5 9.531 1 89.06 188 THR B N 1
ATOM 3879 C CA . THR B 1 188 ? 14.031 29.875 8.945 1 89.06 188 THR B CA 1
ATOM 3880 C C . THR B 1 188 ? 14.867 30.688 9.938 1 89.06 188 THR B C 1
ATOM 3882 O O . THR B 1 188 ? 16.094 30.688 9.875 1 89.06 188 THR B O 1
ATOM 3885 N N . GLU B 1 189 ? 14.164 31.281 10.797 1 92.62 189 GLU B N 1
ATOM 3886 C CA . GLU B 1 189 ? 14.82 32.125 11.789 1 92.62 189 GLU B CA 1
ATOM 3887 C C . GLU B 1 189 ? 15.789 31.328 12.641 1 92.62 189 GLU B C 1
ATOM 3889 O O . GLU B 1 189 ? 16.812 31.844 13.086 1 92.62 189 GLU B O 1
ATOM 3894 N N . LEU B 1 190 ? 15.484 30.109 12.828 1 92.56 190 LEU B N 1
ATOM 3895 C CA . LEU B 1 190 ? 16.359 29.25 13.625 1 92.56 190 LEU B CA 1
ATOM 3896 C C . LEU B 1 190 ? 17.688 29.031 12.922 1 92.56 190 LEU B C 1
ATOM 3898 O O . LEU B 1 190 ? 18.734 29.016 13.57 1 92.56 190 LEU B O 1
ATOM 3902 N N . TYR B 1 191 ? 17.672 29 11.68 1 89.69 191 TYR B N 1
ATOM 3903 C CA . TYR B 1 191 ? 18.875 28.781 10.906 1 89.69 191 TYR B CA 1
ATOM 3904 C C . TYR B 1 191 ? 19.703 30.062 10.805 1 89.69 191 TYR B C 1
ATOM 3906 O O . TYR B 1 191 ? 20.938 30.031 10.883 1 89.69 191 TYR B O 1
ATOM 3914 N N . GLU B 1 192 ? 18.984 31.172 10.656 1 91.31 192 GLU B N 1
ATOM 3915 C CA . GLU B 1 192 ? 19.656 32.469 10.594 1 91.31 192 GLU B CA 1
ATOM 3916 C C . GLU B 1 192 ? 20.391 32.781 11.891 1 91.31 192 GLU B C 1
ATOM 3918 O O . GLU B 1 192 ? 21.531 33.25 11.875 1 91.31 192 GLU B O 1
ATOM 3923 N N . ALA B 1 193 ? 19.688 32.469 12.906 1 94.12 193 ALA B N 1
ATOM 3924 C CA . ALA B 1 193 ? 20.297 32.688 14.219 1 94.12 193 ALA B CA 1
ATOM 3925 C C . ALA B 1 193 ? 21.531 31.828 14.398 1 94.12 193 ALA B C 1
ATOM 3927 O O . ALA B 1 193 ? 22.547 32.281 14.938 1 94.12 193 ALA B O 1
ATOM 3928 N N . ALA B 1 194 ? 21.484 30.641 13.969 1 93.19 194 ALA B N 1
ATOM 3929 C CA . ALA B 1 194 ? 22.609 29.719 14.094 1 93.19 194 ALA B CA 1
ATOM 3930 C C . ALA B 1 194 ? 23.781 30.156 13.219 1 93.19 194 ALA B C 1
ATOM 3932 O O . ALA B 1 194 ? 24.938 29.984 13.594 1 93.19 194 ALA B O 1
ATOM 3933 N N . GLU B 1 195 ? 23.438 30.719 12.117 1 90.88 195 GLU B N 1
ATOM 3934 C CA . GLU B 1 195 ? 24.469 31.219 11.211 1 90.88 195 GLU B CA 1
ATOM 3935 C C . GLU B 1 195 ? 25.203 32.406 11.82 1 90.88 195 GLU B C 1
ATOM 3937 O O . GLU B 1 195 ? 26.422 32.531 11.656 1 90.88 195 GLU B O 1
ATOM 3942 N N . VAL B 1 196 ? 24.453 33.188 12.438 1 93.06 196 VAL B N 1
ATOM 3943 C CA . VAL B 1 196 ? 25.047 34.312 13.125 1 93.06 196 VAL B CA 1
ATOM 3944 C C . VAL B 1 196 ? 26 33.844 14.219 1 93.06 196 VAL B C 1
ATOM 3946 O O . VAL B 1 196 ? 27.062 34.438 14.43 1 93.06 196 VAL B O 1
ATOM 3949 N N . ASP B 1 197 ? 25.703 32.719 14.82 1 94.25 197 ASP B N 1
ATOM 3950 C CA . ASP B 1 197 ? 26.516 32.125 15.883 1 94.25 197 ASP B CA 1
ATOM 3951 C C . ASP B 1 197 ? 27.688 31.328 15.297 1 94.25 197 ASP B C 1
ATOM 3953 O O . ASP B 1 197 ? 28.484 30.75 16.047 1 94.25 197 ASP B O 1
ATOM 3957 N N . GLY B 1 198 ? 27.734 31.281 14.023 1 92.5 198 GLY B N 1
ATOM 3958 C CA . GLY B 1 198 ? 28.859 30.641 13.367 1 92.5 198 GLY B CA 1
ATOM 3959 C C . GLY B 1 198 ? 28.672 29.156 13.148 1 92.5 198 GLY B C 1
ATOM 3960 O O . GLY B 1 198 ? 29.625 28.438 12.883 1 92.5 198 GLY B O 1
ATOM 3961 N N . ALA B 1 199 ? 27.469 28.734 13.25 1 92.12 199 ALA B N 1
ATOM 3962 C CA . ALA B 1 199 ? 27.203 27.312 13.086 1 92.12 199 ALA B CA 1
ATOM 3963 C C . ALA B 1 199 ? 27.328 26.906 11.617 1 92.12 199 ALA B C 1
ATOM 3965 O O . ALA B 1 199 ? 26.812 27.594 10.734 1 92.12 199 ALA B O 1
ATOM 3966 N N . ASN B 1 200 ? 28.047 25.828 11.375 1 92 200 ASN B N 1
ATOM 3967 C CA . ASN B 1 200 ? 28.156 25.297 10.016 1 92 200 ASN B CA 1
ATOM 3968 C C . ASN B 1 200 ? 26.969 24.406 9.672 1 92 200 ASN B C 1
ATOM 3970 O O . ASN B 1 200 ? 26.062 24.234 10.477 1 92 200 ASN B O 1
ATOM 3974 N N . ILE B 1 201 ? 27 23.844 8.492 1 86.31 201 ILE B N 1
ATOM 3975 C CA . ILE B 1 201 ? 25.859 23.078 7.961 1 86.31 201 ILE B CA 1
ATOM 3976 C C . ILE B 1 201 ? 25.672 21.797 8.773 1 86.31 201 ILE B C 1
ATOM 3978 O O . ILE B 1 201 ? 24.547 21.375 9.016 1 86.31 201 ILE B O 1
ATOM 3982 N N . ILE B 1 202 ? 26.656 21.219 9.18 1 89.75 202 ILE B N 1
ATOM 3983 C CA . ILE B 1 202 ? 26.594 19.969 9.93 1 89.75 202 ILE B CA 1
ATOM 3984 C C . ILE B 1 202 ? 26.031 20.219 11.32 1 89.75 202 ILE B C 1
ATOM 3986 O O . ILE B 1 202 ? 25.188 19.469 11.797 1 89.75 202 ILE B O 1
ATOM 3990 N N . ARG B 1 203 ? 26.469 21.344 11.93 1 92.38 203 ARG B N 1
ATOM 3991 C CA . ARG B 1 203 ? 25.969 21.719 13.242 1 92.38 203 ARG B CA 1
ATOM 3992 C C . ARG B 1 203 ? 24.484 22.078 13.18 1 92.38 203 ARG B C 1
ATOM 3994 O O . ARG B 1 203 ? 23.719 21.734 14.078 1 92.38 203 ARG B O 1
ATOM 4001 N N . ARG B 1 204 ? 24.156 22.812 12.188 1 93.25 204 ARG B N 1
ATOM 4002 C CA . ARG B 1 204 ? 22.766 23.203 12.023 1 93.25 204 ARG B CA 1
ATOM 4003 C C . ARG B 1 204 ? 21.891 21.969 11.797 1 93.25 204 ARG B C 1
ATOM 4005 O O . ARG B 1 204 ? 20.75 21.922 12.281 1 93.25 204 ARG B O 1
ATOM 4012 N N . PHE B 1 205 ? 22.422 20.953 11.055 1 92.44 205 PHE B N 1
ATOM 4013 C CA . PHE B 1 205 ? 21.656 19.75 10.789 1 92.44 205 PHE B CA 1
ATOM 4014 C C . PHE B 1 205 ? 21.391 18.984 12.078 1 92.44 205 PHE B C 1
ATOM 4016 O O . PHE B 1 205 ? 20.25 18.625 12.367 1 92.44 205 PHE B O 1
ATOM 4023 N N . PHE B 1 206 ? 22.359 18.75 12.914 1 93.12 206 PHE B N 1
ATOM 4024 C CA . PHE B 1 206 ? 22.234 17.875 14.07 1 93.12 206 PHE B CA 1
ATOM 4025 C C . PHE B 1 206 ? 21.578 18.609 15.234 1 93.12 206 PHE B C 1
ATOM 4027 O O . PHE B 1 206 ? 20.969 17.969 16.109 1 93.12 206 PHE B O 1
ATOM 4034 N N . ASN B 1 207 ? 21.547 20 15.219 1 93.88 207 ASN B N 1
ATOM 4035 C CA . ASN B 1 207 ? 21.031 20.734 16.375 1 93.88 207 ASN B CA 1
ATOM 4036 C C . ASN B 1 207 ? 19.688 21.375 16.078 1 93.88 207 ASN B C 1
ATOM 4038 O O . ASN B 1 207 ? 18.938 21.719 17 1 93.88 207 ASN B O 1
ATOM 4042 N N . ILE B 1 208 ? 19.344 21.531 14.844 1 94.25 208 ILE B N 1
ATOM 4043 C CA . ILE B 1 208 ? 18.094 22.188 14.492 1 94.25 208 ILE B CA 1
ATOM 4044 C C . ILE B 1 208 ? 17.25 21.281 13.617 1 94.25 208 ILE B C 1
ATOM 4046 O O . ILE B 1 208 ? 16.203 20.797 14.039 1 94.25 208 ILE B O 1
ATOM 4050 N N . THR B 1 209 ? 17.812 20.875 12.461 1 93.75 209 THR B N 1
ATOM 4051 C CA . THR B 1 209 ? 17.047 20.156 11.445 1 93.75 209 THR B CA 1
ATOM 4052 C C . THR B 1 209 ? 16.609 18.797 11.953 1 93.75 209 THR B C 1
ATOM 4054 O O . THR B 1 209 ? 15.414 18.484 11.984 1 93.75 209 THR B O 1
ATOM 4057 N N . LEU B 1 210 ? 17.562 18.016 12.383 1 94.06 210 LEU B N 1
ATOM 4058 C CA . LEU B 1 210 ? 17.297 16.625 12.758 1 94.06 210 LEU B CA 1
ATOM 4059 C C . LEU B 1 210 ? 16.375 16.562 13.969 1 94.06 210 LEU B C 1
ATOM 4061 O O . LEU B 1 210 ? 15.344 15.875 13.938 1 94.06 210 LEU B O 1
ATOM 4065 N N . PRO B 1 211 ? 16.672 17.359 14.984 1 93.62 211 PRO B N 1
ATOM 4066 C CA . PRO B 1 211 ? 15.781 17.312 16.156 1 93.62 211 PRO B CA 1
ATOM 4067 C C . PRO B 1 211 ? 14.359 17.75 15.836 1 93.62 211 PRO B C 1
ATOM 4069 O O . PRO B 1 211 ? 13.398 17.125 16.297 1 93.62 211 PRO B O 1
ATOM 4072 N N . LEU B 1 212 ? 14.18 18.766 15.016 1 93.75 212 LEU B N 1
ATOM 4073 C CA . LEU B 1 212 ? 12.852 19.297 14.727 1 93.75 212 LEU B CA 1
ATOM 4074 C C . LEU B 1 212 ? 12.133 18.406 13.711 1 93.75 212 LEU B C 1
ATOM 4076 O O . LEU B 1 212 ? 10.914 18.516 13.547 1 93.75 212 LEU B O 1
ATOM 4080 N N . LEU B 1 213 ? 12.898 17.484 13.094 1 95.19 213 LEU B N 1
ATOM 4081 C CA . LEU B 1 213 ? 12.336 16.562 12.117 1 95.19 213 LEU B CA 1
ATOM 4082 C C . LEU B 1 213 ? 11.984 15.219 12.766 1 95.19 213 LEU B C 1
ATOM 4084 O O . LEU B 1 213 ? 11.359 14.367 12.141 1 95.19 213 LEU B O 1
ATOM 4088 N N . THR B 1 214 ? 12.367 14.992 13.977 1 94.81 214 THR B N 1
ATOM 4089 C CA . THR B 1 214 ? 12.289 13.688 14.625 1 94.81 214 THR B CA 1
ATOM 4090 C C . THR B 1 214 ? 10.836 13.211 14.711 1 94.81 214 THR B C 1
ATOM 4092 O O . THR B 1 214 ? 10.562 12.016 14.609 1 94.81 214 THR B O 1
ATOM 4095 N N . PRO B 1 215 ? 9.891 14.078 14.891 1 90.94 215 PRO B N 1
ATOM 4096 C CA . PRO B 1 215 ? 8.516 13.578 14.898 1 90.94 215 PRO B CA 1
ATOM 4097 C C . PRO B 1 215 ? 8.102 12.945 13.57 1 90.94 215 PRO B C 1
ATOM 4099 O O . PRO B 1 215 ? 7.426 11.914 13.555 1 90.94 215 PRO B O 1
ATOM 4102 N N . VAL B 1 216 ? 8.508 13.586 12.562 1 91.81 216 VAL B N 1
ATOM 4103 C CA . VAL B 1 216 ? 8.211 13.062 11.227 1 91.81 216 VAL B CA 1
ATOM 4104 C C . VAL B 1 216 ? 8.984 11.766 11 1 91.81 216 VAL B C 1
ATOM 4106 O O . VAL B 1 216 ? 8.445 10.812 10.43 1 91.81 216 VAL B O 1
ATOM 4109 N N . LEU B 1 217 ? 10.195 11.758 11.406 1 95.56 217 LEU B N 1
ATOM 4110 C CA . LEU B 1 217 ? 11.016 10.562 11.258 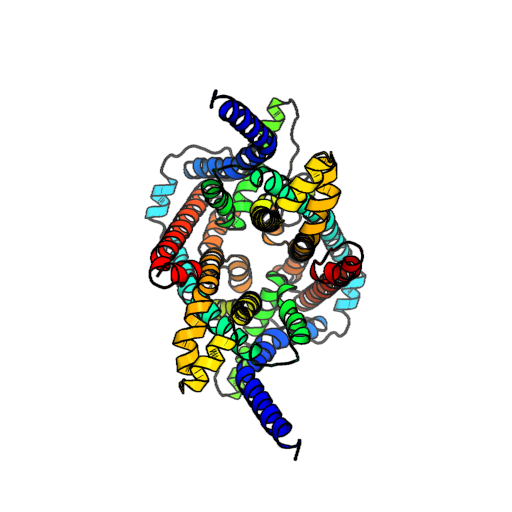1 95.56 217 LEU B CA 1
ATOM 4111 C C . LEU B 1 217 ? 10.43 9.398 12.047 1 95.56 217 LEU B C 1
ATOM 4113 O O . LEU B 1 217 ? 10.484 8.25 11.602 1 95.56 217 LEU B O 1
ATOM 4117 N N . PHE B 1 218 ? 9.938 9.75 13.203 1 92.38 218 PHE B N 1
ATOM 4118 C CA . PHE B 1 218 ? 9.328 8.734 14.055 1 92.38 218 PHE B CA 1
ATOM 4119 C C . PHE B 1 218 ? 8.148 8.078 13.352 1 92.38 218 PHE B C 1
ATOM 4121 O O . PHE B 1 218 ? 8.039 6.852 13.32 1 92.38 218 PHE B O 1
ATOM 4128 N N . PHE B 1 219 ? 7.32 8.906 12.844 1 87.44 219 PHE B N 1
ATOM 4129 C CA . PHE B 1 219 ? 6.156 8.406 12.125 1 87.44 219 PHE B CA 1
ATOM 4130 C C . PHE B 1 219 ? 6.578 7.543 10.945 1 87.44 219 PHE B C 1
ATOM 4132 O O . PHE B 1 219 ? 6.027 6.465 10.727 1 87.44 219 PHE B O 1
ATOM 4139 N N . GLN B 1 220 ? 7.52 8 10.219 1 92.19 220 GLN B N 1
ATOM 4140 C CA . GLN B 1 220 ? 7.98 7.285 9.031 1 92.19 220 GLN B CA 1
ATOM 4141 C C . GLN B 1 220 ? 8.664 5.973 9.414 1 92.19 220 GLN B C 1
ATOM 4143 O O . GLN B 1 220 ? 8.602 4.996 8.664 1 92.19 220 GLN B O 1
ATOM 4148 N N . LEU B 1 221 ? 9.305 6.004 10.5 1 94.81 221 LEU B N 1
ATOM 4149 C CA . LEU B 1 221 ? 9.93 4.781 10.992 1 94.81 221 LEU B CA 1
ATOM 4150 C C . LEU B 1 221 ? 8.883 3.725 11.32 1 94.81 221 LEU B C 1
ATOM 4152 O O . LEU B 1 221 ? 9.023 2.561 10.938 1 94.81 221 LEU B O 1
ATOM 4156 N N . ILE B 1 222 ? 7.848 4.141 12 1 91.38 222 ILE B N 1
ATOM 4157 C CA . ILE B 1 222 ? 6.785 3.225 12.391 1 91.38 222 ILE B CA 1
ATOM 4158 C C . ILE B 1 222 ? 6.102 2.656 11.148 1 91.38 222 ILE B C 1
ATOM 4160 O O . ILE B 1 222 ? 5.98 1.438 11.008 1 91.38 222 ILE B O 1
ATOM 4164 N N . ILE B 1 223 ? 5.746 3.469 10.258 1 89.94 223 ILE B N 1
ATOM 4165 C CA . ILE B 1 223 ? 5.055 3.037 9.047 1 89.94 223 ILE B CA 1
ATOM 4166 C C . ILE B 1 223 ? 5.988 2.168 8.203 1 89.94 223 ILE B C 1
ATOM 4168 O O . ILE B 1 223 ? 5.555 1.182 7.602 1 89.94 223 ILE B O 1
ATOM 4172 N N . GLY B 1 224 ? 7.223 2.553 8.156 1 93.31 224 GLY B N 1
ATOM 4173 C CA . GLY B 1 224 ? 8.211 1.773 7.43 1 93.31 224 GLY B CA 1
ATOM 4174 C C . GLY B 1 224 ? 8.359 0.36 7.957 1 93.31 224 GLY B C 1
ATOM 4175 O O . GLY B 1 224 ? 8.438 -0.594 7.18 1 93.31 224 GLY B O 1
ATOM 4176 N N . ILE B 1 225 ? 8.398 0.291 9.266 1 94.75 225 ILE B N 1
ATOM 4177 C CA . ILE B 1 225 ? 8.523 -1.019 9.891 1 94.75 225 ILE B CA 1
ATOM 4178 C C . ILE B 1 225 ? 7.289 -1.862 9.578 1 94.75 225 ILE B C 1
ATOM 4180 O O . ILE B 1 225 ? 7.41 -3.016 9.156 1 94.75 225 ILE B O 1
ATOM 4184 N N . ILE B 1 226 ? 6.152 -1.298 9.719 1 92.56 226 ILE B N 1
ATOM 4185 C CA . ILE B 1 226 ? 4.906 -2.02 9.484 1 92.56 226 ILE B CA 1
ATOM 4186 C C . ILE B 1 226 ? 4.855 -2.502 8.039 1 92.56 226 ILE B C 1
ATOM 4188 O O . ILE B 1 226 ? 4.613 -3.682 7.777 1 92.56 226 ILE B O 1
ATOM 4192 N N . ARG B 1 227 ? 5.188 -1.707 7.109 1 91.94 227 ARG B N 1
ATOM 4193 C CA . ARG B 1 227 ? 5.094 -2.031 5.688 1 91.94 227 ARG B CA 1
ATOM 4194 C C . ARG B 1 227 ? 6.16 -3.043 5.285 1 91.94 227 ARG B C 1
ATOM 4196 O O . ARG B 1 227 ? 5.902 -3.936 4.477 1 91.94 227 ARG B O 1
ATOM 4203 N N . SER B 1 228 ? 7.328 -2.863 5.828 1 95.94 228 SER B N 1
ATOM 4204 C CA . SER B 1 228 ? 8.43 -3.738 5.449 1 95.94 228 SER B CA 1
ATOM 4205 C C . SER B 1 228 ? 8.211 -5.16 5.953 1 95.94 228 SER B C 1
ATOM 4207 O O . SER B 1 228 ? 8.656 -6.121 5.324 1 95.94 228 SER B O 1
ATOM 4209 N N . LEU B 1 229 ? 7.551 -5.301 7.055 1 96.69 229 LEU B N 1
ATOM 4210 C CA . LEU B 1 229 ? 7.312 -6.625 7.617 1 96.69 229 LEU B CA 1
ATOM 4211 C C . LEU B 1 229 ? 6.18 -7.332 6.879 1 96.69 229 LEU B C 1
ATOM 4213 O O . LEU B 1 229 ? 5.984 -8.539 7.043 1 96.69 229 LEU B O 1
ATOM 4217 N N . GLN B 1 230 ? 5.52 -6.586 6.023 1 94.81 230 GLN B N 1
ATOM 4218 C CA . GLN B 1 230 ? 4.348 -7.145 5.355 1 94.81 230 GLN B CA 1
ATOM 4219 C C . GLN B 1 230 ? 4.562 -7.227 3.848 1 94.81 230 GLN B C 1
ATOM 4221 O O . GLN B 1 230 ? 3.602 -7.352 3.086 1 94.81 230 GLN B O 1
ATOM 4226 N N . VAL B 1 231 ? 5.754 -7.188 3.424 1 94.12 231 VAL B N 1
ATOM 4227 C CA . VAL B 1 231 ? 6.082 -7.223 2.004 1 94.12 231 VAL B CA 1
ATOM 4228 C C . VAL B 1 231 ? 5.617 -8.547 1.399 1 94.12 231 VAL B C 1
ATOM 4230 O O . VAL B 1 231 ? 5.863 -9.617 1.966 1 94.12 231 VAL B O 1
ATOM 4233 N N . PHE B 1 232 ? 4.945 -8.484 0.25 1 94.31 232 PHE B N 1
ATOM 4234 C CA . PHE B 1 232 ? 4.438 -9.688 -0.388 1 94.31 232 PHE B CA 1
ATOM 4235 C C . PHE B 1 232 ? 4.648 -9.641 -1.896 1 94.31 232 PHE B C 1
ATOM 4237 O O . PHE B 1 232 ? 5.328 -10.5 -2.463 1 94.31 232 PHE B O 1
ATOM 4244 N N . VAL B 1 233 ? 4.176 -8.578 -2.596 1 91.81 233 VAL B N 1
ATOM 4245 C CA . VAL B 1 233 ? 4.129 -8.516 -4.051 1 91.81 233 VAL B CA 1
ATOM 4246 C C . VAL B 1 233 ? 5.543 -8.648 -4.617 1 91.81 233 VAL B C 1
ATOM 4248 O O . VAL B 1 233 ? 5.789 -9.477 -5.5 1 91.81 233 VAL B O 1
ATOM 4251 N N . GLN B 1 234 ? 6.414 -7.926 -3.982 1 90.38 234 GLN B N 1
ATOM 4252 C CA . GLN B 1 234 ? 7.797 -7.953 -4.445 1 90.38 234 GLN B CA 1
ATOM 4253 C C . GLN B 1 234 ? 8.414 -9.336 -4.25 1 90.38 234 GLN B C 1
ATOM 4255 O O . GLN B 1 234 ? 9.078 -9.852 -5.152 1 90.38 234 GLN B O 1
ATOM 4260 N N . ALA B 1 235 ? 8.188 -9.898 -3.092 1 93.75 235 ALA B N 1
ATOM 4261 C CA . ALA B 1 235 ? 8.734 -11.219 -2.787 1 93.75 235 ALA B CA 1
ATOM 4262 C C . ALA B 1 235 ? 8.156 -12.281 -3.717 1 93.75 235 ALA B C 1
ATOM 4264 O O . ALA B 1 235 ? 8.883 -13.133 -4.219 1 93.75 235 ALA B O 1
ATOM 4265 N N . PHE B 1 236 ? 6.945 -12.18 -3.947 1 94.62 236 PHE B N 1
ATOM 4266 C CA . PHE B 1 236 ? 6.223 -13.172 -4.738 1 94.62 236 PHE B CA 1
ATOM 4267 C C . PHE B 1 236 ? 6.609 -13.078 -6.207 1 94.62 236 PHE B C 1
ATOM 4269 O O . PHE B 1 236 ? 6.93 -14.094 -6.832 1 94.62 236 PHE B O 1
ATOM 4276 N N . ILE B 1 237 ? 6.676 -11.891 -6.758 1 92.75 237 ILE B N 1
ATOM 4277 C CA . ILE B 1 237 ? 6.84 -11.68 -8.188 1 92.75 237 ILE B CA 1
ATOM 4278 C C . ILE B 1 237 ? 8.32 -11.781 -8.562 1 92.75 237 ILE B C 1
ATOM 4280 O O . ILE B 1 237 ? 8.672 -12.367 -9.586 1 92.75 237 ILE B O 1
ATOM 4284 N N . MET B 1 238 ? 9.18 -11.297 -7.711 1 92.5 238 MET B N 1
ATOM 4285 C CA . MET B 1 238 ? 10.594 -11.164 -8.078 1 92.5 238 MET B CA 1
ATOM 4286 C C . MET B 1 238 ? 11.32 -12.492 -7.91 1 92.5 238 MET B C 1
ATOM 4288 O O . MET B 1 238 ? 12.125 -12.875 -8.766 1 92.5 238 MET B O 1
ATOM 4292 N N . THR B 1 239 ? 11 -13.203 -6.793 1 94.31 239 THR B N 1
ATOM 4293 C CA . THR B 1 239 ? 11.844 -14.367 -6.52 1 94.31 239 THR B CA 1
ATOM 4294 C C . THR B 1 239 ? 11 -15.547 -6.051 1 94.31 239 THR B C 1
ATOM 4296 O O . THR B 1 239 ? 11.477 -16.688 -6.016 1 94.31 239 THR B O 1
ATOM 4299 N N . ASP B 1 240 ? 9.812 -15.289 -5.68 1 94.94 240 ASP B N 1
ATOM 4300 C CA . ASP B 1 240 ? 8.945 -16.297 -5.094 1 94.94 240 ASP B CA 1
ATOM 4301 C C . ASP B 1 240 ? 9.648 -17.031 -3.953 1 94.94 240 ASP B C 1
ATOM 4303 O O . ASP B 1 240 ? 9.578 -18.266 -3.859 1 94.94 240 ASP B O 1
ATOM 4307 N N . GLY B 1 241 ? 10.406 -16.312 -3.189 1 95.56 241 GLY B N 1
ATOM 4308 C CA . GLY B 1 241 ? 11.047 -16.828 -1.996 1 95.56 241 GLY B CA 1
ATOM 4309 C C . GLY B 1 241 ? 12.453 -17.344 -2.25 1 95.56 241 GLY B C 1
ATOM 4310 O O . GLY B 1 241 ? 13.211 -17.594 -1.31 1 95.56 241 GLY B O 1
ATOM 4311 N N . GLY B 1 242 ? 12.797 -17.531 -3.502 1 95.31 242 GLY B N 1
ATOM 4312 C CA . GLY B 1 242 ? 14.094 -18.094 -3.844 1 95.31 242 GLY B CA 1
ATOM 4313 C C . GLY B 1 242 ? 15.141 -17.031 -4.129 1 95.31 242 GLY B C 1
ATOM 4314 O O . GLY B 1 242 ? 14.898 -15.836 -3.939 1 95.31 242 GLY B O 1
ATOM 4315 N N . PRO B 1 243 ? 16.375 -17.484 -4.445 1 95.44 243 PRO B N 1
ATOM 4316 C CA . PRO B 1 243 ? 16.875 -18.859 -4.453 1 95.44 243 PRO B CA 1
ATOM 4317 C C . PRO B 1 243 ? 17.156 -19.391 -3.055 1 95.44 243 PRO B C 1
ATOM 4319 O O . PRO B 1 243 ? 17.609 -18.641 -2.182 1 95.44 243 PRO B O 1
ATOM 4322 N N . ALA B 1 244 ? 16.906 -20.703 -2.812 1 96.75 244 ALA B N 1
ATOM 4323 C CA . ALA B 1 244 ? 17.219 -21.359 -1.549 1 96.75 244 ALA B CA 1
ATOM 4324 C C . ALA B 1 244 ? 16.578 -20.625 -0.373 1 96.75 244 ALA B C 1
ATOM 4326 O O . ALA B 1 244 ? 17.25 -20.375 0.638 1 96.75 244 ALA B O 1
ATOM 4327 N N . ASP B 1 245 ? 15.414 -20.094 -0.554 1 96.88 245 ASP B N 1
ATOM 4328 C CA . ASP B 1 245 ? 14.609 -19.422 0.467 1 96.88 245 ASP B CA 1
ATOM 4329 C C . ASP B 1 245 ? 15.305 -18.156 0.975 1 96.88 245 ASP B C 1
ATOM 4331 O O . ASP B 1 245 ? 15.023 -17.688 2.078 1 96.88 245 ASP B O 1
ATOM 4335 N N . ALA B 1 246 ? 16.188 -17.625 0.102 1 97.69 246 ALA B N 1
ATOM 4336 C CA . ALA B 1 246 ? 16.938 -16.438 0.494 1 97.69 246 ALA B CA 1
ATOM 4337 C C . ALA B 1 246 ? 16.016 -15.227 0.609 1 97.69 246 ALA B C 1
ATOM 4339 O O . ALA B 1 246 ? 16.359 -14.234 1.268 1 97.69 246 ALA B O 1
ATOM 4340 N N . THR B 1 247 ? 14.875 -15.32 -0.049 1 98 247 THR B N 1
ATOM 4341 C CA . THR B 1 247 ? 13.914 -14.227 -0.002 1 98 247 THR B CA 1
ATOM 4342 C C . THR B 1 247 ? 12.539 -14.727 0.419 1 98 247 THR B C 1
ATOM 4344 O O . THR B 1 247 ? 11.516 -14.219 -0.042 1 98 247 THR B O 1
ATOM 4347 N N . LEU B 1 248 ? 12.586 -15.797 1.214 1 98.31 248 LEU B N 1
ATOM 4348 C CA . LEU B 1 248 ? 11.32 -16.266 1.767 1 98.31 248 LEU B CA 1
ATOM 4349 C C . LEU B 1 248 ? 10.82 -15.336 2.867 1 98.31 248 LEU B C 1
ATOM 4351 O O . LEU B 1 248 ? 11.102 -15.555 4.047 1 98.31 248 LEU B O 1
ATOM 4355 N N . PHE B 1 249 ? 10.062 -14.398 2.436 1 98.56 249 PHE B N 1
ATOM 4356 C CA . PHE B 1 249 ? 9.469 -13.453 3.381 1 98.56 249 PHE B CA 1
ATOM 4357 C C . PHE B 1 249 ? 8.32 -14.102 4.145 1 98.56 249 PHE B C 1
ATOM 4359 O O . PHE B 1 249 ? 7.688 -15.039 3.65 1 98.56 249 PHE B O 1
ATOM 4366 N N . TYR B 1 250 ? 8.07 -13.578 5.301 1 98.25 250 TYR B N 1
ATOM 4367 C CA . TYR B 1 250 ? 7.109 -14.172 6.223 1 98.25 250 TYR B CA 1
ATOM 4368 C C . TYR B 1 250 ? 5.715 -14.203 5.605 1 98.25 250 TYR B C 1
ATOM 4370 O O . TYR B 1 250 ? 5.027 -15.227 5.66 1 98.25 250 TYR B O 1
ATOM 4378 N N . VAL B 1 251 ? 5.277 -13.133 4.992 1 97.44 251 VAL B N 1
ATOM 4379 C CA . VAL B 1 251 ? 3.934 -13.055 4.43 1 97.44 251 VAL B CA 1
ATOM 4380 C C . VAL B 1 251 ? 3.822 -14 3.23 1 97.44 251 VAL B C 1
ATOM 4382 O O . VAL B 1 251 ? 2.762 -14.57 2.98 1 97.44 251 VAL B O 1
ATOM 4385 N N . LEU B 1 252 ? 4.902 -14.141 2.482 1 97.56 252 LEU B N 1
ATOM 4386 C CA . LEU B 1 252 ? 4.91 -15.117 1.399 1 97.56 252 LEU B CA 1
ATOM 4387 C C . LEU B 1 252 ? 4.73 -16.531 1.941 1 97.56 252 LEU B C 1
ATOM 4389 O O . LEU B 1 252 ? 3.984 -17.328 1.367 1 97.56 252 LEU B O 1
ATOM 4393 N N . TYR B 1 253 ? 5.465 -16.844 3.01 1 98.12 253 TYR B N 1
ATOM 4394 C CA . TYR B 1 253 ? 5.32 -18.156 3.648 1 98.12 253 TYR B CA 1
ATOM 4395 C C . TYR B 1 253 ? 3.893 -18.359 4.141 1 98.12 253 TYR B C 1
ATOM 4397 O O . TYR B 1 253 ? 3.332 -19.453 3.992 1 98.12 253 TYR B O 1
ATOM 4405 N N . LEU B 1 254 ? 3.346 -17.328 4.719 1 96.62 254 LEU B N 1
ATOM 4406 C CA . LEU B 1 254 ? 1.948 -17.344 5.137 1 96.62 254 LEU B CA 1
ATOM 4407 C C . LEU B 1 254 ? 1.03 -17.641 3.957 1 96.62 254 LEU B C 1
ATOM 4409 O O . LEU B 1 254 ? 0.148 -18.5 4.051 1 96.62 254 LEU B O 1
ATOM 4413 N N . TYR B 1 255 ? 1.248 -17 2.885 1 95.19 255 TYR B N 1
ATOM 4414 C CA . TYR B 1 255 ? 0.467 -17.172 1.665 1 95.19 255 TYR B CA 1
ATOM 4415 C C . TYR B 1 255 ? 0.54 -18.625 1.172 1 95.19 255 TYR B C 1
ATOM 4417 O O . TYR B 1 255 ? -0.48 -19.219 0.816 1 95.19 255 TYR B O 1
ATOM 4425 N N . ARG B 1 256 ? 1.726 -19.156 1.107 1 96.81 256 ARG B N 1
ATOM 4426 C CA . ARG B 1 256 ? 1.904 -20.531 0.646 1 96.81 256 ARG B CA 1
ATOM 4427 C C . ARG B 1 256 ? 1.125 -21.5 1.521 1 96.81 256 ARG B C 1
ATOM 4429 O O . ARG B 1 256 ? 0.475 -22.422 1.011 1 96.81 256 ARG B O 1
ATOM 4436 N N . ASN B 1 257 ? 1.215 -21.297 2.809 1 96.19 257 ASN B N 1
ATOM 4437 C CA . ASN B 1 257 ? 0.5 -22.188 3.719 1 96.19 257 ASN B CA 1
ATOM 4438 C C . ASN B 1 257 ? -1.012 -22.047 3.555 1 96.19 257 ASN B C 1
ATOM 4440 O O . ASN B 1 257 ? -1.736 -23.047 3.65 1 96.19 257 ASN B O 1
ATOM 4444 N N . ALA B 1 258 ? -1.477 -20.859 3.285 1 92.06 258 ALA B N 1
ATOM 4445 C CA . ALA B 1 258 ? -2.912 -20.609 3.168 1 92.06 258 ALA B CA 1
ATOM 4446 C C . ALA B 1 258 ? -3.443 -21.109 1.824 1 92.06 258 ALA B C 1
ATOM 4448 O O . ALA B 1 258 ? -4.48 -21.781 1.765 1 92.06 258 ALA B O 1
ATOM 4449 N N . PHE B 1 259 ? -2.697 -20.844 0.749 1 89.81 259 PHE B N 1
ATOM 4450 C CA . PHE B 1 259 ? -3.336 -20.922 -0.56 1 89.81 259 PHE B CA 1
ATOM 4451 C C . PHE B 1 259 ? -2.629 -21.953 -1.439 1 89.81 259 PHE B C 1
ATOM 4453 O O . PHE B 1 259 ? -3.164 -22.359 -2.467 1 89.81 259 PHE B O 1
ATOM 4460 N N . LEU B 1 260 ? -1.457 -22.375 -1.1 1 91.38 260 LEU B N 1
ATOM 4461 C CA . LEU B 1 260 ? -0.771 -23.422 -1.853 1 91.38 260 LEU B CA 1
ATOM 4462 C C . LEU B 1 260 ? -0.832 -24.75 -1.113 1 91.38 260 LEU B C 1
ATOM 4464 O O . LEU B 1 260 ? -1.146 -25.781 -1.71 1 91.38 260 LEU B O 1
ATOM 4468 N N . TYR B 1 261 ? -0.577 -24.672 0.221 1 93.81 261 TYR B N 1
ATOM 4469 C CA . TYR B 1 261 ? -0.573 -25.906 1.018 1 93.81 261 TYR B CA 1
ATOM 4470 C C . TYR B 1 261 ? -1.945 -26.156 1.63 1 93.81 261 TYR B C 1
ATOM 4472 O O . TYR B 1 261 ? -2.188 -27.219 2.203 1 93.81 261 TYR B O 1
ATOM 4480 N N . PHE B 1 262 ? -2.783 -25.219 1.598 1 91.38 262 PHE B N 1
ATOM 4481 C CA . PHE B 1 262 ? -4.164 -25.312 2.057 1 91.38 262 PHE B CA 1
ATOM 4482 C C . PHE B 1 262 ? -4.219 -25.594 3.553 1 91.38 262 PHE B C 1
ATOM 4484 O O . PHE B 1 262 ? -4.996 -26.453 4 1 91.38 262 PHE B O 1
ATOM 4491 N N . ARG B 1 263 ? -3.305 -25.031 4.215 1 93.44 263 ARG B N 1
ATOM 4492 C CA . ARG B 1 263 ? -3.297 -25.047 5.676 1 93.44 263 ARG B CA 1
ATOM 4493 C C . ARG B 1 263 ? -3.738 -23.703 6.25 1 93.44 263 ARG B C 1
ATOM 4495 O O . ARG B 1 263 ? -2.957 -23.031 6.918 1 93.44 263 ARG B O 1
ATOM 4502 N N . MET B 1 264 ? -4.984 -23.484 6.105 1 90.25 264 MET B N 1
ATOM 4503 C CA . MET B 1 264 ? -5.52 -22.172 6.453 1 90.25 264 MET B CA 1
ATOM 4504 C C . MET B 1 264 ? -5.457 -21.938 7.961 1 90.25 264 MET B C 1
ATOM 4506 O O . MET B 1 264 ? -5.258 -20.812 8.406 1 90.25 264 MET B O 1
ATOM 4510 N N . GLY B 1 265 ? -5.695 -22.953 8.695 1 92.25 265 GLY B N 1
ATOM 4511 C CA . GLY B 1 265 ? -5.57 -22.828 10.141 1 92.25 265 GLY B CA 1
ATOM 4512 C C . GLY B 1 265 ? -4.184 -22.391 10.578 1 92.25 265 GLY B C 1
ATOM 4513 O O . GLY B 1 265 ? -4.035 -21.453 11.367 1 92.25 265 GLY B O 1
ATOM 4514 N N . TYR B 1 266 ? -3.223 -23.109 10.031 1 95.19 266 TYR B N 1
ATOM 4515 C CA . TYR B 1 266 ? -1.842 -22.766 10.359 1 95.19 266 TYR B CA 1
ATOM 4516 C C . TYR B 1 266 ? -1.483 -21.375 9.844 1 95.19 266 TYR B C 1
ATOM 4518 O O . TYR B 1 266 ? -0.79 -20.625 10.531 1 95.19 266 TYR B O 1
ATOM 4526 N N . ALA B 1 267 ? -1.981 -21.047 8.648 1 95 267 ALA B N 1
ATOM 4527 C CA . ALA B 1 267 ? -1.742 -19.734 8.086 1 95 267 ALA B CA 1
ATOM 4528 C C . ALA B 1 267 ? -2.34 -18.641 8.961 1 95 267 ALA B C 1
ATOM 4530 O O . ALA B 1 267 ? -1.763 -17.547 9.102 1 95 267 ALA B O 1
ATOM 4531 N N . SER B 1 268 ? -3.486 -18.922 9.523 1 93.19 268 SER B N 1
ATOM 4532 C CA . SER B 1 268 ? -4.102 -17.969 10.445 1 93.19 268 SER B CA 1
ATOM 4533 C C . SER B 1 268 ? -3.227 -17.734 11.672 1 93.19 268 SER B C 1
ATOM 4535 O O . SER B 1 268 ? -3.086 -16.609 12.133 1 93.19 268 SER B O 1
ATOM 4537 N N . LEU B 1 269 ? -2.717 -18.797 12.172 1 95.25 269 LEU B N 1
ATOM 4538 C CA . LEU B 1 269 ? -1.792 -18.641 13.289 1 95.25 269 LEU B CA 1
ATOM 4539 C C . LEU B 1 269 ? -0.583 -17.812 12.891 1 95.25 269 LEU B C 1
ATOM 4541 O O . LEU B 1 269 ? -0.163 -16.922 13.641 1 95.25 269 LEU B O 1
ATOM 4545 N N . LEU B 1 270 ? -0.029 -18.094 11.703 1 96.5 270 LEU B N 1
ATOM 4546 C CA . LEU B 1 270 ? 1.106 -17.312 11.219 1 96.5 270 LEU B CA 1
ATOM 4547 C C . LEU B 1 270 ? 0.754 -15.836 11.125 1 96.5 270 LEU B C 1
ATOM 4549 O O . LEU B 1 270 ? 1.581 -14.977 11.438 1 96.5 270 LEU B O 1
ATOM 4553 N N . ALA B 1 271 ? -0.442 -15.547 10.672 1 93.94 271 ALA B N 1
ATOM 4554 C CA . ALA B 1 271 ? -0.898 -14.164 10.57 1 93.94 271 ALA B CA 1
ATOM 4555 C C . ALA B 1 271 ? -0.924 -13.492 11.938 1 93.94 271 ALA B C 1
ATOM 4557 O O . ALA B 1 271 ? -0.503 -12.344 12.078 1 93.94 271 ALA B O 1
ATOM 4558 N N . TRP B 1 272 ? -1.349 -14.211 12.914 1 92.62 272 TRP B N 1
ATOM 4559 C CA . TRP B 1 272 ? -1.424 -13.648 14.258 1 92.62 272 TRP B CA 1
ATOM 4560 C C . TRP B 1 272 ? -0.031 -13.469 14.859 1 92.62 272 TRP B C 1
ATOM 4562 O O . TRP B 1 272 ? 0.218 -12.516 15.602 1 92.62 272 TRP B O 1
ATOM 4572 N N . VAL B 1 273 ? 0.785 -14.391 14.586 1 95.5 273 VAL B N 1
ATOM 4573 C CA . VAL B 1 273 ? 2.164 -14.273 15.047 1 95.5 273 VAL B CA 1
ATOM 4574 C C . VAL B 1 273 ? 2.799 -13.016 14.453 1 95.5 273 VAL B C 1
ATOM 4576 O O . VAL B 1 273 ? 3.469 -12.258 15.164 1 95.5 273 VAL B O 1
ATOM 4579 N N . LEU B 1 274 ? 2.592 -12.859 13.164 1 94.81 274 LEU B N 1
ATOM 4580 C CA . LEU B 1 274 ? 3.117 -11.656 12.531 1 94.81 274 LEU B CA 1
ATOM 4581 C C . LEU B 1 274 ? 2.508 -10.406 13.148 1 94.81 274 LEU B C 1
ATOM 4583 O O . LEU B 1 274 ? 3.211 -9.422 13.383 1 94.81 274 LEU B O 1
ATOM 4587 N N . PHE B 1 275 ? 1.223 -10.484 13.391 1 91.06 275 PHE B N 1
ATOM 4588 C CA . PHE B 1 275 ? 0.514 -9.359 13.992 1 91.06 275 PHE B CA 1
ATOM 4589 C C . PHE B 1 275 ? 1.137 -8.977 15.328 1 91.06 275 PHE B C 1
ATOM 4591 O O . PHE B 1 275 ? 1.438 -7.809 15.57 1 91.06 275 PHE B O 1
ATOM 4598 N N . VAL B 1 276 ? 1.312 -9.906 16.172 1 92.75 276 VAL B N 1
ATOM 4599 C CA . VAL B 1 276 ? 1.881 -9.68 17.5 1 92.75 276 VAL B CA 1
ATOM 4600 C C . VAL B 1 276 ? 3.318 -9.188 17.359 1 92.75 276 VAL B C 1
ATOM 4602 O O . VAL B 1 276 ? 3.742 -8.289 18.094 1 92.75 276 VAL B O 1
ATOM 4605 N N . TYR B 1 277 ? 4.027 -9.789 16.422 1 95.5 277 TYR B N 1
ATOM 4606 C CA . TYR B 1 277 ? 5.406 -9.391 16.172 1 95.5 277 TYR B CA 1
ATOM 4607 C C . TYR B 1 277 ? 5.484 -7.926 15.758 1 95.5 277 TYR B C 1
ATOM 4609 O O . TYR B 1 277 ? 6.301 -7.164 16.297 1 95.5 277 TYR B O 1
ATOM 4617 N N . VAL B 1 278 ? 4.68 -7.484 14.836 1 93.88 278 VAL B N 1
ATOM 4618 C CA . VAL B 1 278 ? 4.637 -6.105 14.359 1 93.88 278 VAL B CA 1
ATOM 4619 C C . VAL B 1 278 ? 4.234 -5.176 15.508 1 93.88 278 VAL B C 1
ATOM 4621 O O . VAL B 1 278 ? 4.816 -4.105 15.68 1 93.88 278 VAL B O 1
ATOM 4624 N N . LEU B 1 279 ? 3.273 -5.602 16.281 1 89.44 279 LEU B N 1
ATOM 4625 C CA . LEU B 1 279 ? 2.803 -4.809 17.406 1 89.44 279 LEU B CA 1
ATOM 4626 C C . LEU B 1 279 ? 3.916 -4.602 18.438 1 89.44 279 LEU B C 1
ATOM 4628 O O . LEU B 1 279 ? 4.102 -3.494 18.938 1 89.44 279 LEU B O 1
ATOM 4632 N N . LEU B 1 280 ? 4.594 -5.66 18.75 1 93.5 280 LEU B N 1
ATOM 4633 C CA . LEU B 1 280 ? 5.664 -5.582 19.734 1 93.5 280 LEU B CA 1
ATOM 4634 C C . LEU B 1 280 ? 6.777 -4.656 19.25 1 93.5 280 LEU B C 1
ATOM 4636 O O . LEU B 1 280 ? 7.281 -3.834 20.016 1 93.5 280 LEU B O 1
ATOM 4640 N N . LEU B 1 281 ? 7.148 -4.781 17.984 1 93.62 281 LEU B N 1
ATOM 4641 C CA . LEU B 1 281 ? 8.18 -3.906 17.438 1 93.62 281 LEU B CA 1
ATOM 4642 C C . LEU B 1 281 ? 7.719 -2.455 17.422 1 93.62 281 LEU B C 1
ATOM 4644 O O . LEU B 1 281 ? 8.5 -1.546 17.719 1 93.62 281 LEU B O 1
ATOM 4648 N N . THR B 1 282 ? 6.496 -2.305 17.062 1 88.38 282 THR B N 1
ATOM 4649 C CA . THR B 1 282 ? 5.934 -0.959 17.047 1 88.38 282 THR B CA 1
ATOM 4650 C C . THR B 1 282 ? 5.93 -0.36 18.453 1 88.38 282 THR B C 1
ATOM 4652 O O . THR B 1 282 ? 6.273 0.809 18.625 1 88.38 282 THR B O 1
ATOM 4655 N N . LEU B 1 283 ? 5.59 -1.135 19.469 1 89.5 283 LEU B N 1
ATOM 4656 C CA . LEU B 1 283 ? 5.582 -0.679 20.859 1 89.5 283 LEU B CA 1
ATOM 4657 C C . LEU B 1 283 ? 6.992 -0.351 21.328 1 89.5 283 LEU B C 1
ATOM 4659 O O . LEU B 1 283 ? 7.195 0.609 22.078 1 89.5 283 LEU B O 1
ATOM 4663 N N . LEU B 1 284 ? 7.852 -1.149 20.891 1 93.56 284 LEU B N 1
ATOM 4664 C CA . LEU B 1 284 ? 9.242 -0.879 21.234 1 93.56 284 LEU B CA 1
ATOM 4665 C C . LEU B 1 284 ? 9.688 0.466 20.672 1 93.56 284 LEU B C 1
ATOM 4667 O O . LEU B 1 284 ? 10.367 1.237 21.359 1 93.56 284 LEU B O 1
ATOM 4671 N N . VAL B 1 285 ? 9.359 0.729 19.453 1 92.12 285 VAL B N 1
ATOM 4672 C CA . VAL B 1 285 ? 9.711 2 18.828 1 92.12 285 VAL B CA 1
ATOM 4673 C C . VAL B 1 285 ? 9 3.143 19.547 1 92.12 285 VAL B C 1
ATOM 4675 O O . VAL B 1 285 ? 9.594 4.188 19.812 1 92.12 285 VAL B O 1
ATOM 4678 N N . PHE B 1 286 ? 7.789 2.945 19.969 1 88.44 286 PHE B N 1
ATOM 4679 C CA . PHE B 1 286 ? 7.02 3.957 20.688 1 88.44 286 PHE B CA 1
ATOM 4680 C C . PHE B 1 286 ? 7.66 4.266 22.031 1 88.44 286 PHE B C 1
ATOM 4682 O O . PHE B 1 286 ? 7.746 5.43 22.438 1 88.44 286 PHE B O 1
ATOM 4689 N N . ARG B 1 287 ? 8.094 3.291 22.625 1 90.25 287 ARG B N 1
ATOM 4690 C CA . ARG B 1 287 ? 8.719 3.473 23.938 1 90.25 287 ARG B CA 1
ATOM 4691 C C . ARG B 1 287 ? 10.062 4.188 23.812 1 90.25 287 ARG B C 1
ATOM 4693 O O . ARG B 1 287 ? 10.469 4.93 24.703 1 90.25 287 ARG B O 1
ATOM 4700 N N . SER B 1 288 ? 10.656 3.992 22.734 1 91 288 SER B N 1
ATOM 4701 C CA . SER B 1 288 ? 11.961 4.621 22.531 1 91 288 SER B CA 1
ATOM 4702 C C . SER B 1 288 ? 11.812 6.094 22.156 1 91 288 SER B C 1
ATOM 4704 O O . SER B 1 288 ? 12.781 6.855 22.219 1 91 288 SER B O 1
ATOM 4706 N N . ALA B 1 289 ? 10.625 6.496 21.75 1 88.5 289 ALA B N 1
ATOM 4707 C CA . ALA B 1 289 ? 10.367 7.844 21.266 1 88.5 289 ALA B CA 1
ATOM 4708 C C . ALA B 1 289 ? 10.734 8.891 22.297 1 88.5 289 ALA B C 1
ATOM 4710 O O . ALA B 1 289 ? 11.227 9.977 21.969 1 88.5 289 ALA B O 1
ATOM 4711 N N . ARG B 1 290 ? 10.531 8.609 23.547 1 86.56 290 ARG B N 1
ATOM 4712 C CA . ARG B 1 290 ? 10.781 9.555 24.625 1 86.56 290 ARG B CA 1
ATOM 4713 C C . ARG B 1 290 ? 12.258 9.938 24.688 1 86.56 290 ARG B C 1
ATOM 4715 O O . ARG B 1 290 ? 12.602 11.008 25.203 1 86.56 290 ARG B O 1
ATOM 4722 N N . PHE B 1 291 ? 13.047 9.133 24.078 1 86.56 291 PHE B N 1
ATOM 4723 C CA . PHE B 1 291 ? 14.484 9.367 24.203 1 86.56 291 PHE B CA 1
ATOM 4724 C C . PHE B 1 291 ? 15.008 10.195 23.031 1 86.56 291 PHE B C 1
ATOM 4726 O O . PHE B 1 291 ? 16.109 10.758 23.109 1 86.56 291 PHE B O 1
ATOM 4733 N N . TRP B 1 292 ? 14.188 10.227 21.953 1 86.75 292 TRP B N 1
ATOM 4734 C CA . TRP B 1 292 ? 14.875 10.859 20.828 1 86.75 292 TRP B CA 1
ATOM 4735 C C . TRP B 1 292 ? 13.906 11.719 20.031 1 86.75 292 TRP B C 1
ATOM 4737 O O . TRP B 1 292 ? 14.328 12.484 19.156 1 86.75 292 TRP B O 1
ATOM 4747 N N . VAL B 1 293 ? 12.641 11.719 20.312 1 83 293 VAL B N 1
ATOM 4748 C CA . VAL B 1 293 ? 11.703 12.516 19.531 1 83 293 VAL B CA 1
ATOM 4749 C C . VAL B 1 293 ? 11.461 13.859 20.219 1 83 293 VAL B C 1
ATOM 4751 O O . VAL B 1 293 ? 11.172 13.906 21.422 1 83 293 VAL B O 1
ATOM 4754 N N . TYR B 1 294 ? 11.641 15 19.531 1 80.19 294 TYR B N 1
ATOM 4755 C CA . TYR B 1 294 ? 11.453 16.359 20.047 1 80.19 294 TYR B CA 1
ATOM 4756 C C . TYR B 1 294 ? 10.07 16.891 19.688 1 80.19 294 TYR B C 1
ATOM 4758 O O . TYR B 1 294 ? 9.703 16.969 18.516 1 80.19 294 TYR B O 1
ATOM 4766 N N . TYR B 1 295 ? 9.164 16.984 20.688 1 66.75 295 TYR B N 1
ATOM 4767 C CA . TYR B 1 295 ? 7.863 17.609 20.438 1 66.75 295 TYR B CA 1
ATOM 4768 C C . TYR B 1 295 ? 7.859 19.062 20.891 1 66.75 295 TYR B C 1
ATOM 4770 O O . TYR B 1 295 ? 8.477 19.406 21.906 1 66.75 295 TYR B O 1
ATOM 4778 N N . GLU B 1 296 ? 7.723 19.984 19.953 1 57.53 296 GLU B N 1
ATOM 4779 C CA . GLU B 1 296 ? 7.711 21.406 20.312 1 57.53 296 GLU B CA 1
ATOM 4780 C C . GLU B 1 296 ? 6.848 21.672 21.531 1 57.53 296 GLU B C 1
ATOM 4782 O O . GLU B 1 296 ? 7.176 22.516 22.359 1 57.53 296 GLU B O 1
ATOM 4787 N N . SER B 1 297 ? 5.691 21.109 21.562 1 50.06 297 SER B N 1
ATOM 4788 C CA . SER B 1 297 ? 4.93 21.547 22.734 1 50.06 297 SER B CA 1
ATOM 4789 C C . SER B 1 297 ? 5.707 21.312 24.016 1 50.06 297 SER B C 1
ATOM 4791 O O . SER B 1 297 ? 5.48 21.984 25.031 1 50.06 297 SER B O 1
ATOM 4793 N N . GLU B 1 298 ? 6.32 20.359 24.078 1 46.81 298 GLU B N 1
ATOM 4794 C CA . GLU B 1 298 ? 7.016 20.172 25.344 1 46.81 298 GLU B CA 1
ATOM 4795 C C . GLU B 1 298 ? 8.156 21.172 25.5 1 46.81 298 GLU B C 1
ATOM 4797 O O . GLU B 1 298 ? 8.609 21.422 26.625 1 46.81 298 GLU B O 1
ATOM 4802 N N . ALA B 1 299 ? 8.664 21.75 24.562 1 45.38 299 ALA B N 1
ATOM 4803 C CA . ALA B 1 299 ? 9.703 22.75 24.781 1 45.38 299 ALA B CA 1
ATOM 4804 C C . ALA B 1 299 ? 9.133 24.016 25.438 1 45.38 299 ALA B C 1
ATOM 4806 O O . ALA B 1 299 ? 9.859 24.781 26.062 1 45.38 299 ALA B O 1
ATOM 4807 N N . ARG B 1 300 ? 7.91 24.453 25.234 1 41.09 300 ARG B N 1
ATOM 4808 C CA . ARG B 1 300 ? 7.41 25.625 25.953 1 41.09 300 ARG B CA 1
ATOM 4809 C C . ARG B 1 300 ? 7.25 25.312 27.453 1 41.09 300 ARG B C 1
ATOM 4811 O O . ARG B 1 300 ? 7.105 26.219 28.266 1 41.09 300 ARG B O 1
ATOM 4818 N N . SER B 1 301 ? 7.062 24.109 27.719 1 37.94 301 SER B N 1
ATOM 4819 C CA . SER B 1 301 ? 6.891 23.953 29.156 1 37.94 301 SER B CA 1
ATOM 4820 C C . SER B 1 301 ? 8.242 23.891 29.875 1 37.94 301 SER B C 1
ATOM 4822 O O . SER B 1 301 ? 8.297 23.891 31.109 1 37.94 301 SER B O 1
ATOM 4824 N N . ARG B 1 302 ? 9.32 23.656 29.094 1 35.91 302 ARG B N 1
ATOM 4825 C CA . ARG B 1 302 ? 10.531 23.828 29.891 1 35.91 302 ARG B CA 1
ATOM 4826 C C . ARG B 1 302 ? 11.086 25.25 29.734 1 35.91 302 ARG B C 1
ATOM 4828 O O . ARG B 1 302 ? 10.953 25.844 28.672 1 35.91 302 ARG B O 1
#

pLDDT: mean 84.55, std 14.65, range [32.47, 98.56]

Nearest PDB structures (foldseek):
  8ja7-assembly1_A  TM=9.199E-01  e=1.899E-12  Mycobacterium tuberculosis H37Rv
  8hps-assembly1_A  TM=8.869E-01  e=2.492E-12  Mycolicibacterium smegmatis MC2 155
  7cad-assembly1_A  TM=9.023E-01  e=3.125E-12  Mycolicibacterium smegmatis MC2 155
  8hpl-assembly1_A  TM=8.881E-01  e=9.760E-11  Mycolicibacterium smegmatis MC2 155
  3puz-assembly1_F  TM=8.879E-01  e=1.076E-09  Escherichia coli K-12